Protein 2P19 (pdb70)

Sequence (438 aa):
KNANLDPKTRVLEHRLLAASSAIAEKLGVSAGDEVLLIRRLRSTGDIPVAILENYLPPAFNDVSLDELEKGGLYDALRSRGVVLKIANQKIGARRAVGEESTLLDIEDGGPLLTVERVALDNSGQVIELGSHCYRPDMYNFETTLVARDPKTRVLEHRLLAASSAIAEKLGVSAGDEVLLIRRLRSTGDIPVAILENYLPPAFNDVSLDELEKGGLYDALRSRGVVLKIANQKIGARRAVGEESTLLDIEDGGPLLTVERVALDNSGQVIELGSHCYRPDMYNFETTLVALKNANLDPKTRVLEHRLLAASSAIAEKLGVSAGDEVLLIRRLRSTGDIPVAILENYLPPAFNDVSLDELEKGGLYDALRSSRGVVLKIANQKIGARRAVGEESTLLDIEDGGPLLTVERVALDNSGQVIELGSHCYRPDMYNFETTLVA

Organism: Corynebacterium glutamicum (strain ATCC 13032 / DSM 20300 / JCM 1318 / BCRC 11384 / CCUG 27702 / LMG 3730 / NBRC 12168 / NCIMB 10025 / NRRL B-2784 / 534) (NCBI:txid196627)

B-factor: mean 29.64, std 8.47, range [14.81, 99.05]

Foldseek 3Di:
DVPFFDKDKDWDDWDWWFADPVRCVLQVHDGGATKIWTWMFIAGRPATWKIKIKIFGPVLSPCDPVVVVVDNPVVSCVVVVFDWDDKDKDKDKFFDDDCRCVSRVHDHRDMKIWIWMFTAGPVRGTGMTMIMITDVVRDDDDDDDDDD/DKFKQKPDWDWDFADPVRCVLQVHDGGFTKIWTWIFIADPPQTWKIKIKIFGPLLSPCDSVNVRVDPPVVSVVVSVFDFDDKDKDKDKFFDDDCRCVSNVHDHRDMKIWMWIWTATPVRGTGMTMIMITDVVVDDDDDDDDD/DCQLPQAKFKAKPDWDWFFADCVRCVLQVHDGGFTKIWTWMFIARVPATWKIKIKIFGPLQSPQDNVNVRVDPPVVSVVVSVDDWDDKDKDKDKFFDDDCRCVSNVHDHRDMWIWIWIWTAGPVGGTGMTMIMTTDVVRDDDDDDDDD

Radius of gyration: 28.37 Å; Cα contacts (8 Å, |Δi|>4): 1019; chains: 3; bounding box: 48×77×70 Å

Structure (mmCIF, N/CA/C/O backbone):
data_2P19
#
_entry.id   2P19
#
_cell.length_a   106.418
_cell.length_b   106.418
_cell.length_c   225.950
_cell.angle_alpha   90.00
_cell.angle_beta   90.00
_cell.angle_gamma   120.00
#
_symmetry.space_group_name_H-M   'P 61 2 2'
#
loop_
_entity.id
_entity.type
_entity.pdbx_description
1 polymer 'Transcriptional regulator'
2 water water
#
loop_
_atom_site.group_PDB
_atom_site.id
_atom_site.type_symbol
_atom_site.label_atom_id
_atom_site.label_alt_id
_atom_site.label_comp_id
_atom_site.label_asym_id
_atom_site.label_entity_id
_atom_site.label_seq_id
_atom_site.pdbx_PDB_ins_code
_atom_site.Cartn_x
_atom_site.Cartn_y
_atom_site.Cartn_z
_atom_site.occupancy
_atom_site.B_iso_or_equiv
_atom_site.auth_seq_id
_atom_site.auth_comp_id
_atom_site.auth_asym_id
_atom_site.auth_atom_id
_atom_site.pdbx_PDB_model_num
ATOM 1 N N . LYS A 1 2 ? 34.915 27.105 22.736 1.00 46.41 2 LYS A N 1
ATOM 2 C CA . LYS A 1 2 ? 34.955 27.829 21.419 1.00 46.58 2 LYS A CA 1
ATOM 3 C C . LYS A 1 2 ? 35.772 29.134 21.467 1.00 44.90 2 LYS A C 1
ATOM 4 O O . LYS A 1 2 ? 36.366 29.544 20.458 1.00 45.16 2 LYS A O 1
ATOM 10 N N . ASN A 1 3 ? 35.806 29.776 22.635 1.00 43.42 3 ASN A N 1
ATOM 11 C CA . ASN A 1 3 ? 36.539 31.043 22.815 1.00 41.57 3 ASN A CA 1
ATOM 12 C C . ASN A 1 3 ? 38.047 30.888 22.553 1.00 41.23 3 ASN A C 1
ATOM 13 O O . ASN A 1 3 ? 38.690 31.784 22.004 1.00 39.93 3 ASN A O 1
ATOM 18 N N . ALA A 1 4 ? 38.586 29.732 22.945 1.00 41.22 4 ALA A N 1
ATOM 19 C CA . ALA A 1 4 ? 40.018 29.430 22.846 1.00 41.50 4 ALA A CA 1
ATOM 20 C C . ALA A 1 4 ? 40.393 28.703 21.544 1.00 41.59 4 ALA A C 1
ATOM 21 O O . ALA A 1 4 ? 41.563 28.401 21.311 1.00 40.70 4 ALA A O 1
ATOM 23 N N . ASN A 1 5 ? 39.395 28.427 20.703 1.00 42.27 5 ASN A N 1
ATOM 24 C CA . ASN A 1 5 ? 39.623 27.750 19.418 1.00 42.95 5 ASN A CA 1
ATOM 25 C C . ASN A 1 5 ? 40.293 28.668 18.419 1.00 42.41 5 ASN A C 1
ATOM 26 O O . ASN A 1 5 ? 39.917 29.842 18.310 1.00 43.22 5 ASN A O 1
ATOM 31 N N . LEU A 1 6 ? 41.286 28.137 17.700 1.00 41.12 6 LEU A N 1
ATOM 32 C CA . LEU A 1 6 ? 41.943 28.868 16.614 1.00 39.90 6 LEU A CA 1
ATOM 33 C C . LEU A 1 6 ? 41.536 28.249 15.265 1.00 38.70 6 LEU A C 1
ATOM 34 O O . LEU A 1 6 ? 41.724 27.051 15.033 1.00 38.17 6 LEU A O 1
ATOM 39 N N . ASP A 1 7 ? 40.964 29.071 14.397 1.00 36.81 7 ASP A N 1
ATOM 40 C CA . ASP A 1 7 ? 40.429 28.623 13.113 1.00 35.84 7 ASP A CA 1
ATOM 41 C C . ASP A 1 7 ? 41.551 28.277 12.111 1.00 33.33 7 ASP A C 1
ATOM 42 O O . ASP A 1 7 ? 42.583 28.948 12.089 1.00 32.67 7 ASP A O 1
ATOM 47 N N . PRO A 1 8 ? 41.356 27.224 11.305 1.00 31.59 8 PRO A N 1
ATOM 48 C CA . PRO A 1 8 ? 42.351 26.889 10.272 1.00 30.47 8 PRO A CA 1
ATOM 49 C C . PRO A 1 8 ? 42.391 27.934 9.165 1.00 28.71 8 PRO A C 1
ATOM 50 O O . PRO A 1 8 ? 41.358 28.468 8.774 1.00 28.85 8 PRO A O 1
ATOM 54 N N . LYS A 1 9 ? 43.587 28.241 8.691 1.00 26.97 9 LYS A N 1
ATOM 55 C CA . LYS A 1 9 ? 43.771 29.217 7.614 1.00 25.47 9 LYS A CA 1
ATOM 56 C C . LYS A 1 9 ? 44.573 28.555 6.499 1.00 24.64 9 LYS A C 1
ATOM 57 O O . LYS A 1 9 ? 45.371 27.654 6.764 1.00 23.12 9 LYS A O 1
ATOM 63 N N . THR A 1 10 ? 44.336 28.983 5.261 1.00 23.10 10 THR A N 1
ATOM 64 C CA . THR A 1 10 ? 45.042 28.411 4.124 1.00 22.61 10 THR A CA 1
ATOM 65 C C . THR A 1 10 ? 45.372 29.509 3.123 1.00 22.12 10 THR A C 1
ATOM 66 O O . THR A 1 10 ? 44.541 30.373 2.858 1.00 23.06 10 THR A O 1
ATOM 70 N N . ARG A 1 11 ? 46.577 29.480 2.565 1.00 20.91 11 ARG A N 1
ATOM 71 C CA . ARG A 1 11 ? 46.843 30.255 1.355 1.00 19.89 11 ARG A CA 1
ATOM 72 C C . ARG A 1 11 ? 47.604 29.412 0.333 1.00 19.74 11 ARG A C 1
ATOM 73 O O . ARG A 1 11 ? 48.340 28.497 0.701 1.00 19.63 11 ARG A O 1
ATOM 81 N N . VAL A 1 12 ? 47.426 29.731 -0.941 1.00 19.82 12 VAL A N 1
ATOM 82 C CA . VAL A 1 12 ? 47.998 28.938 -2.020 1.00 19.99 12 VAL A CA 1
ATOM 83 C C . VAL A 1 12 ? 49.391 29.474 -2.342 1.00 20.83 12 VAL A C 1
ATOM 84 O O . VAL A 1 12 ? 49.568 30.676 -2.629 1.00 20.36 12 VAL A O 1
ATOM 88 N N . LEU A 1 13 ? 50.377 28.588 -2.278 1.00 19.81 13 LEU A N 1
ATOM 89 C CA . LEU A 1 13 ? 51.740 28.959 -2.640 1.00 20.68 13 LEU A CA 1
ATOM 90 C C . LEU A 1 13 ? 52.026 28.730 -4.115 1.00 20.74 13 LEU A C 1
ATOM 91 O O . LEU A 1 13 ? 52.821 29.440 -4.686 1.00 21.32 13 LEU A O 1
ATOM 96 N N . GLU A 1 14 ? 51.425 27.702 -4.707 1.00 21.03 14 GLU A N 1
ATOM 97 C CA . GLU A 1 14 ? 51.760 27.291 -6.070 1.00 22.46 14 GLU A CA 1
ATOM 98 C C . GLU A 1 14 ? 50.628 26.418 -6.630 1.00 21.97 14 GLU A C 1
ATOM 99 O O . GLU A 1 14 ? 50.011 25.646 -5.894 1.00 20.94 14 GLU A O 1
ATOM 105 N N . HIS A 1 15 ? 50.370 26.562 -7.932 1.00 21.65 15 HIS A N 1
ATOM 106 C CA . HIS A 1 15 ? 49.280 25.886 -8.599 1.00 22.47 15 HIS A CA 1
ATOM 107 C C . HIS A 1 15 ? 49.744 25.854 -10.053 1.00 23.18 15 HIS A C 1
ATOM 108 O O . HIS A 1 15 ? 49.682 26.868 -10.755 1.00 22.60 15 HIS A O 1
ATOM 115 N N . ARG A 1 16 ? 50.248 24.704 -10.484 1.00 23.35 16 ARG A N 1
ATOM 116 C CA . ARG A 1 16 ? 50.796 24.598 -11.830 1.00 25.27 16 ARG A CA 1
ATOM 117 C C . ARG A 1 16 ? 50.669 23.196 -12.398 1.00 25.12 16 ARG A C 1
ATOM 118 O O . ARG A 1 16 ? 50.895 22.201 -11.702 1.00 24.31 16 ARG A O 1
ATOM 126 N N . LEU A 1 17 ? 50.314 23.152 -13.675 1.00 25.27 17 LEU A N 1
ATOM 127 C CA . LEU A 1 17 ? 50.326 21.927 -14.459 1.00 26.13 17 LEU A CA 1
ATOM 128 C C . LEU A 1 17 ? 51.766 21.659 -14.854 1.00 26.33 17 LEU A C 1
ATOM 129 O O . LEU A 1 17 ? 52.515 22.592 -15.161 1.00 25.88 17 LEU A O 1
ATOM 134 N N . LEU A 1 18 ? 52.156 20.388 -14.813 1.00 26.17 18 LEU A N 1
ATOM 135 C CA . LEU A 1 18 ? 53.510 19.977 -15.150 1.00 26.64 18 LEU A CA 1
ATOM 136 C C . LEU A 1 18 ? 53.439 18.567 -15.680 1.00 26.56 18 LEU A C 1
ATOM 137 O O . LEU A 1 18 ? 52.424 17.877 -15.490 1.00 26.35 18 LEU A O 1
ATOM 142 N N . ALA A 1 19 ? 54.511 18.149 -16.351 1.00 26.66 19 ALA A N 1
ATOM 143 C CA . ALA A 1 19 ? 54.628 16.789 -16.875 1.00 26.27 19 ALA A CA 1
ATOM 144 C C . ALA A 1 19 ? 54.914 15.841 -15.719 1.00 26.40 19 ALA A C 1
ATOM 145 O O . ALA A 1 19 ? 55.777 16.127 -14.877 1.00 26.63 19 ALA A O 1
ATOM 147 N N . ALA A 1 20 ? 54.181 14.729 -15.644 1.00 25.99 20 ALA A N 1
ATOM 148 C CA . ALA A 1 20 ? 54.435 13.757 -14.586 1.00 25.65 20 ALA A CA 1
ATOM 149 C C . ALA A 1 20 ? 55.797 13.083 -14.789 1.00 26.38 20 ALA A C 1
ATOM 150 O O . ALA A 1 20 ? 56.103 12.581 -15.884 1.00 25.96 20 ALA A O 1
ATOM 152 N N . SER A 1 21 ? 56.619 13.090 -13.742 1.00 26.04 21 SER A N 1
ATOM 153 C CA . SER A 1 21 ? 57.842 12.297 -13.736 1.00 27.03 21 SER A CA 1
ATOM 154 C C . SER A 1 21 ? 57.475 10.799 -13.758 1.00 27.37 21 SER A C 1
ATOM 155 O O . SER A 1 21 ? 56.320 10.430 -13.539 1.00 26.71 21 SER A O 1
ATOM 158 N N . SER A 1 22 ? 58.449 9.934 -14.031 1.00 28.32 22 SER A N 1
ATOM 159 C CA . SER A 1 22 ? 58.183 8.500 -14.006 1.00 28.79 22 SER A CA 1
ATOM 160 C C . SER A 1 22 ? 57.587 8.053 -12.673 1.00 28.52 22 SER A C 1
ATOM 161 O O . SER A 1 22 ? 56.616 7.314 -12.654 1.00 28.88 22 SER A O 1
ATOM 164 N N . ALA A 1 23 ? 58.178 8.518 -11.572 1.00 28.55 23 ALA A N 1
ATOM 165 C CA . ALA A 1 23 ? 57.736 8.204 -10.222 1.00 28.49 23 ALA A CA 1
ATOM 166 C C . ALA A 1 23 ? 56.315 8.680 -9.928 1.00 28.70 23 ALA A C 1
ATOM 167 O O . ALA A 1 23 ? 55.513 7.920 -9.380 1.00 28.69 23 ALA A O 1
ATOM 169 N N . ILE A 1 24 ? 56.003 9.925 -10.295 1.00 27.78 24 ILE A N 1
ATOM 170 C CA . ILE A 1 24 ? 54.671 10.455 -10.080 1.00 27.48 24 ILE A CA 1
ATOM 171 C C . ILE A 1 24 ? 53.640 9.707 -10.930 1.00 27.35 24 ILE A C 1
ATOM 172 O O . ILE A 1 24 ? 52.592 9.311 -10.417 1.00 26.63 24 ILE A O 1
ATOM 177 N N . ALA A 1 25 ? 53.950 9.518 -12.221 1.00 27.32 25 ALA A N 1
ATOM 178 C CA . ALA A 1 25 ? 53.088 8.762 -13.140 1.00 27.61 25 ALA A CA 1
ATOM 179 C C . ALA A 1 25 ? 52.799 7.356 -12.607 1.00 27.88 25 ALA A C 1
ATOM 180 O O . ALA A 1 25 ? 51.652 6.916 -12.600 1.00 27.10 25 ALA A O 1
ATOM 182 N N . GLU A 1 26 ? 53.849 6.664 -12.165 1.00 28.68 26 GLU A N 1
ATOM 183 C CA . GLU A 1 26 ? 53.700 5.337 -11.551 1.00 30.64 26 GLU A CA 1
ATOM 184 C C . GLU A 1 26 ? 52.729 5.385 -10.363 1.00 30.02 26 GLU A C 1
ATOM 185 O O . GLU A 1 26 ? 51.783 4.593 -10.295 1.00 29.94 26 GLU A O 1
ATOM 191 N N . LYS A 1 27 ? 52.949 6.336 -9.458 1.00 29.57 27 LYS A N 1
ATOM 192 C CA . LYS A 1 27 ? 52.096 6.479 -8.280 1.00 29.77 27 LYS A CA 1
ATOM 193 C C . LYS A 1 27 ? 50.636 6.808 -8.605 1.00 29.41 27 LYS A C 1
ATOM 194 O O . LYS A 1 27 ? 49.739 6.386 -7.884 1.00 29.17 27 LYS A O 1
ATOM 200 N N . LEU A 1 28 ? 50.398 7.563 -9.682 1.00 28.45 28 LEU A N 1
ATOM 201 C CA . LEU A 1 28 ? 49.035 7.940 -10.068 1.00 27.89 28 LEU A CA 1
ATOM 202 C C . LEU A 1 28 ? 48.348 6.899 -10.948 1.00 28.04 28 LEU A C 1
ATOM 203 O O . LEU A 1 28 ? 47.123 6.930 -11.123 1.00 28.36 28 LEU A O 1
ATOM 208 N N . GLY A 1 29 ? 49.130 5.975 -11.502 1.00 27.91 29 GLY A N 1
ATOM 209 C CA . GLY A 1 29 ? 48.620 5.020 -12.485 1.00 27.47 29 GLY A CA 1
ATOM 210 C C . GLY A 1 29 ? 48.431 5.612 -13.874 1.00 27.25 29 GLY A C 1
ATOM 211 O O . GLY A 1 29 ? 47.524 5.208 -14.609 1.00 26.77 29 GLY A O 1
ATOM 212 N N . VAL A 1 30 ? 49.277 6.577 -14.243 1.00 26.86 30 VAL A N 1
ATOM 213 C CA . VAL A 1 30 ? 49.200 7.207 -15.573 1.00 26.51 30 VAL A CA 1
ATOM 214 C C . VAL A 1 30 ? 50.519 7.031 -16.353 1.00 26.30 30 VAL A C 1
ATOM 215 O O . VAL A 1 30 ? 51.427 6.338 -15.894 1.00 25.37 30 VAL A O 1
ATOM 219 N N . SER A 1 31 ? 50.613 7.643 -17.536 1.00 26.08 31 SER A N 1
ATOM 220 C CA . SER A 1 31 ? 51.836 7.577 -18.348 1.00 25.91 31 SER A CA 1
ATOM 221 C C . SER A 1 31 ? 52.844 8.656 -17.952 1.00 25.78 31 SER A C 1
ATOM 222 O O . SER A 1 31 ? 52.461 9.784 -17.603 1.00 25.57 31 SER A O 1
ATOM 225 N N . ALA A 1 32 ? 54.128 8.311 -17.997 1.00 25.75 32 ALA A N 1
ATOM 226 C CA . ALA A 1 32 ? 55.190 9.295 -17.796 1.00 25.82 32 ALA A CA 1
ATOM 227 C C . ALA A 1 32 ? 54.957 10.469 -18.738 1.00 25.98 32 ALA A C 1
ATOM 228 O O . ALA A 1 32 ? 54.697 10.285 -19.939 1.00 25.91 32 ALA A O 1
ATOM 230 N N . GLY A 1 33 ? 55.007 11.673 -18.180 1.00 25.76 33 GLY A N 1
ATOM 231 C CA . GLY A 1 33 ? 54.793 12.884 -18.950 1.00 25.30 33 GLY A CA 1
ATOM 232 C C . GLY A 1 33 ? 53.363 13.378 -19.037 1.00 25.16 33 GLY A C 1
ATOM 233 O O . GLY A 1 33 ? 53.128 14.440 -19.604 1.00 24.71 33 GLY A O 1
ATOM 234 N N . ASP A 1 34 ? 52.398 12.628 -18.507 1.00 25.46 34 ASP A N 1
ATOM 235 C CA . ASP A 1 34 ? 51.003 13.094 -18.521 1.00 26.50 34 ASP A CA 1
ATOM 236 C C . ASP A 1 34 ? 50.873 14.405 -17.710 1.00 26.47 34 ASP A C 1
ATOM 237 O O . ASP A 1 34 ? 51.618 14.623 -16.740 1.00 26.08 34 ASP A O 1
ATOM 242 N N . GLU A 1 35 ? 49.940 15.259 -18.123 1.00 26.06 35 GLU A N 1
ATOM 243 C CA . GLU A 1 35 ? 49.731 16.553 -17.493 1.00 27.01 35 GLU A CA 1
ATOM 244 C C . GLU A 1 35 ? 49.026 16.469 -16.126 1.00 25.75 35 GLU A C 1
ATOM 245 O O . GLU A 1 35 ? 47.808 16.303 -16.053 1.00 26.18 35 GLU A O 1
ATOM 251 N N . VAL A 1 36 ? 49.806 16.595 -15.060 1.00 25.40 36 VAL A N 1
ATOM 252 C CA . VAL A 1 36 ? 49.287 16.542 -13.675 1.00 24.15 36 VAL A CA 1
ATOM 253 C C . VAL A 1 36 ? 49.263 17.939 -13.045 1.00 24.35 36 VAL A C 1
ATOM 254 O O . VAL A 1 36 ? 49.961 18.844 -13.513 1.00 24.34 36 VAL A O 1
ATOM 258 N N . LEU A 1 37 ? 48.456 18.124 -11.996 1.00 23.25 37 LEU A N 1
ATOM 259 C CA . LEU A 1 37 ? 48.408 19.416 -11.295 1.00 22.96 37 LEU A CA 1
ATOM 260 C C . LEU A 1 37 ? 49.128 19.330 -9.951 1.00 22.38 37 LEU A C 1
ATOM 261 O O . LEU A 1 37 ? 48.768 18.501 -9.108 1.00 22.30 37 LEU A O 1
ATOM 266 N N . LEU A 1 38 ? 50.149 20.166 -9.776 1.00 22.60 38 LEU A N 1
ATOM 267 C CA . LEU A 1 38 ? 50.802 20.372 -8.491 1.00 22.66 38 LEU A CA 1
ATOM 268 C C . LEU A 1 38 ? 50.132 21.523 -7.752 1.00 22.77 38 LEU A C 1
ATOM 269 O O . LEU A 1 38 ? 49.981 22.618 -8.295 1.00 22.71 38 LEU A O 1
ATOM 274 N N . ILE A 1 39 ? 49.709 21.257 -6.521 1.00 22.23 39 ILE A N 1
ATOM 275 C CA . ILE A 1 39 ? 49.189 22.304 -5.636 1.00 22.69 39 ILE A CA 1
ATOM 276 C C . ILE A 1 39 ? 50.052 22.357 -4.372 1.00 22.64 39 ILE A C 1
ATOM 277 O O . ILE A 1 39 ? 50.315 21.324 -3.759 1.00 22.33 39 ILE A O 1
ATOM 282 N N . ARG A 1 40 ? 50.523 23.548 -4.018 1.00 22.31 40 ARG A N 1
ATOM 283 C CA . ARG A 1 40 ? 51.200 23.760 -2.729 1.00 22.59 40 ARG A CA 1
ATOM 284 C C . ARG A 1 40 ? 50.459 24.846 -1.914 1.00 22.53 40 ARG A C 1
ATOM 285 O O . ARG A 1 40 ? 50.081 25.897 -2.450 1.00 21.40 40 ARG A O 1
ATOM 293 N N . ARG A 1 41 ? 50.220 24.549 -0.637 1.00 21.21 41 ARG A N 1
ATOM 294 C CA . ARG A 1 41 ? 49.468 25.454 0.246 1.00 22.12 41 ARG A CA 1
ATOM 295 C C . ARG A 1 41 ? 50.171 25.566 1.594 1.00 21.47 41 ARG A C 1
ATOM 296 O O . ARG A 1 41 ? 50.823 24.614 2.060 1.00 20.85 41 ARG A O 1
ATOM 304 N N . LEU A 1 42 ? 50.041 26.741 2.207 1.00 21.61 42 LEU A N 1
ATOM 305 C CA . LEU A 1 42 ? 50.418 26.927 3.594 1.00 21.34 42 LEU A CA 1
ATOM 306 C C . LEU A 1 42 ? 49.161 26.924 4.480 1.00 20.92 42 LEU A C 1
ATOM 307 O O . LEU A 1 42 ? 48.246 27.750 4.314 1.00 19.76 42 LEU A O 1
ATOM 312 N N . ARG A 1 43 ? 49.126 25.980 5.411 1.00 20.30 43 ARG A N 1
ATOM 313 C CA . ARG A 1 43 ? 48.052 25.849 6.369 1.00 20.45 43 ARG A CA 1
ATOM 314 C C . ARG A 1 43 ? 48.538 26.419 7.700 1.00 20.73 43 ARG A C 1
ATOM 315 O O . ARG A 1 43 ? 49.655 26.114 8.139 1.00 20.31 43 ARG A O 1
ATOM 323 N N . SER A 1 44 ? 47.705 27.240 8.326 1.00 20.65 44 SER A N 1
ATOM 324 C CA . SER A 1 44 ? 48.009 27.826 9.623 1.00 21.40 44 SER A CA 1
ATOM 325 C C . SER A 1 44 ? 46.853 27.539 10.591 1.00 22.13 44 SER A C 1
ATOM 326 O O . SER A 1 44 ? 45.753 27.169 10.173 1.00 21.03 44 SER A O 1
ATOM 329 N N . THR A 1 45 ? 47.133 27.702 11.887 1.00 23.04 45 THR A N 1
ATOM 330 C CA . THR A 1 45 ? 46.126 27.598 12.936 1.00 24.36 45 THR A CA 1
ATOM 331 C C . THR A 1 45 ? 46.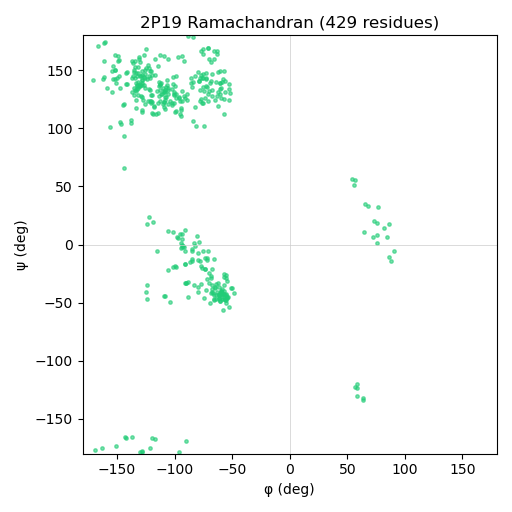051 29.004 13.566 1.00 24.54 45 THR A C 1
ATOM 332 O O . THR A 1 45 ? 47.017 29.452 14.170 1.00 22.74 45 THR A O 1
ATOM 336 N N . GLY A 1 46 ? 44.939 29.716 13.402 1.00 25.41 46 GLY A N 1
ATOM 337 C CA . GLY A 1 46 ? 44.948 31.145 13.789 1.00 26.90 46 GLY A CA 1
ATOM 338 C C . GLY A 1 46 ? 46.044 31.873 12.995 1.00 27.84 46 GLY A C 1
ATOM 339 O O . GLY A 1 46 ? 46.065 31.786 11.764 1.00 28.77 46 GLY A O 1
ATOM 340 N N . ASP A 1 47 ? 46.973 32.530 13.690 1.00 27.65 47 ASP A N 1
ATOM 341 C CA . ASP A 1 47 ? 48.098 33.245 13.056 1.00 28.26 47 ASP A CA 1
ATOM 342 C C . ASP A 1 47 ? 49.389 32.408 12.890 1.00 26.74 47 ASP A C 1
ATOM 343 O O . ASP A 1 47 ? 50.385 32.906 12.370 1.00 26.06 47 ASP A O 1
ATOM 348 N N . ILE A 1 48 ? 49.376 31.163 13.359 1.00 25.02 48 ILE A N 1
ATOM 349 C CA . ILE A 1 48 ? 50.596 30.359 13.441 1.00 23.89 48 ILE A CA 1
ATOM 350 C C . ILE A 1 48 ? 50.641 29.356 12.287 1.00 23.12 48 ILE A C 1
ATOM 351 O O . ILE A 1 48 ? 49.736 28.510 12.167 1.00 22.87 48 ILE A O 1
ATOM 356 N N . PRO A 1 49 ? 51.699 29.432 11.464 1.00 22.47 49 PRO A N 1
ATOM 357 C CA . PRO A 1 49 ? 51.897 28.474 10.355 1.00 23.06 49 PRO A CA 1
ATOM 358 C C . PRO A 1 49 ? 52.025 27.058 10.909 1.00 23.68 49 PRO A C 1
ATOM 359 O O . PRO A 1 49 ? 52.658 26.873 11.948 1.00 25.07 49 PRO A O 1
ATOM 363 N N . VAL A 1 50 ? 51.405 26.075 10.256 1.00 23.46 50 VAL A N 1
ATOM 364 C CA . VAL A 1 50 ? 51.350 24.705 10.784 1.00 23.31 50 VAL A CA 1
ATOM 365 C C . VAL A 1 50 ? 51.889 23.651 9.811 1.00 22.58 50 VAL A C 1
ATOM 366 O O . VAL A 1 50 ? 52.573 22.723 10.221 1.00 22.48 50 VAL A O 1
ATOM 370 N N . ALA A 1 51 ? 51.564 23.795 8.531 1.00 20.59 51 ALA A N 1
ATOM 371 C CA . ALA A 1 51 ? 51.868 22.755 7.566 1.00 21.06 51 ALA A CA 1
ATOM 372 C C . ALA A 1 51 ? 52.064 23.326 6.184 1.00 20.47 51 ALA A C 1
ATOM 373 O O . ALA A 1 51 ? 51.378 24.288 5.791 1.00 19.75 51 ALA A O 1
ATOM 375 N N . ILE A 1 52 ? 53.020 22.733 5.478 1.00 19.88 52 ILE A N 1
ATOM 376 C CA . ILE A 1 52 ? 53.141 22.912 4.043 1.00 20.07 52 ILE A CA 1
ATOM 377 C C . ILE A 1 52 ? 52.510 21.692 3.377 1.00 19.98 52 ILE A C 1
ATOM 378 O O . ILE A 1 52 ? 52.978 20.560 3.526 1.00 20.37 52 ILE A O 1
ATOM 383 N N . LEU A 1 53 ? 51.413 21.922 2.675 1.00 19.86 53 LEU A N 1
ATOM 384 C CA . LEU A 1 53 ? 50.686 20.836 2.031 1.00 19.82 53 LEU A CA 1
ATOM 385 C C . LEU A 1 53 ? 51.041 20.797 0.556 1.00 20.91 53 LEU A C 1
ATOM 386 O O . LEU A 1 53 ? 51.019 21.828 -0.110 1.00 21.73 53 LEU A O 1
ATOM 391 N N . GLU A 1 54 ? 51.385 19.621 0.052 1.00 20.71 54 GLU A N 1
ATOM 392 C CA . GLU A 1 54 ? 51.694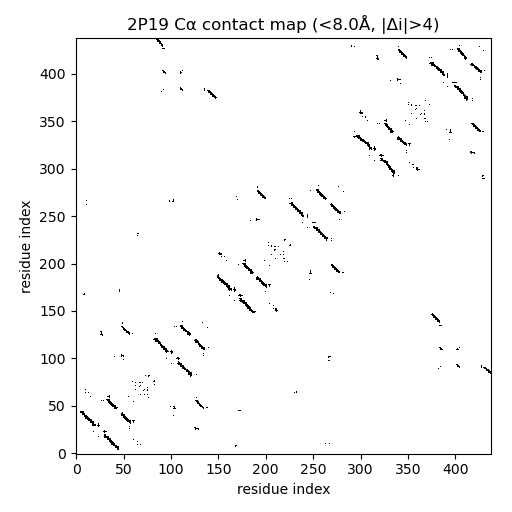 19.455 -1.362 1.00 22.90 54 GLU A CA 1
ATOM 393 C C . GLU A 1 54 ? 50.880 18.302 -1.911 1.00 21.99 54 GLU A C 1
ATOM 394 O O . GLU A 1 54 ? 50.894 17.202 -1.342 1.00 21.71 54 GLU A O 1
ATOM 400 N N . ASN A 1 55 ? 50.155 18.562 -2.998 1.00 21.46 55 ASN A N 1
ATOM 401 C CA . ASN A 1 55 ? 49.338 17.535 -3.648 1.00 21.70 55 ASN A CA 1
ATOM 402 C C . ASN A 1 55 ? 49.585 17.477 -5.151 1.00 22.15 55 ASN A C 1
ATOM 403 O O . ASN A 1 55 ? 49.837 18.502 -5.801 1.00 21.77 55 ASN A O 1
ATOM 408 N N . TYR A 1 56 ? 49.515 16.264 -5.685 1.00 22.08 56 TYR A N 1
ATOM 409 C CA . TYR A 1 56 ? 49.494 16.048 -7.113 1.00 22.83 56 TYR A CA 1
ATOM 410 C C . TYR A 1 56 ? 48.154 15.432 -7.491 1.00 22.84 56 TYR A C 1
ATOM 411 O O . TYR A 1 56 ? 47.703 14.454 -6.871 1.00 22.14 56 TYR A O 1
ATOM 420 N N . LEU A 1 57 ? 47.533 16.001 -8.515 1.00 22.80 57 LEU A N 1
ATOM 421 C CA . LEU A 1 57 ? 46.259 15.525 -9.016 1.00 23.63 57 LEU A CA 1
ATOM 422 C C . LEU A 1 57 ? 46.472 14.965 -10.410 1.00 24.38 57 LEU A C 1
ATOM 423 O O . LEU A 1 57 ? 47.240 15.546 -11.200 1.00 23.90 57 LEU A O 1
ATOM 428 N N . PRO A 1 58 ? 45.806 13.831 -10.720 1.00 24.33 58 PRO A N 1
ATOM 429 C CA . PRO A 1 58 ? 45.990 13.199 -12.018 1.00 25.00 58 PRO A CA 1
ATOM 430 C C . PRO A 1 58 ? 45.248 13.987 -13.115 1.00 25.16 58 PRO A C 1
ATOM 431 O O . PRO A 1 58 ? 44.430 14.862 -12.780 1.00 24.56 58 PRO A O 1
ATOM 435 N N . PRO A 1 59 ? 45.523 13.679 -14.412 1.00 25.52 59 PRO A N 1
ATOM 436 C CA . PRO A 1 59 ? 44.918 14.462 -15.508 1.00 25.30 59 PRO A CA 1
ATOM 437 C C . PRO A 1 59 ? 43.403 14.648 -15.338 1.00 25.75 59 PRO A C 1
ATOM 438 O O . PRO A 1 59 ? 42.896 15.752 -15.559 1.00 25.41 59 PRO A O 1
ATOM 442 N N . ALA A 1 60 ? 42.688 13.604 -14.919 1.00 25.68 60 ALA A N 1
ATOM 443 C CA . 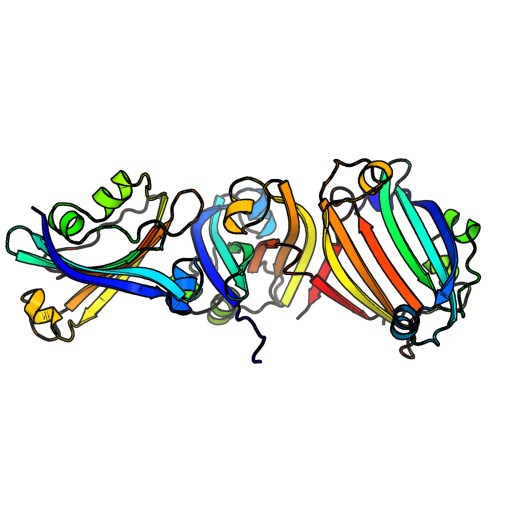ALA A 1 60 ? 41.219 13.705 -14.787 1.00 26.36 60 ALA A CA 1
ATOM 444 C C . ALA A 1 60 ? 40.748 14.858 -13.892 1.00 26.61 60 ALA A C 1
ATOM 445 O O . ALA A 1 60 ? 39.637 15.381 -14.075 1.00 26.25 60 ALA A O 1
ATOM 447 N N . PHE A 1 61 ? 41.582 15.226 -12.914 1.00 26.23 61 PHE A N 1
ATOM 448 C CA . PHE A 1 61 ? 41.234 16.262 -11.945 1.00 27.14 61 PHE A CA 1
ATOM 449 C C . PHE A 1 61 ? 42.190 17.460 -11.999 1.00 26.76 61 PHE A C 1
ATOM 450 O O . PHE A 1 61 ? 42.271 18.230 -11.047 1.00 27.46 61 PHE A O 1
ATOM 458 N N . ASN A 1 62 ? 42.912 17.623 -13.101 1.00 26.10 62 ASN A N 1
ATOM 459 C CA . ASN A 1 62 ? 43.963 18.645 -13.140 1.00 25.86 62 ASN A CA 1
ATOM 460 C C . ASN A 1 62 ? 43.437 20.063 -13.408 1.00 26.06 62 ASN A C 1
ATOM 461 O O . ASN A 1 62 ? 44.218 20.985 -13.610 1.00 25.69 62 ASN A O 1
ATOM 466 N N . ASP A 1 63 ? 42.108 20.208 -13.424 1.00 26.22 63 ASP A N 1
ATOM 467 C CA . ASP A 1 63 ? 41.453 21.503 -13.612 1.00 27.21 63 ASP A CA 1
ATOM 468 C C . ASP A 1 63 ? 40.951 22.105 -12.298 1.00 26.51 63 ASP A C 1
ATOM 469 O O . ASP A 1 63 ? 40.210 23.070 -12.330 1.00 26.50 63 ASP A O 1
ATOM 474 N N . VAL A 1 64 ? 41.330 21.540 -11.146 1.00 25.87 64 VAL A N 1
ATOM 475 C CA . VAL A 1 64 ? 40.974 22.179 -9.866 1.00 25.68 64 VAL A CA 1
ATOM 476 C C . VAL A 1 64 ? 41.553 23.597 -9.908 1.00 25.68 64 VAL A C 1
ATOM 477 O O . VAL A 1 64 ? 42.729 23.768 -10.174 1.00 26.10 64 VAL A O 1
ATOM 481 N N . SER A 1 65 ? 40.712 24.600 -9.687 1.00 26.01 65 SER A N 1
ATOM 482 C CA . SER A 1 65 ? 41.077 26.002 -9.937 1.00 25.95 65 SER A CA 1
ATOM 483 C C . SER A 1 65 ? 41.548 26.733 -8.681 1.00 26.40 65 SER A C 1
ATOM 484 O O . SER A 1 65 ? 41.287 26.292 -7.539 1.00 25.61 65 SER A O 1
ATOM 487 N N . LEU A 1 66 ? 42.246 27.849 -8.897 1.00 26.36 66 LEU A N 1
ATOM 488 C CA . LEU A 1 66 ? 42.585 28.770 -7.813 1.00 27.53 66 LEU A CA 1
ATOM 489 C C . LEU A 1 66 ? 41.307 29.188 -7.103 1.00 28.28 66 LEU A C 1
ATOM 490 O O . LEU A 1 66 ? 41.257 29.265 -5.883 1.00 29.37 66 LEU A O 1
ATOM 495 N N . ASP A 1 67 ? 40.265 29.465 -7.870 1.00 29.41 67 ASP A N 1
ATOM 496 C CA . ASP A 1 67 ? 39.016 29.904 -7.265 1.00 30.91 67 ASP A CA 1
ATOM 497 C C . ASP A 1 67 ? 38.431 28.839 -6.310 1.00 30.97 67 ASP A C 1
ATOM 498 O O . ASP A 1 67 ? 38.042 29.162 -5.180 1.00 31.33 67 ASP A O 1
ATOM 503 N N . GLU A 1 68 ? 38.392 27.572 -6.720 1.00 30.83 68 GLU A N 1
ATOM 504 C CA . GLU A 1 68 ? 37.871 26.578 -5.782 1.00 31.84 68 GLU A CA 1
ATOM 505 C C . GLU A 1 68 ? 38.757 26.325 -4.558 1.00 31.90 68 GLU A C 1
ATOM 506 O O . GLU A 1 68 ? 38.244 26.022 -3.497 1.00 31.24 68 GLU A O 1
ATOM 512 N N . LEU A 1 69 ? 40.068 26.537 -4.681 1.00 32.31 69 LEU A N 1
ATOM 513 C CA . LEU A 1 69 ? 40.973 26.432 -3.525 1.00 32.93 69 LEU A CA 1
ATOM 514 C C . LEU A 1 69 ? 40.828 27.617 -2.553 1.00 34.35 69 LEU A C 1
ATOM 515 O O . LEU A 1 69 ? 41.210 27.516 -1.396 1.00 34.24 69 LEU A O 1
ATOM 520 N N . GLU A 1 70 ? 40.295 28.738 -3.039 1.00 36.18 70 GLU A N 1
ATOM 521 C CA . GLU A 1 70 ? 39.942 29.874 -2.184 1.00 38.60 70 GLU A CA 1
ATOM 522 C C . GLU A 1 70 ? 38.634 29.619 -1.432 1.00 37.93 70 GLU A C 1
ATOM 523 O O . GLU A 1 70 ? 38.484 30.048 -0.297 1.00 37.67 70 GLU A O 1
ATOM 529 N N . LYS A 1 71 ? 37.705 28.906 -2.061 1.00 37.90 71 LYS A N 1
ATOM 530 C CA . LYS A 1 71 ? 36.370 28.691 -1.498 1.00 38.43 71 LYS A CA 1
ATOM 531 C C . LYS A 1 71 ? 36.228 27.429 -0.640 1.00 37.99 71 LYS A C 1
ATOM 532 O O . LYS A 1 71 ? 35.274 27.291 0.112 1.00 38.59 71 LYS A O 1
ATOM 538 N N . GLY A 1 72 ? 37.170 26.509 -0.759 1.00 37.39 72 GLY A N 1
ATOM 539 C CA . GLY A 1 72 ? 37.082 25.234 -0.076 1.00 36.89 72 GLY A CA 1
ATOM 540 C C . GLY A 1 72 ? 38.409 24.530 -0.198 1.00 36.26 72 GLY A C 1
ATOM 541 O O . GLY A 1 72 ? 39.359 25.077 -0.739 1.00 36.81 72 GLY A O 1
ATOM 542 N N . GLY A 1 73 ? 38.492 23.319 0.322 1.00 35.58 73 GLY A N 1
ATOM 543 C CA . GLY A 1 73 ? 39.728 22.571 0.200 1.00 34.32 73 GLY A CA 1
ATOM 544 C C . GLY A 1 73 ? 39.735 21.736 -1.063 1.00 33.52 73 GLY A C 1
ATOM 545 O O . GLY A 1 73 ? 38.862 21.866 -1.937 1.00 32.73 73 GLY A O 1
ATOM 546 N N . LEU A 1 74 ? 40.727 20.859 -1.142 1.00 32.43 74 LEU A N 1
ATOM 547 C CA . LEU A 1 74 ? 40.876 19.996 -2.284 1.00 31.89 74 LEU A CA 1
ATOM 548 C C . LEU A 1 74 ? 39.729 18.982 -2.379 1.00 31.47 74 LEU A C 1
ATOM 549 O O . LEU A 1 74 ? 39.211 18.719 -3.468 1.00 30.54 74 LEU A O 1
ATOM 554 N N . TYR A 1 75 ? 39.339 18.413 -1.242 1.00 31.17 75 TYR A N 1
ATOM 555 C CA . TYR A 1 75 ? 38.283 17.418 -1.244 1.00 31.88 75 TYR A CA 1
ATOM 556 C C . TYR A 1 75 ? 36.873 17.955 -1.507 1.00 31.07 75 TYR A C 1
ATOM 557 O O . TYR A 1 75 ? 36.050 17.239 -2.062 1.00 30.35 75 TYR A O 1
ATOM 566 N N . ASP A 1 76 ? 36.611 19.204 -1.119 1.00 30.68 76 ASP A N 1
ATOM 567 C CA . ASP A 1 76 ? 35.419 19.928 -1.578 1.00 31.31 76 ASP A CA 1
ATOM 568 C C . ASP A 1 76 ? 35.376 19.976 -3.109 1.00 30.77 76 ASP A C 1
ATOM 569 O O . ASP A 1 76 ? 34.348 19.673 -3.721 1.00 30.48 76 ASP A O 1
ATOM 574 N N . ALA A 1 77 ? 36.505 20.345 -3.725 1.00 30.11 77 ALA A N 1
ATOM 575 C CA . ALA A 1 77 ? 36.607 20.378 -5.188 1.00 30.04 77 ALA A CA 1
ATOM 576 C C . ALA A 1 77 ? 36.382 18.998 -5.822 1.00 30.08 77 ALA A C 1
ATOM 577 O O . ALA A 1 77 ? 35.703 18.875 -6.844 1.00 29.75 77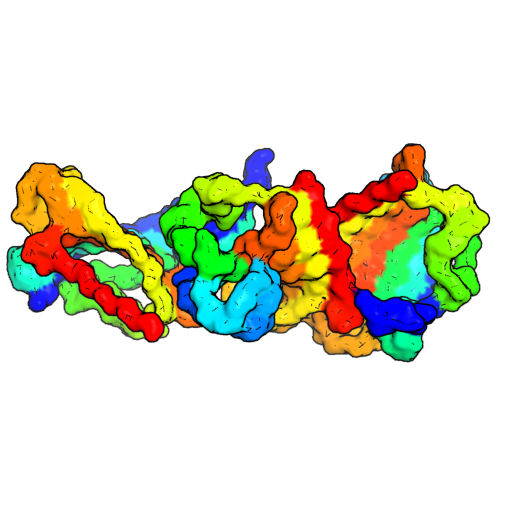 ALA A O 1
ATOM 579 N N . LEU A 1 78 ? 36.974 17.966 -5.230 1.00 30.12 78 LEU A N 1
ATOM 580 C CA . LEU A 1 78 ? 36.817 16.611 -5.754 1.00 30.96 78 LEU A CA 1
ATOM 581 C C . LEU A 1 78 ? 35.375 16.114 -5.583 1.00 32.00 78 LEU A C 1
ATOM 582 O O . LEU A 1 78 ? 34.845 15.450 -6.468 1.00 31.25 78 LEU A O 1
ATOM 587 N N . ARG A 1 79 ? 34.744 16.453 -4.458 1.00 33.87 79 ARG A N 1
ATOM 588 C CA . ARG A 1 79 ? 33.307 16.181 -4.255 1.00 36.36 79 ARG A CA 1
ATOM 589 C C . ARG A 1 79 ? 32.435 16.822 -5.347 1.00 36.32 79 ARG A C 1
ATOM 590 O O . ARG A 1 79 ? 31.476 16.204 -5.823 1.00 37.12 79 ARG A O 1
ATOM 598 N N . SER A 1 80 ? 32.773 18.046 -5.762 1.00 36.46 80 SER A N 1
ATOM 599 C CA . SER A 1 80 ? 32.068 18.701 -6.880 1.00 36.12 80 SER A CA 1
ATOM 600 C C . SER A 1 80 ? 32.131 17.872 -8.132 1.00 35.72 80 SER A C 1
ATOM 601 O O . SER A 1 80 ? 31.253 17.963 -8.985 1.00 35.82 80 SER A O 1
ATOM 604 N N . ARG A 1 81 ? 33.191 17.079 -8.252 1.00 35.32 81 ARG A N 1
ATOM 605 C CA . ARG A 1 81 ? 33.416 16.273 -9.440 1.00 34.67 81 ARG A CA 1
ATOM 606 C C . ARG A 1 81 ? 32.840 14.866 -9.251 1.00 35.38 81 ARG A C 1
ATOM 607 O O . ARG A 1 81 ? 33.067 13.990 -10.078 1.00 35.31 81 ARG A O 1
ATOM 615 N N . GLY A 1 82 ? 32.086 14.667 -8.170 1.00 35.82 82 GLY A N 1
ATOM 616 C CA . GLY A 1 82 ? 31.470 13.360 -7.875 1.00 36.83 82 GLY A CA 1
ATOM 617 C C . GLY A 1 82 ? 32.474 12.317 -7.393 1.00 37.52 82 GLY A C 1
ATOM 618 O O . GLY A 1 82 ? 32.216 11.115 -7.456 1.00 36.82 82 GLY A O 1
ATOM 619 N N . VAL A 1 83 ? 33.626 12.789 -6.913 1.00 37.82 83 VAL A N 1
ATOM 620 C CA . VAL A 1 83 ? 34.672 11.917 -6.410 1.00 38.58 83 VAL A CA 1
ATOM 621 C C . VAL A 1 83 ? 34.577 11.862 -4.896 1.00 39.08 83 VAL A C 1
ATOM 622 O O . VAL A 1 83 ? 34.533 12.901 -4.215 1.00 39.14 83 VAL A O 1
ATOM 626 N N . VAL A 1 84 ? 34.563 10.650 -4.361 1.00 39.53 84 VAL A N 1
ATOM 627 C CA . VAL A 1 84 ? 34.647 10.503 -2.916 1.00 40.29 84 VAL A CA 1
ATOM 628 C C . VAL A 1 84 ? 35.729 9.494 -2.498 1.00 39.68 84 VAL A C 1
ATOM 629 O O . VAL A 1 84 ? 35.891 8.422 -3.094 1.00 39.73 84 VAL A O 1
ATOM 633 N N . LEU A 1 85 ? 36.486 9.883 -1.484 1.00 39.69 85 LEU A N 1
ATOM 634 C CA . LEU A 1 85 ? 37.545 9.067 -0.930 1.00 39.23 85 LEU A CA 1
ATOM 635 C C . LEU A 1 85 ? 37.026 7.726 -0.377 1.00 38.67 85 LEU A C 1
ATOM 636 O O . LEU A 1 85 ? 36.060 7.693 0.394 1.00 38.99 85 LEU A O 1
ATOM 641 N N . LYS A 1 86 ? 37.664 6.635 -0.794 1.00 37.68 86 LYS A N 1
ATOM 642 C CA . LYS A 1 86 ? 37.415 5.319 -0.214 1.00 37.17 86 LYS A CA 1
ATOM 643 C C . LYS A 1 86 ? 38.570 4.791 0.651 1.00 36.26 86 LYS A C 1
ATOM 644 O O . LYS A 1 86 ? 38.323 4.234 1.725 1.00 36.43 86 LYS A O 1
ATOM 650 N N . ILE A 1 87 ? 39.805 4.928 0.167 1.00 34.62 87 ILE A N 1
ATOM 651 C CA . ILE A 1 87 ? 40.990 4.392 0.847 1.00 33.87 87 ILE A CA 1
ATOM 652 C C . ILE A 1 87 ? 42.073 5.463 0.917 1.00 33.54 87 ILE A C 1
ATOM 653 O O . ILE A 1 87 ? 42.326 6.147 -0.077 1.00 33.19 87 ILE A O 1
ATOM 658 N N . ALA A 1 88 ? 42.695 5.618 2.082 1.00 32.52 88 ALA A N 1
ATOM 659 C CA . ALA A 1 88 ? 43.898 6.455 2.212 1.00 32.77 88 ALA A CA 1
ATOM 660 C C . ALA A 1 88 ? 45.016 5.672 2.889 1.00 32.78 88 ALA A C 1
ATOM 661 O O . ALA A 1 88 ? 44.866 5.230 4.043 1.00 32.79 88 ALA A O 1
ATOM 663 N N . ASN A 1 89 ? 46.096 5.448 2.144 1.00 32.51 89 ASN A N 1
ATOM 664 C CA . ASN A 1 89 ? 47.348 4.929 2.693 1.00 33.28 89 ASN A CA 1
ATOM 665 C C . ASN A 1 89 ? 48.232 6.099 3.068 1.00 32.41 89 ASN A C 1
ATOM 666 O O . ASN A 1 89 ? 48.472 6.990 2.241 1.00 31.71 89 ASN A O 1
ATOM 671 N N . GLN A 1 90 ? 48.713 6.084 4.306 1.00 31.26 90 GLN A N 1
ATOM 672 C CA . GLN A 1 90 ? 49.561 7.140 4.838 1.00 31.25 90 GLN A CA 1
ATOM 673 C C . GLN A 1 90 ? 50.842 6.567 5.446 1.00 29.59 90 GLN A C 1
ATOM 674 O O . GLN A 1 90 ? 50.819 5.536 6.129 1.00 28.78 90 GLN A O 1
ATOM 680 N N . LYS A 1 91 ? 51.956 7.231 5.163 1.00 27.36 91 LYS A N 1
ATOM 681 C CA . LYS A 1 91 ? 53.226 6.889 5.768 1.00 26.40 91 LYS A CA 1
ATOM 682 C C . LYS A 1 91 ? 53.718 8.118 6.533 1.00 25.03 91 LYS A C 1
ATOM 683 O O . LYS A 1 91 ? 53.867 9.210 5.960 1.00 24.15 91 LYS A O 1
ATOM 689 N N . ILE A 1 92 ? 53.935 7.943 7.828 1.00 23.75 92 ILE A N 1
ATOM 690 C CA . ILE A 1 92 ? 54.261 9.046 8.724 1.00 23.77 92 ILE A CA 1
ATOM 691 C C . ILE A 1 92 ? 55.724 8.942 9.125 1.00 23.51 92 ILE A C 1
ATOM 692 O O . ILE A 1 92 ? 56.170 7.889 9.605 1.00 23.03 92 ILE A O 1
ATOM 697 N N . GLY A 1 93 ? 56.470 10.017 8.884 1.00 22.53 93 GLY A N 1
ATOM 698 C CA . GLY A 1 93 ? 57.896 10.053 9.196 1.00 21.69 93 GLY A CA 1
ATOM 699 C C . GLY A 1 93 ? 58.278 11.381 9.827 1.00 21.40 93 GLY A C 1
ATOM 700 O O . GLY A 1 93 ? 57.405 12.156 10.277 1.00 20.60 93 GLY A O 1
ATOM 701 N N . ALA A 1 94 ? 59.585 11.641 9.871 1.00 20.67 94 ALA A N 1
ATOM 702 C CA . ALA A 1 94 ? 60.115 12.903 10.407 1.00 20.00 94 ALA A CA 1
ATOM 703 C C . ALA A 1 94 ? 61.441 13.189 9.715 1.00 20.45 94 ALA A C 1
ATOM 704 O O . ALA A 1 94 ? 62.148 12.246 9.305 1.00 18.78 94 ALA A O 1
ATOM 706 N N . ARG A 1 95 ? 61.767 14.476 9.579 1.00 19.97 95 ARG A N 1
ATOM 707 C CA . ARG A 1 95 ? 63.013 14.899 8.941 1.00 21.32 95 ARG A CA 1
ATOM 708 C C . ARG A 1 95 ? 63.287 16.340 9.362 1.00 21.66 95 ARG A C 1
ATOM 709 O O . ARG A 1 95 ? 62.441 16.969 9.999 1.00 20.96 95 ARG A O 1
ATOM 717 N N . ARG A 1 96 ? 64.462 16.838 8.979 1.00 21.98 96 ARG A N 1
ATOM 718 C CA . ARG A 1 96 ? 64.853 18.240 9.158 1.00 22.73 96 ARG A CA 1
ATOM 719 C C . ARG A 1 96 ? 64.231 19.182 8.117 1.00 22.63 96 ARG A C 1
ATOM 720 O O . ARG A 1 96 ? 64.086 18.835 6.939 1.00 23.21 96 ARG A O 1
ATOM 728 N N . ALA A 1 97 ? 63.881 20.382 8.549 1.00 23.13 97 ALA A N 1
ATOM 729 C CA . ALA A 1 97 ? 63.404 21.413 7.635 1.00 23.95 97 ALA A CA 1
ATOM 730 C C . ALA A 1 97 ? 64.580 21.863 6.775 1.00 24.82 97 ALA A C 1
ATOM 731 O O . ALA A 1 97 ? 65.704 22.011 7.285 1.00 24.37 97 ALA A O 1
ATOM 733 N N . VAL A 1 98 ? 64.322 22.066 5.485 1.00 25.15 98 VAL A N 1
ATOM 734 C CA . VAL A 1 98 ? 65.349 22.530 4.555 1.00 26.79 98 VAL A CA 1
ATOM 735 C C . VAL A 1 98 ? 64.791 23.659 3.684 1.00 27.72 98 VAL A C 1
ATOM 736 O O . VAL A 1 98 ? 63.570 23.784 3.540 1.00 27.15 98 VAL A O 1
ATOM 740 N N . GLY A 1 99 ? 65.683 24.479 3.118 1.00 28.48 99 GLY A N 1
ATOM 741 C CA . GLY A 1 99 ? 65.285 25.535 2.176 1.00 28.57 99 GLY A CA 1
ATOM 742 C C . GLY A 1 99 ? 64.395 26.564 2.840 1.00 28.25 99 GLY A C 1
ATOM 743 O O . GLY A 1 99 ? 64.676 26.998 3.943 1.00 28.23 99 GLY A O 1
ATOM 744 N N . GLU A 1 100 ? 63.306 26.930 2.162 1.00 28.37 100 GLU A N 1
ATOM 745 C CA . GLU A 1 100 ? 62.344 27.913 2.663 1.00 28.26 100 GLU A CA 1
ATOM 746 C C . GLU A 1 100 ? 61.314 27.312 3.623 1.00 27.03 100 GLU A C 1
ATOM 747 O O . GLU A 1 100 ? 60.426 28.021 4.093 1.00 26.09 100 GLU A O 1
ATOM 753 N N . GLU A 1 101 ? 61.421 26.017 3.909 1.00 25.64 101 GLU A N 1
ATOM 754 C CA . GLU A 1 101 ? 60.498 25.385 4.843 1.00 24.91 101 GLU A CA 1
ATOM 755 C C . GLU A 1 101 ? 60.508 26.068 6.210 1.00 24.79 101 GLU A C 1
ATOM 756 O O . GLU A 1 101 ? 59.443 26.290 6.794 1.00 24.44 101 GLU A O 1
ATOM 762 N N . SER A 1 102 ? 61.690 26.421 6.712 1.00 24.11 102 SER A N 1
ATOM 763 C CA . SER A 1 102 ? 61.773 27.004 8.051 1.00 24.16 102 SER A CA 1
ATOM 764 C C . SER A 1 102 ? 61.187 28.414 8.096 1.00 24.28 102 SER A C 1
ATOM 765 O O . SER A 1 102 ? 60.611 28.815 9.106 1.00 24.45 102 SER A O 1
ATOM 768 N N . THR A 1 103 ? 61.317 29.171 7.010 1.00 24.49 103 THR A N 1
ATOM 769 C CA . THR A 1 103 ? 60.726 30.505 6.988 1.00 24.44 103 THR A CA 1
ATOM 770 C C . THR A 1 103 ? 59.221 30.429 6.703 1.00 24.08 103 THR A C 1
ATOM 771 O O . THR A 1 103 ? 58.443 31.188 7.259 1.00 23.99 103 THR A O 1
ATOM 775 N N . LEU A 1 104 ? 58.798 29.505 5.850 1.00 23.65 104 LEU A N 1
ATOM 776 C CA . LEU A 1 104 ? 57.354 29.313 5.647 1.00 23.36 104 LEU A CA 1
ATOM 777 C C . LEU A 1 104 ? 56.653 28.933 6.949 1.00 23.19 104 LEU A C 1
ATOM 778 O O . LEU A 1 104 ? 55.566 29.431 7.243 1.00 23.02 104 LEU A O 1
ATOM 783 N N . LEU A 1 105 ? 57.286 28.067 7.740 1.00 22.51 105 LEU A N 1
ATOM 784 C CA . LEU A 1 105 ? 56.668 27.573 8.981 1.00 23.16 105 LEU A CA 1
ATOM 785 C C . LEU A 1 105 ? 57.068 28.358 10.230 1.00 23.58 105 LEU A C 1
ATOM 786 O O . LEU A 1 105 ? 56.580 28.085 11.294 1.00 23.63 105 LEU A O 1
ATOM 791 N N . ASP A 1 106 ? 57.953 29.343 10.084 1.00 24.85 106 ASP A N 1
ATOM 792 C CA . ASP A 1 106 ? 58.475 30.101 11.230 1.00 26.09 106 ASP A CA 1
ATOM 793 C C . ASP A 1 106 ? 59.109 29.185 12.303 1.00 25.93 106 ASP A C 1
ATOM 794 O O . ASP A 1 106 ? 58.783 29.253 13.481 1.00 25.27 106 ASP A O 1
ATOM 799 N N . ILE A 1 107 ? 60.012 28.314 11.865 1.00 25.96 107 ILE A N 1
ATOM 800 C CA . ILE A 1 107 ? 60.731 27.430 12.776 1.00 25.49 107 ILE A CA 1
ATOM 801 C C . ILE A 1 107 ? 62.220 27.580 12.478 1.00 26.59 107 ILE A C 1
ATOM 802 O O . ILE A 1 107 ? 62.592 28.379 11.622 1.00 26.41 107 ILE A O 1
ATOM 807 N N . GLU A 1 108 ? 63.056 26.807 13.178 1.00 26.94 108 GLU A N 1
ATOM 808 C CA . GLU A 1 108 ? 64.499 26.826 12.977 1.00 28.06 108 GLU A CA 1
ATOM 809 C C . GLU A 1 108 ? 64.879 26.017 11.752 1.00 27.13 108 GLU A C 1
ATOM 810 O O . GLU A 1 108 ? 64.309 24.939 11.496 1.00 26.53 108 GLU A O 1
ATOM 816 N N . ASP A 1 109 ? 65.851 26.531 11.003 1.00 26.67 109 ASP A N 1
ATOM 817 C CA . ASP A 1 109 ? 66.452 25.771 9.919 1.00 27.04 109 ASP A CA 1
ATOM 818 C C . ASP A 1 109 ? 67.056 24.515 10.537 1.00 26.08 109 ASP A C 1
ATOM 819 O O . ASP A 1 109 ? 67.662 24.571 11.611 1.00 25.95 109 ASP A O 1
ATOM 824 N N . GLY A 1 110 ? 66.817 23.376 9.900 1.00 25.10 110 GLY A N 1
ATOM 825 C CA . GLY A 1 110 ? 67.257 22.095 10.424 1.00 24.37 110 GLY A CA 1
ATOM 826 C C . GLY A 1 110 ? 66.413 21.581 11.593 1.00 23.76 110 GLY A C 1
ATOM 827 O O . GLY A 1 110 ? 66.702 20.520 12.148 1.00 23.85 110 GLY A O 1
ATOM 828 N N . GLY A 1 111 ? 65.380 22.325 11.964 1.00 22.60 111 GLY A N 1
ATOM 829 C CA . GLY A 1 111 ? 64.443 21.877 12.992 1.00 22.60 111 GLY A CA 1
ATOM 830 C C . GLY A 1 111 ? 63.574 20.709 12.522 1.00 22.34 111 GLY A C 1
ATOM 831 O O . GLY A 1 111 ? 63.427 20.490 11.309 1.00 22.35 111 GLY A O 1
ATOM 832 N N . PRO A 1 112 ? 62.983 19.952 13.478 1.00 21.61 112 PRO A N 1
ATOM 833 C CA . PRO A 1 112 ? 62.277 18.732 13.096 1.00 21.06 112 PRO A CA 1
ATOM 834 C C . PRO A 1 112 ? 60.924 19.046 12.459 1.00 21.22 112 PRO A C 1
ATOM 835 O O . PRO A 1 112 ? 60.272 20.040 12.824 1.00 21.79 112 PRO A O 1
ATOM 839 N N . LEU A 1 113 ? 60.537 18.208 11.515 1.00 20.08 113 LEU A N 1
ATOM 840 C CA . LEU A 1 113 ? 59.233 18.239 10.913 1.00 20.07 113 LEU A CA 1
ATOM 841 C C . LEU A 1 113 ? 58.625 16.851 10.967 1.00 20.06 113 LEU A C 1
ATOM 842 O O . LEU A 1 113 ? 59.307 15.853 10.731 1.00 19.32 113 LEU A O 1
ATOM 847 N N . LEU A 1 114 ? 57.334 16.799 11.226 1.00 19.96 114 LEU A N 1
ATOM 848 C CA . LEU A 1 114 ? 56.559 15.586 11.044 1.00 20.84 114 LEU A CA 1
ATOM 849 C C . LEU A 1 114 ? 56.133 15.517 9.578 1.00 21.99 114 LEU A C 1
ATOM 850 O O . LEU A 1 114 ? 55.713 16.534 9.004 1.00 21.98 114 LEU A O 1
ATOM 855 N N . THR A 1 115 ? 56.264 14.347 8.952 1.00 21.81 115 THR A N 1
ATOM 856 C CA . THR A 1 115 ? 55.891 14.210 7.525 1.00 22.59 115 THR A CA 1
ATOM 857 C C . THR A 1 115 ? 54.802 13.176 7.285 1.00 22.62 115 THR A C 1
ATOM 858 O O . THR A 1 115 ? 54.703 12.192 8.019 1.00 20.83 115 THR A O 1
ATOM 862 N N . VAL A 1 116 ? 53.987 13.398 6.252 1.00 23.37 116 VAL A N 1
ATOM 863 C CA . VAL A 1 116 ? 53.090 12.336 5.771 1.00 24.23 116 VAL A CA 1
ATOM 864 C C . VAL A 1 116 ? 53.129 12.217 4.246 1.00 24.74 116 VAL A C 1
ATOM 865 O O . VAL A 1 116 ? 53.075 13.229 3.520 1.00 23.72 116 VAL A O 1
ATOM 869 N N . GLU A 1 117 ? 53.256 10.972 3.785 1.00 24.67 117 GLU A N 1
ATOM 870 C CA . GLU A 1 117 ? 53.106 10.611 2.389 1.00 26.10 117 GLU A CA 1
ATOM 871 C C . GLU A 1 117 ? 51.791 9.862 2.293 1.00 25.79 117 GLU A C 1
ATOM 872 O O . GLU A 1 117 ? 51.566 8.886 3.008 1.00 25.36 117 GLU A O 1
ATOM 878 N N . ARG A 1 118 ? 50.938 10.306 1.390 1.00 25.52 118 ARG A N 1
ATOM 879 C CA . ARG A 1 118 ? 49.577 9.829 1.326 1.00 25.98 118 ARG A CA 1
ATOM 880 C C . ARG A 1 118 ? 49.228 9.491 -0.112 1.00 25.87 118 ARG A C 1
ATOM 881 O O . ARG A 1 118 ? 49.579 10.237 -1.033 1.00 25.03 118 ARG A O 1
ATOM 889 N N . VAL A 1 119 ? 48.555 8.356 -0.299 1.00 25.79 119 VAL A N 1
ATOM 890 C CA . VAL A 1 119 ? 47.919 8.009 -1.573 1.00 25.98 119 VAL A CA 1
ATOM 891 C C . VAL A 1 119 ? 46.443 7.765 -1.266 1.00 26.18 119 VAL A C 1
ATOM 892 O O . VAL A 1 119 ? 46.104 6.943 -0.401 1.00 25.96 119 VAL A O 1
ATOM 896 N N . ALA A 1 120 ? 45.572 8.500 -1.950 1.00 25.49 120 ALA A N 1
ATOM 897 C CA . ALA A 1 120 ? 44.131 8.377 -1.770 1.00 26.28 120 ALA A CA 1
ATOM 898 C C . ALA A 1 120 ? 43.490 7.714 -2.986 1.00 27.20 120 ALA A C 1
ATOM 899 O O . ALA A 1 120 ? 43.777 8.090 -4.130 1.00 27.06 120 ALA A O 1
ATOM 901 N N . LEU A 1 121 ? 42.632 6.728 -2.743 1.00 27.85 121 LEU A N 1
ATOM 902 C CA . LEU A 1 121 ? 41.963 5.981 -3.824 1.00 28.70 121 LEU A CA 1
ATOM 903 C C . LEU A 1 121 ? 40.459 6.060 -3.671 1.00 29.62 121 LEU A C 1
ATOM 904 O O . LEU A 1 121 ? 39.951 6.308 -2.566 1.00 28.52 121 LEU A O 1
ATOM 909 N N . ASP A 1 122 ? 39.749 5.913 -4.789 1.00 30.87 122 ASP A N 1
ATOM 910 C CA . ASP A 1 122 ? 38.287 5.879 -4.762 1.00 32.91 122 ASP A CA 1
ATOM 911 C C . ASP A 1 122 ? 37.790 4.433 -4.748 1.00 33.36 122 ASP A C 1
ATOM 912 O O . ASP A 1 122 ? 38.595 3.494 -4.750 1.00 32.96 122 ASP A O 1
ATOM 917 N N . ASN A 1 123 ? 36.469 4.262 -4.758 1.00 34.73 123 ASN A N 1
ATOM 918 C CA . ASN A 1 123 ? 35.860 2.933 -4.636 1.00 36.32 123 ASN A CA 1
ATOM 919 C C . ASN A 1 123 ? 36.155 2.006 -5.813 1.00 36.62 123 ASN A C 1
ATOM 920 O O . ASN A 1 123 ? 35.931 0.803 -5.728 1.00 37.42 123 ASN A O 1
ATOM 925 N N . SER A 1 124 ? 36.687 2.551 -6.901 1.00 37.12 124 SER A N 1
ATOM 926 C CA . SER A 1 124 ? 37.095 1.711 -8.028 1.00 37.57 124 SER A CA 1
ATOM 927 C C . SER A 1 124 ? 38.586 1.404 -8.008 1.00 37.21 124 SER A C 1
ATOM 928 O O . SER A 1 124 ? 39.117 0.810 -8.949 1.00 37.55 124 SER A O 1
ATOM 931 N N . GLY A 1 125 ? 39.266 1.815 -6.939 1.00 36.74 125 GLY A N 1
ATOM 932 C CA . GLY A 1 125 ? 40.708 1.631 -6.830 1.00 36.09 125 GLY A CA 1
ATOM 933 C C . GLY A 1 125 ? 41.522 2.593 -7.683 1.00 36.06 125 GLY A C 1
ATOM 934 O O . GLY A 1 125 ? 42.695 2.344 -7.955 1.00 36.28 125 GLY A O 1
ATOM 935 N N . GLN A 1 126 ? 40.912 3.694 -8.105 1.00 35.12 126 GLN A N 1
ATOM 936 C CA . GLN A 1 126 ? 41.647 4.697 -8.870 1.00 35.31 126 GLN A CA 1
ATOM 937 C C . GLN A 1 126 ? 42.286 5.722 -7.913 1.00 33.31 126 GLN A C 1
ATOM 938 O O . GLN A 1 126 ? 41.611 6.241 -7.030 1.00 32.81 126 GLN A O 1
ATOM 944 N N . VAL A 1 127 ? 43.587 5.973 -8.077 1.00 31.92 127 VAL A N 1
ATOM 945 C CA . VAL A 1 127 ? 44.289 6.996 -7.308 1.00 30.71 127 VAL A CA 1
ATOM 946 C C . VAL A 1 127 ? 43.687 8.368 -7.615 1.00 30.57 127 VAL A C 1
ATOM 947 O O . VAL A 1 127 ? 43.714 8.815 -8.757 1.00 30.31 127 VAL A O 1
ATOM 951 N N . ILE A 1 128 ? 43.148 9.025 -6.593 1.00 30.23 128 ILE A N 1
ATOM 952 C CA . ILE A 1 128 ? 42.516 10.333 -6.744 1.00 31.03 128 ILE A CA 1
ATOM 953 C C . ILE A 1 128 ? 43.512 11.475 -6.522 1.00 30.43 128 ILE A C 1
ATOM 954 O O . ILE A 1 128 ? 43.402 12.534 -7.153 1.00 29.99 128 ILE A O 1
ATOM 959 N N . GLU A 1 129 ? 44.477 11.258 -5.622 1.00 29.20 129 GLU A N 1
ATOM 960 C CA . GLU A 1 129 ? 45.308 12.341 -5.114 1.00 28.69 129 GLU A CA 1
ATOM 961 C C . GLU A 1 129 ? 46.565 11.756 -4.468 1.00 27.24 129 GLU A C 1
ATOM 962 O O . GLU A 1 129 ? 46.501 10.688 -3.841 1.00 25.67 129 GLU A O 1
ATOM 968 N N . LEU A 1 130 ? 47.704 12.427 -4.644 1.00 24.77 130 LEU A N 1
ATOM 969 C CA . LEU A 1 130 ? 48.880 12.131 -3.846 1.00 24.12 130 LEU A CA 1
ATOM 970 C C . LEU A 1 130 ? 49.160 13.336 -2.952 1.00 23.84 130 LEU A C 1
ATOM 971 O O . LEU A 1 130 ? 49.045 14.478 -3.391 1.00 23.55 130 LEU A O 1
ATOM 976 N N . GLY A 1 131 ? 49.491 13.082 -1.689 1.00 22.72 131 GLY A N 1
ATOM 977 C CA . GLY A 1 131 ? 49.829 14.154 -0.760 1.00 22.19 131 GLY A CA 1
ATOM 978 C C . GLY A 1 131 ? 51.218 13.907 -0.216 1.00 22.30 131 GLY A C 1
ATOM 979 O O . GLY A 1 131 ? 51.641 12.754 -0.019 1.00 21.82 131 GLY A O 1
ATOM 980 N N . SER A 1 132 ? 51.941 14.991 0.003 1.00 22.14 132 SER A N 1
ATOM 981 C CA . SER A 1 132 ? 53.268 14.917 0.589 1.00 22.59 132 SER A CA 1
ATOM 982 C C . SER A 1 132 ? 53.399 16.142 1.488 1.00 22.04 132 SER A C 1
ATOM 983 O O . SER A 1 132 ? 53.745 17.247 1.024 1.00 21.50 132 SER A O 1
ATOM 986 N N . HIS A 1 133 ? 53.084 15.964 2.764 1.00 21.03 133 HIS A N 1
ATOM 987 C CA . HIS A 1 133 ? 52.945 17.119 3.673 1.00 21.11 133 HIS A CA 1
ATOM 988 C C . HIS A 1 133 ? 53.982 17.162 4.782 1.00 21.24 133 HIS A C 1
ATOM 989 O O . HIS A 1 133 ? 54.524 16.125 5.171 1.00 20.42 133 HIS A O 1
ATOM 996 N N . CYS A 1 134 ? 54.271 18.361 5.283 1.00 21.05 134 CYS A N 1
ATOM 997 C CA . CYS A 1 134 ? 55.117 18.457 6.467 1.00 22.15 134 CYS A CA 1
ATOM 998 C C . CYS A 1 134 ? 54.508 19.432 7.441 1.00 22.21 134 CYS A C 1
ATOM 999 O O . CYS A 1 134 ? 53.921 20.440 7.030 1.00 21.96 134 CYS A O 1
ATOM 1002 N N . TYR A 1 135 ? 54.646 19.097 8.721 1.00 22.59 135 TYR A N 1
ATOM 1003 C CA . TYR A 1 135 ? 54.021 19.805 9.838 1.00 23.12 135 TYR A CA 1
ATOM 1004 C C . TYR A 1 135 ? 55.046 20.164 10.887 1.00 23.59 135 TYR A C 1
ATOM 1005 O O . TYR A 1 135 ? 55.915 19.353 11.205 1.00 23.69 135 TYR A O 1
ATOM 1014 N N . ARG A 1 136 ? 54.914 21.374 11.428 1.00 24.00 136 ARG A N 1
ATOM 1015 C CA . ARG A 1 136 ? 55.506 21.785 12.698 1.00 24.38 136 ARG A CA 1
ATOM 1016 C C . ARG A 1 136 ? 55.015 20.841 13.790 1.00 23.65 136 ARG A C 1
ATOM 1017 O O . ARG A 1 136 ? 53.830 20.876 14.119 1.00 22.72 136 ARG A O 1
ATOM 1025 N N . PRO A 1 137 ? 55.910 20.012 14.363 1.00 23.45 137 PRO A N 1
ATOM 1026 C CA . PRO A 1 137 ? 55.395 18.999 15.293 1.00 23.90 137 PRO A CA 1
ATOM 1027 C C . PRO A 1 137 ? 54.901 19.504 16.666 1.00 24.74 137 PRO A C 1
ATOM 1028 O O . PRO A 1 137 ? 54.248 18.753 17.380 1.00 24.87 137 PRO A O 1
ATOM 1032 N N . ASP A 1 138 ? 55.178 20.755 17.030 1.00 25.30 138 ASP A N 1
ATOM 1033 C CA . ASP A 1 138 ? 54.577 21.305 18.251 1.00 25.88 138 ASP A CA 1
ATOM 1034 C C . ASP A 1 138 ? 53.127 21.767 18.035 1.00 26.04 138 ASP A C 1
ATOM 1035 O O . ASP A 1 138 ? 52.435 22.131 18.991 1.00 26.27 138 ASP A O 1
ATOM 1040 N N . MET A 1 139 ? 52.674 21.751 16.780 1.00 25.32 139 MET A N 1
ATOM 1041 C CA . MET A 1 139 ? 51.339 22.238 16.411 1.00 25.36 139 MET A CA 1
ATOM 1042 C C . MET A 1 139 ? 50.416 21.133 15.857 1.00 26.06 139 MET A C 1
ATOM 1043 O O . MET A 1 139 ? 49.241 21.382 15.591 1.00 26.65 139 MET A O 1
ATOM 1048 N N . TYR A 1 140 ? 50.945 19.928 15.661 1.00 26.23 140 TYR A N 1
ATOM 1049 C CA . TYR A 1 140 ? 50.218 18.880 14.963 1.00 26.85 140 TYR A CA 1
ATOM 1050 C C . TYR A 1 140 ? 50.792 17.514 15.321 1.00 27.11 140 TYR A C 1
ATOM 1051 O O . TYR A 1 140 ? 52.014 17.354 15.337 1.00 25.95 140 TYR A O 1
ATOM 1060 N N . ASN A 1 141 ? 49.914 16.550 15.619 1.00 27.07 141 ASN A N 1
ATOM 1061 C CA . ASN A 1 141 ? 50.281 15.129 15.750 1.00 28.56 141 ASN A CA 1
ATOM 1062 C C . ASN A 1 141 ? 49.237 14.248 15.033 1.00 28.80 141 ASN A C 1
ATOM 1063 O O . ASN A 1 141 ? 48.077 14.647 14.861 1.00 27.83 141 ASN A O 1
ATOM 1068 N N . PHE A 1 142 ? 49.637 13.047 14.638 1.00 29.40 142 PHE A N 1
ATOM 1069 C CA . PHE A 1 142 ? 48.704 12.091 14.040 1.00 31.24 142 PHE A CA 1
ATOM 1070 C C . PHE A 1 142 ? 48.161 11.125 15.074 1.00 31.51 142 PHE A C 1
ATOM 1071 O O . PHE A 1 142 ? 48.894 10.297 15.593 1.00 31.47 142 PHE A O 1
ATOM 1079 N N . GLU A 1 143 ? 46.875 11.232 15.360 1.00 32.50 143 GLU A N 1
ATOM 1080 C CA . GLU A 1 143 ? 46.234 10.354 16.326 1.00 34.56 143 GLU A CA 1
ATOM 1081 C C . GLU A 1 143 ? 45.618 9.176 15.600 1.00 34.73 143 GLU A C 1
ATOM 1082 O O . GLU A 1 143 ? 44.957 9.346 14.559 1.00 34.37 143 GLU A O 1
ATOM 1088 N N . THR A 1 144 ? 45.881 7.981 16.120 1.00 34.50 144 THR A N 1
ATOM 1089 C CA . THR A 1 144 ? 45.331 6.739 15.577 1.00 34.90 144 THR A CA 1
ATOM 1090 C C . THR A 1 144 ? 44.729 5.870 16.680 1.00 35.41 144 THR A C 1
ATOM 1091 O O . THR A 1 144 ? 45.184 5.873 17.837 1.00 34.19 144 THR A O 1
ATOM 1095 N N . THR A 1 145 ? 43.681 5.143 16.312 1.00 36.37 145 THR A N 1
ATOM 1096 C CA . THR A 1 145 ? 43.082 4.147 17.181 1.00 37.55 145 THR A CA 1
ATOM 1097 C C . THR A 1 145 ? 43.006 2.843 16.409 1.00 37.85 145 THR A C 1
ATOM 1098 O O . THR A 1 145 ? 42.474 2.803 15.300 1.00 38.04 145 THR A O 1
ATOM 1102 N N . LEU A 1 146 ? 43.590 1.797 16.976 1.00 38.10 146 LEU A N 1
ATOM 1103 C CA . LEU A 1 146 ? 43.558 0.474 16.377 1.00 38.63 146 LEU A CA 1
ATOM 1104 C C . LEU A 1 146 ? 42.754 -0.429 17.292 1.00 38.55 146 LEU A C 1
ATOM 1105 O O . LEU A 1 146 ? 43.091 -0.580 18.469 1.00 37.50 146 LEU A O 1
ATOM 1110 N N . VAL A 1 147 ? 41.692 -1.017 16.747 1.00 38.42 147 VAL A N 1
ATOM 1111 C CA . VAL A 1 147 ? 40.840 -1.933 17.496 1.00 38.72 147 VAL A CA 1
ATOM 1112 C C . VAL A 1 147 ? 41.058 -3.369 17.008 1.00 39.39 147 VAL A C 1
ATOM 1113 O O . VAL A 1 147 ? 40.806 -3.680 15.829 1.00 39.60 147 VAL A O 1
ATOM 1117 N N . ALA A 1 148 ? 41.557 -4.228 17.896 1.00 39.66 148 ALA A N 1
ATOM 1118 C CA . ALA A 1 148 ? 41.698 -5.659 17.592 1.00 40.76 148 ALA A CA 1
ATOM 1119 C C . ALA A 1 148 ? 40.308 -6.272 17.460 1.00 41.26 148 ALA A C 1
ATOM 1120 O O . ALA A 1 148 ? 39.374 -5.841 18.140 1.00 41.52 148 ALA A O 1
ATOM 1122 N N . ARG A 1 149 ? 40.153 -7.260 16.588 1.00 41.83 149 ARG A N 1
ATOM 1123 C CA . ARG A 1 149 ? 38.842 -7.898 16.441 1.00 42.72 149 ARG A CA 1
ATOM 1124 C C . ARG A 1 149 ? 38.702 -9.160 17.281 1.00 42.50 149 ARG A C 1
ATOM 1125 O O . ARG A 1 149 ? 39.691 -9.670 17.802 1.00 42.60 149 ARG A O 1
ATOM 1133 N N . ASP B 1 7 ? 51.646 55.657 -21.587 1.00 42.51 7 ASP B N 1
ATOM 1134 C CA . ASP B 1 7 ? 51.874 57.048 -21.027 1.00 42.42 7 ASP B CA 1
ATOM 1135 C C . ASP B 1 7 ? 51.189 57.195 -19.642 1.00 41.25 7 ASP B C 1
ATOM 1136 O O . ASP B 1 7 ? 50.304 58.038 -19.451 1.00 40.90 7 ASP B O 1
ATOM 1141 N N . PRO B 1 8 ? 51.615 56.375 -18.671 1.00 40.43 8 PRO B N 1
ATOM 1142 C CA . PRO B 1 8 ? 50.813 56.196 -17.450 1.00 39.51 8 PRO B CA 1
ATOM 1143 C C . PRO B 1 8 ? 50.821 57.403 -16.507 1.00 38.08 8 PRO B C 1
ATOM 1144 O O . PRO B 1 8 ? 51.871 58.011 -16.286 1.00 38.74 8 PRO B O 1
ATOM 1148 N N . LYS B 1 9 ? 49.639 57.755 -15.998 1.00 35.85 9 LYS B N 1
ATOM 1149 C CA . LYS B 1 9 ? 49.464 58.766 -14.950 1.00 33.46 9 LYS B CA 1
ATOM 1150 C C . LYS B 1 9 ? 48.590 58.158 -13.845 1.00 31.61 9 LYS B C 1
ATOM 1151 O O . LYS B 1 9 ? 47.691 57.369 -14.132 1.00 30.26 9 LYS B O 1
ATOM 1157 N N . THR B 1 10 ? 48.860 58.526 -12.593 1.00 28.98 10 THR B N 1
ATOM 1158 C CA . THR B 1 10 ? 48.182 57.928 -11.436 1.00 27.48 10 THR B CA 1
ATOM 1159 C C . THR B 1 10 ? 47.749 58.974 -10.429 1.00 26.76 10 THR B C 1
ATOM 1160 O O . THR B 1 10 ? 48.538 59.824 -10.018 1.00 26.43 10 THR B O 1
ATOM 1164 N N . ARG B 1 11 ? 46.481 58.910 -10.051 1.00 26.09 11 ARG B N 1
ATOM 1165 C CA . ARG B 1 11 ? 45.976 59.671 -8.924 1.00 26.27 11 ARG B CA 1
ATOM 1166 C C . ARG B 1 11 ? 45.583 58.676 -7.832 1.00 25.52 11 ARG B C 1
ATOM 1167 O O . ARG B 1 11 ? 44.829 57.733 -8.076 1.00 24.79 11 ARG B O 1
ATOM 1175 N N . VAL B 1 12 ? 46.102 58.897 -6.628 1.00 24.88 12 VAL B N 1
ATOM 1176 C CA . VAL B 1 12 ? 45.825 58.019 -5.511 1.00 24.31 12 VAL B CA 1
ATOM 1177 C C . VAL B 1 12 ? 44.475 58.405 -4.897 1.00 23.91 12 VAL B C 1
ATOM 1178 O O . VAL B 1 12 ? 44.284 59.538 -4.444 1.00 23.67 12 VAL B O 1
ATOM 1182 N N . LEU B 1 13 ? 43.544 57.458 -4.932 1.00 23.31 13 LEU B N 1
ATOM 1183 C CA . LEU B 1 13 ? 42.198 57.627 -4.370 1.00 23.27 13 LEU B CA 1
ATOM 1184 C C . LEU B 1 13 ? 42.176 57.365 -2.863 1.00 23.50 13 LEU B C 1
ATOM 1185 O O . LEU B 1 13 ? 41.408 57.999 -2.123 1.00 22.82 13 LEU B O 1
ATOM 1190 N N . GLU B 1 14 ? 43.006 56.419 -2.417 1.00 22.90 14 GLU B N 1
ATOM 1191 C CA . GLU B 1 14 ? 43.108 56.093 -0.990 1.00 23.34 14 GLU B CA 1
ATOM 1192 C C . GLU B 1 14 ? 44.476 55.525 -0.655 1.00 22.58 14 GLU B C 1
ATOM 1193 O O . GLU B 1 14 ? 45.060 54.760 -1.408 1.00 21.42 14 GLU B O 1
ATOM 1199 N N . HIS B 1 15 ? 44.965 55.905 0.512 1.00 22.30 15 HIS B N 1
ATOM 1200 C CA . HIS B 1 15 ? 46.214 55.421 1.015 1.00 22.49 15 HIS B CA 1
ATOM 1201 C C . HIS B 1 15 ? 46.014 55.370 2.535 1.00 22.57 15 HIS B C 1
ATOM 1202 O O . HIS B 1 15 ? 46.016 56.416 3.196 1.00 20.96 15 HIS B O 1
ATOM 1209 N N . ARG B 1 16 ? 45.821 54.162 3.064 1.00 21.84 16 ARG B N 1
ATOM 1210 C CA . ARG B 1 16 ? 45.348 53.985 4.436 1.00 22.76 16 ARG B CA 1
ATOM 1211 C C . ARG B 1 16 ? 45.974 52.760 5.114 1.00 22.77 16 ARG B C 1
ATOM 1212 O O . ARG B 1 16 ? 45.831 51.627 4.642 1.00 22.79 16 ARG B O 1
ATOM 1220 N N . LEU B 1 17 ? 46.681 53.006 6.211 1.00 22.90 17 LEU B N 1
ATOM 1221 C CA . LEU B 1 17 ? 47.126 51.952 7.104 1.00 23.57 17 LEU B CA 1
ATOM 1222 C C . LEU B 1 17 ? 45.972 51.488 7.984 1.00 23.93 17 LEU B C 1
ATOM 1223 O O . LEU B 1 17 ? 45.223 52.300 8.572 1.00 23.22 17 LEU B O 1
ATOM 1228 N N . LEU B 1 18 ? 45.826 50.178 8.067 1.00 23.53 18 LEU B N 1
ATOM 1229 C CA . LEU B 1 18 ? 44.706 49.594 8.780 1.00 25.23 18 LEU B CA 1
ATOM 1230 C C . LEU B 1 18 ? 45.136 48.256 9.388 1.00 25.24 18 LEU B C 1
ATOM 1231 O O . LEU B 1 18 ? 46.129 47.655 8.952 1.00 25.46 18 LEU B O 1
ATOM 1236 N N . ALA B 1 19 ? 44.401 47.822 10.404 1.00 24.29 19 ALA B N 1
ATOM 1237 C CA . ALA B 1 19 ? 44.609 46.530 11.041 1.00 25.01 19 ALA B CA 1
ATOM 1238 C C . ALA B 1 19 ? 44.106 45.421 10.132 1.00 25.20 19 ALA B C 1
ATOM 1239 O O . ALA B 1 19 ? 42.944 45.444 9.732 1.00 26.39 19 ALA B O 1
ATOM 1241 N N . ALA B 1 20 ? 44.941 44.438 9.832 1.00 24.78 20 ALA B N 1
ATOM 1242 C CA . ALA B 1 20 ? 44.497 43.364 8.934 1.00 25.32 20 ALA B CA 1
ATOM 1243 C C . ALA B 1 20 ? 43.341 42.600 9.559 1.00 25.12 20 ALA B C 1
ATOM 1244 O O . ALA B 1 20 ? 43.456 42.109 10.691 1.00 25.09 20 ALA B O 1
ATOM 1246 N N . SER B 1 21 ? 42.245 42.462 8.815 1.00 25.51 21 SER B N 1
ATOM 1247 C CA . SER B 1 21 ? 41.207 41.500 9.192 1.00 25.30 21 SER B CA 1
ATOM 1248 C C . SER B 1 21 ? 41.736 40.056 9.165 1.00 25.71 21 SER B C 1
ATOM 1249 O O . SER B 1 21 ? 42.822 39.772 8.637 1.00 24.21 21 SER B O 1
ATOM 1252 N N . SER B 1 22 ? 40.958 39.150 9.760 1.00 25.47 22 SER B N 1
ATOM 1253 C CA . SER B 1 22 ? 41.251 37.740 9.699 1.00 26.23 22 SER B CA 1
ATOM 1254 C C . SER B 1 22 ? 41.385 37.289 8.225 1.00 25.52 22 SER B C 1
ATOM 1255 O O . SER B 1 22 ? 42.328 36.574 7.868 1.00 24.67 22 SER B O 1
ATOM 1258 N N . ALA B 1 23 ? 40.476 37.753 7.369 1.00 24.59 23 ALA B N 1
ATOM 1259 C CA . ALA B 1 23 ? 40.502 37.391 5.947 1.00 24.95 23 ALA B CA 1
ATOM 1260 C C . ALA B 1 23 ? 41.733 37.928 5.187 1.00 24.43 23 ALA B C 1
ATOM 1261 O O . ALA B 1 23 ? 42.399 37.194 4.438 1.00 24.02 23 ALA B O 1
ATOM 1263 N N . ILE B 1 24 ? 42.032 39.206 5.383 1.00 24.18 24 ILE B N 1
ATOM 1264 C CA . ILE B 1 24 ? 43.170 39.819 4.728 1.00 24.60 24 ILE B CA 1
ATOM 1265 C C . ILE B 1 24 ? 44.483 39.229 5.256 1.00 23.60 24 ILE B C 1
ATOM 1266 O O . ILE B 1 24 ? 45.398 38.960 4.473 1.00 23.51 24 ILE B O 1
ATOM 1271 N N . ALA B 1 25 ? 44.559 39.009 6.571 1.00 22.73 25 ALA B N 1
ATOM 1272 C CA . ALA B 1 25 ? 45.755 38.398 7.189 1.00 22.53 25 ALA B CA 1
ATOM 1273 C C . ALA B 1 25 ? 46.017 37.017 6.601 1.00 21.74 25 ALA B C 1
ATOM 1274 O O . ALA B 1 25 ? 47.160 36.671 6.310 1.00 21.43 25 ALA B O 1
ATOM 1276 N N . GLU B 1 26 ? 44.946 36.247 6.419 1.00 21.53 26 GLU B N 1
ATOM 1277 C CA . GLU B 1 26 ? 45.048 34.902 5.834 1.00 22.31 26 GLU B CA 1
ATOM 1278 C C . GLU B 1 26 ? 45.631 34.968 4.425 1.00 22.09 26 GLU B C 1
ATOM 1279 O O . GLU B 1 26 ? 46.575 34.241 4.104 1.00 21.90 26 GLU B O 1
ATOM 1285 N N . LYS B 1 27 ? 45.088 35.859 3.598 1.00 21.84 27 LYS B N 1
ATOM 1286 C CA . LYS B 1 27 ? 45.544 36.012 2.210 1.00 22.44 27 LYS B CA 1
ATOM 1287 C C . LYS B 1 27 ? 46.958 36.575 2.104 1.00 21.26 27 LYS B C 1
ATOM 1288 O O . LYS B 1 27 ? 47.690 36.174 1.206 1.00 21.16 27 LYS B O 1
ATOM 1294 N N . LEU B 1 28 ? 47.334 37.476 3.018 1.00 21.09 28 LEU B N 1
ATOM 1295 C CA . LEU B 1 28 ? 48.707 38.029 3.070 1.00 21.19 28 LEU B CA 1
ATOM 1296 C C . LEU B 1 28 ? 49.710 37.101 3.731 1.00 21.14 28 LEU B C 1
ATOM 1297 O O . LEU B 1 28 ? 50.936 37.308 3.634 1.00 22.15 28 LEU B O 1
ATOM 1302 N N . GLY B 1 29 ? 49.196 36.079 4.401 1.00 21.57 29 GLY B N 1
ATOM 1303 C CA . GLY B 1 29 ? 50.020 35.192 5.204 1.00 21.55 29 GLY B CA 1
ATOM 1304 C C . GLY B 1 29 ? 50.650 35.890 6.390 1.00 22.16 29 GLY B C 1
ATOM 1305 O O . GLY B 1 29 ? 51.780 35.571 6.753 1.00 22.10 29 GLY B O 1
ATOM 1306 N N . VAL B 1 30 ? 49.930 36.850 6.985 1.00 22.33 30 VAL B N 1
ATOM 1307 C CA . VAL B 1 30 ? 50.425 37.588 8.171 1.00 22.35 30 VAL B CA 1
ATOM 1308 C C . VAL B 1 30 ? 49.444 37.350 9.334 1.00 23.20 30 VAL B C 1
ATOM 1309 O O . VAL B 1 30 ? 48.614 36.430 9.252 1.00 23.50 30 VAL B O 1
ATOM 1313 N N . SER B 1 31 ? 49.534 38.136 10.414 1.00 23.19 31 SER B N 1
ATOM 1314 C CA . SER B 1 31 ? 48.636 37.944 11.576 1.00 23.22 31 SER B CA 1
ATOM 1315 C C . SER B 1 31 ? 47.501 38.972 11.581 1.00 23.44 31 SER B C 1
ATOM 1316 O O . SER B 1 31 ? 47.704 40.130 11.202 1.00 22.17 31 SER B O 1
ATOM 1319 N N . ALA B 1 32 ? 46.317 38.553 12.024 1.00 23.59 32 ALA B N 1
ATOM 1320 C CA . ALA B 1 32 ? 45.188 39.463 12.192 1.00 23.93 32 ALA B CA 1
ATOM 1321 C C . ALA B 1 32 ? 45.618 40.651 13.047 1.00 24.56 32 ALA B C 1
ATOM 1322 O O . ALA B 1 32 ? 46.370 40.484 14.017 1.00 24.53 32 ALA B O 1
ATOM 1324 N N . GLY B 1 33 ? 45.186 41.858 12.664 1.00 24.55 33 GLY B N 1
ATOM 1325 C CA . GLY B 1 33 ? 45.585 43.061 13.399 1.00 24.82 33 GLY B CA 1
ATOM 1326 C C . GLY B 1 33 ? 46.889 43.714 12.962 1.00 25.62 33 GLY B C 1
ATOM 1327 O O . GLY B 1 33 ? 47.164 44.855 13.349 1.00 26.21 33 GLY B O 1
ATOM 1328 N N . ASP B 1 34 ? 47.708 43.009 12.174 1.00 25.38 34 ASP B N 1
ATOM 1329 C CA . ASP B 1 34 ? 48.964 43.581 11.638 1.00 25.20 34 ASP B CA 1
ATOM 1330 C C . ASP B 1 34 ? 48.656 44.847 10.844 1.00 24.46 34 ASP B C 1
ATOM 1331 O O . ASP B 1 34 ? 47.593 44.943 10.238 1.00 23.64 34 ASP B O 1
ATOM 1336 N N . GLU B 1 35 ? 49.602 45.784 10.831 1.00 24.05 35 GLU B N 1
ATOM 1337 C CA . GLU B 1 35 ? 49.427 47.048 10.136 1.00 24.49 35 GLU B CA 1
ATOM 1338 C C . GLU B 1 35 ? 49.712 46.901 8.642 1.00 23.34 35 GLU B C 1
ATOM 1339 O O . GLU B 1 35 ? 50.872 46.831 8.211 1.00 24.03 35 GLU B O 1
ATOM 1345 N N . VAL B 1 36 ? 48.649 46.833 7.857 1.00 22.56 36 VAL B N 1
ATOM 1346 C CA . VAL B 1 36 ? 48.779 46.663 6.419 1.00 22.12 36 VAL B CA 1
ATOM 1347 C C . VAL B 1 36 ? 48.383 47.965 5.734 1.00 22.26 36 VAL B C 1
ATOM 1348 O O . VAL B 1 36 ? 47.750 48.820 6.351 1.00 22.38 36 VAL B O 1
ATOM 1352 N N . LEU B 1 37 ? 48.789 48.115 4.480 1.00 21.14 37 LEU B N 1
ATOM 1353 C CA . LEU B 1 37 ? 48.487 49.298 3.685 1.00 21.60 37 LEU B CA 1
ATOM 1354 C C . LEU B 1 37 ? 47.472 48.958 2.605 1.00 20.91 37 LEU B C 1
ATOM 1355 O O . LEU B 1 37 ? 47.696 48.050 1.795 1.00 21.31 37 LEU B O 1
ATOM 1360 N N . LEU B 1 38 ? 46.358 49.672 2.617 1.00 20.87 38 LEU B N 1
ATOM 1361 C CA . LEU B 1 38 ? 45.402 49.648 1.520 1.00 20.99 38 LEU B CA 1
ATOM 1362 C C . LEU B 1 38 ? 45.677 50.825 0.616 1.00 21.33 38 LEU B C 1
ATOM 1363 O O . LEU B 1 38 ? 45.725 51.968 1.083 1.00 21.27 38 LEU B O 1
ATOM 1368 N N . ILE B 1 39 ? 45.859 50.550 -0.673 1.00 21.30 39 ILE B N 1
ATOM 1369 C CA . ILE B 1 39 ? 45.957 51.620 -1.668 1.00 21.54 39 ILE B CA 1
ATOM 1370 C C . ILE B 1 39 ? 44.930 51.454 -2.778 1.00 21.71 39 ILE B C 1
ATOM 1371 O O . ILE B 1 39 ? 44.611 50.330 -3.182 1.00 20.75 39 ILE B O 1
ATOM 1376 N N . ARG B 1 40 ? 44.391 52.582 -3.241 1.00 22.24 40 ARG B N 1
ATOM 1377 C CA . ARG B 1 40 ? 43.492 52.598 -4.398 1.00 22.28 40 ARG B CA 1
ATOM 1378 C C . ARG B 1 40 ? 43.933 53.731 -5.319 1.00 21.92 40 ARG B C 1
ATOM 1379 O O . ARG B 1 40 ? 44.180 54.860 -4.872 1.00 21.09 40 ARG B O 1
ATOM 1387 N N . ARG B 1 41 ? 44.047 53.406 -6.603 1.00 21.42 41 ARG B N 1
ATOM 1388 C CA . ARG B 1 41 ? 44.657 54.305 -7.595 1.00 22.12 41 ARG B CA 1
ATOM 1389 C C . ARG B 1 41 ? 43.768 54.377 -8.812 1.00 21.93 41 ARG B C 1
ATOM 1390 O O . ARG B 1 41 ? 43.229 53.362 -9.256 1.00 21.91 41 ARG B O 1
ATOM 1398 N N . LEU B 1 42 ? 43.603 55.584 -9.329 1.00 22.55 42 LEU B N 1
ATOM 1399 C CA . LEU B 1 42 ? 43.047 55.812 -10.655 1.00 23.19 42 LEU B CA 1
ATOM 1400 C C . LEU B 1 42 ? 44.195 55.946 -11.668 1.00 23.53 42 LEU B C 1
ATOM 1401 O O . LEU B 1 42 ? 44.962 56.902 -11.639 1.00 23.72 42 LEU B O 1
ATOM 1406 N N . ARG B 1 43 ? 44.318 54.955 -12.535 1.00 24.55 43 ARG B N 1
ATOM 1407 C CA . ARG B 1 43 ? 45.346 54.930 -13.573 1.00 25.81 43 ARG B CA 1
ATOM 1408 C C . ARG B 1 43 ? 4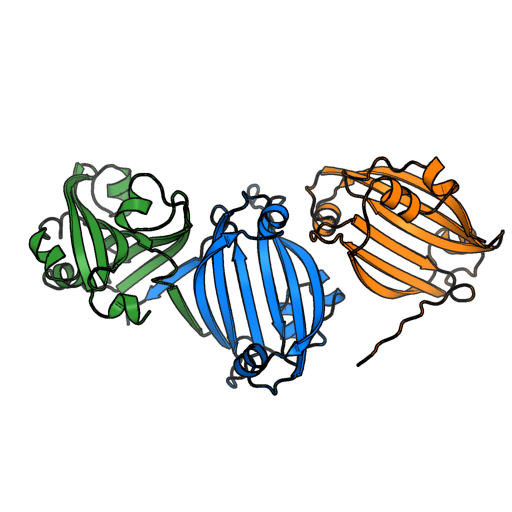4.761 55.457 -14.885 1.00 27.05 43 ARG B C 1
ATOM 1409 O O . ARG B 1 43 ? 43.693 54.992 -15.337 1.00 26.73 43 ARG B O 1
ATOM 1417 N N . SER B 1 44 ? 45.449 56.443 -15.459 1.00 27.94 44 SER B N 1
ATOM 1418 C CA . SER B 1 44 ? 45.121 57.002 -16.759 1.00 29.82 44 SER B CA 1
ATOM 1419 C C . SER B 1 44 ? 46.239 56.781 -17.783 1.00 30.87 44 SER B C 1
ATOM 1420 O O . SER B 1 44 ? 47.388 56.512 -17.423 1.00 31.08 44 SER B O 1
ATOM 1423 N N . THR B 1 45 ? 45.883 56.862 -19.063 1.00 32.63 45 THR B N 1
ATOM 1424 C CA . THR B 1 45 ? 46.868 56.922 -20.147 1.00 34.54 45 THR B CA 1
ATOM 1425 C C . THR B 1 45 ? 46.698 58.297 -20.762 1.00 35.46 45 THR B C 1
ATOM 1426 O O . THR B 1 45 ? 45.633 58.628 -21.313 1.00 35.60 45 THR B O 1
ATOM 1430 N N . GLY B 1 46 ? 47.727 59.119 -20.601 1.00 36.34 46 GLY B N 1
ATOM 1431 C CA . GLY B 1 46 ? 47.580 60.544 -20.825 1.00 37.49 46 GLY B CA 1
ATOM 1432 C C . GLY B 1 46 ? 46.504 61.032 -19.879 1.00 38.13 46 GLY B C 1
ATOM 1433 O O . GLY B 1 46 ? 46.626 60.874 -18.652 1.00 38.74 46 GLY B O 1
ATOM 1434 N N . ASP B 1 47 ? 45.441 61.589 -20.455 1.00 38.21 47 ASP B N 1
ATOM 1435 C CA . ASP B 1 47 ? 44.285 62.061 -19.701 1.00 38.38 47 ASP B CA 1
ATOM 1436 C C . ASP B 1 47 ? 43.072 61.149 -19.841 1.00 36.88 47 ASP B C 1
ATOM 1437 O O . ASP B 1 47 ? 41.968 61.529 -19.460 1.00 37.14 47 ASP B O 1
ATOM 1442 N N . ILE B 1 48 ? 43.268 59.957 -20.399 1.00 35.06 48 ILE B N 1
ATOM 1443 C CA . ILE B 1 48 ? 42.171 58.999 -20.517 1.00 32.86 48 ILE B CA 1
ATOM 1444 C C . ILE B 1 48 ? 42.271 57.990 -19.362 1.00 31.55 48 ILE B C 1
ATOM 1445 O O . ILE B 1 48 ? 43.248 57.235 -19.288 1.00 30.02 48 ILE B O 1
ATOM 1450 N N . PRO B 1 49 ? 41.271 57.991 -18.458 1.00 30.54 49 PRO B N 1
ATOM 1451 C CA . PRO B 1 49 ? 41.222 56.973 -17.385 1.00 29.96 49 PRO B CA 1
ATOM 1452 C C . PRO B 1 49 ? 41.123 55.577 -17.981 1.00 28.76 49 PRO B C 1
ATOM 1453 O O . PRO B 1 49 ? 40.434 55.380 -18.988 1.00 29.83 49 PRO B O 1
ATOM 1457 N N . VAL B 1 50 ? 41.844 54.625 -17.407 1.00 27.14 50 VAL B N 1
ATOM 1458 C CA . VAL B 1 50 ? 41.838 53.261 -17.917 1.00 26.05 50 VAL B CA 1
ATOM 1459 C C . VAL B 1 50 ? 41.447 52.245 -16.860 1.00 24.92 50 VAL B C 1
ATOM 1460 O O . VAL B 1 50 ? 40.787 51.240 -17.167 1.00 23.78 50 VAL B O 1
ATOM 1464 N N . ALA B 1 51 ? 41.848 52.509 -15.615 1.00 23.33 51 ALA B N 1
ATOM 1465 C CA . ALA B 1 51 ? 41.779 51.484 -14.587 1.00 22.31 51 ALA B CA 1
ATOM 1466 C C . ALA B 1 51 ? 41.673 52.047 -13.189 1.00 21.54 51 ALA B C 1
ATOM 1467 O O . ALA B 1 51 ? 42.180 53.134 -12.896 1.00 20.66 51 ALA B O 1
ATOM 1469 N N . ILE B 1 52 ? 40.988 51.285 -12.339 1.00 21.21 52 ILE B N 1
ATOM 1470 C CA . ILE B 1 52 ? 41.059 51.473 -10.897 1.00 20.99 52 ILE B CA 1
ATOM 1471 C C . ILE B 1 52 ? 41.826 50.294 -10.293 1.00 20.43 52 ILE B C 1
ATOM 1472 O O . ILE B 1 52 ? 41.418 49.123 -10.408 1.00 20.74 52 ILE B O 1
ATOM 1477 N N . LEU B 1 53 ? 42.952 50.607 -9.667 1.00 20.37 53 LEU B N 1
ATOM 1478 C CA . LEU B 1 53 ? 43.842 49.579 -9.123 1.00 20.33 53 LEU B CA 1
ATOM 1479 C C . LEU B 1 53 ? 43.748 49.619 -7.610 1.00 20.87 53 LEU B C 1
ATOM 1480 O O . LEU B 1 53 ? 43.809 50.694 -7.003 1.00 20.04 53 LEU B O 1
ATOM 1485 N N . GLU B 1 54 ? 43.561 48.453 -7.001 1.00 21.14 54 GLU B N 1
ATOM 1486 C CA . GLU B 1 54 ? 43.499 48.366 -5.550 1.00 22.45 54 GLU B CA 1
ATOM 1487 C C . GLU B 1 54 ? 44.431 47.272 -5.074 1.00 21.97 54 GLU B C 1
ATOM 1488 O O . GLU B 1 54 ? 44.472 46.195 -5.671 1.00 21.74 54 GLU B O 1
ATOM 1494 N N . ASN B 1 55 ? 45.172 47.548 -3.996 1.00 21.18 55 ASN B N 1
ATOM 1495 C CA . ASN B 1 55 ? 46.154 46.595 -3.470 1.00 20.85 55 ASN B CA 1
ATOM 1496 C C . ASN B 1 55 ? 46.174 46.631 -1.939 1.00 20.72 55 ASN B C 1
ATOM 1497 O O . ASN B 1 55 ? 45.949 47.689 -1.346 1.00 20.13 55 ASN B O 1
ATOM 1502 N N . TYR B 1 56 ? 46.450 45.478 -1.326 1.00 21.04 56 TYR B N 1
ATOM 1503 C CA . TYR B 1 56 ? 46.925 45.412 0.052 1.00 22.32 56 TYR B CA 1
ATOM 1504 C C . TYR B 1 56 ? 48.406 45.083 0.060 1.00 22.34 56 TYR B C 1
ATOM 1505 O O . TYR B 1 56 ? 48.831 44.143 -0.605 1.00 22.00 56 TYR B O 1
ATOM 1514 N N . LEU B 1 57 ? 49.167 45.828 0.851 1.00 21.46 57 LEU B N 1
ATOM 1515 C CA . LEU B 1 57 ? 50.567 45.538 1.074 1.00 21.61 57 LEU B CA 1
ATOM 1516 C C . LEU B 1 57 ? 50.765 45.082 2.523 1.00 21.81 57 LEU B C 1
ATOM 1517 O O . LEU B 1 57 ? 50.179 45.663 3.439 1.00 21.41 57 LEU B O 1
ATOM 1522 N N . PRO B 1 58 ? 51.610 44.052 2.730 1.00 21.93 58 PRO B N 1
ATOM 1523 C CA . PRO B 1 58 ? 51.910 43.574 4.087 1.00 22.00 58 PRO B CA 1
ATOM 1524 C C . PRO B 1 58 ? 52.776 44.582 4.856 1.00 21.75 58 PRO B C 1
ATOM 1525 O O . PRO B 1 58 ? 53.286 45.544 4.255 1.00 21.67 58 PRO B O 1
ATOM 1529 N N . PRO B 1 59 ? 52.930 44.371 6.176 1.00 22.04 59 PRO B N 1
ATOM 1530 C CA . PRO B 1 59 ? 53.724 45.276 7.009 1.00 22.49 59 PRO B CA 1
ATOM 1531 C C . PRO B 1 59 ? 55.110 45.540 6.440 1.00 23.25 59 PRO B C 1
ATOM 1532 O O . PRO B 1 59 ? 55.564 46.681 6.502 1.00 23.59 59 PRO B O 1
ATOM 1536 N N . ALA B 1 60 ? 55.754 44.526 5.845 1.00 23.60 60 ALA B N 1
ATOM 1537 C CA . ALA B 1 60 ? 57.115 44.710 5.291 1.00 24.16 60 ALA B CA 1
ATOM 1538 C C . ALA B 1 60 ? 57.200 45.877 4.293 1.00 24.70 60 ALA B C 1
ATOM 1539 O O . ALA B 1 60 ? 58.241 46.568 4.204 1.00 24.00 60 ALA B O 1
ATOM 1541 N N . PHE B 1 61 ? 56.100 46.119 3.571 1.00 24.37 61 PHE B N 1
ATOM 1542 C CA . PHE B 1 61 ? 56.094 47.148 2.529 1.00 24.11 61 PHE B CA 1
ATOM 1543 C C . PHE B 1 61 ? 55.027 48.208 2.742 1.00 23.76 61 PHE B C 1
ATOM 1544 O O . PHE B 1 61 ? 54.634 48.882 1.787 1.00 23.52 61 PHE B O 1
ATOM 1552 N N . ASN B 1 62 ? 54.588 48.380 3.987 1.00 23.26 62 ASN B N 1
ATOM 1553 C CA . ASN B 1 62 ? 53.464 49.283 4.291 1.00 23.23 62 ASN B CA 1
ATOM 1554 C C . ASN B 1 62 ? 53.865 50.760 4.322 1.00 23.47 62 ASN B C 1
ATOM 1555 O O . ASN B 1 62 ? 53.018 51.622 4.601 1.00 23.12 62 ASN B O 1
ATOM 1560 N N . ASP B 1 63 ? 55.143 51.039 4.023 1.00 23.85 63 ASP B N 1
ATOM 1561 C CA . ASP B 1 63 ? 55.655 52.426 3.962 1.00 25.40 63 ASP B CA 1
ATOM 1562 C C . ASP B 1 63 ? 55.696 53.020 2.545 1.00 25.10 63 ASP B C 1
ATOM 1563 O O . ASP B 1 63 ? 56.194 54.123 2.344 1.00 25.79 63 ASP B O 1
ATOM 1568 N N . VAL B 1 64 ? 55.172 52.297 1.556 1.00 25.08 64 VAL B N 1
ATOM 1569 C CA . VAL B 1 64 ? 55.064 52.860 0.210 1.00 24.88 64 VAL B CA 1
ATOM 1570 C C . VAL B 1 64 ? 54.188 54.114 0.308 1.00 25.90 64 VAL B C 1
ATOM 1571 O O . VAL B 1 64 ? 53.066 54.072 0.857 1.00 26.23 64 VAL B O 1
ATOM 1575 N N . SER B 1 65 ? 54.719 55.233 -0.186 1.00 26.26 65 SER B N 1
ATOM 1576 C CA . SER B 1 65 ? 54.079 56.532 -0.004 1.00 25.95 65 SER B CA 1
ATOM 1577 C C . SER B 1 65 ? 53.135 56.898 -1.140 1.00 26.30 65 SER B C 1
ATOM 1578 O O . SER B 1 65 ? 53.230 56.374 -2.257 1.00 25.45 65 SER B O 1
ATOM 1581 N N . LEU B 1 66 ? 52.218 57.804 -0.830 1.00 26.99 66 LEU B N 1
ATOM 1582 C CA . LEU B 1 66 ? 51.286 58.343 -1.804 1.00 28.23 66 LEU B CA 1
ATOM 1583 C C . LEU B 1 66 ? 52.058 59.020 -2.949 1.00 28.77 66 LEU B C 1
ATOM 1584 O O . LEU B 1 66 ? 51.719 58.833 -4.124 1.00 28.96 66 LEU B O 1
ATOM 1589 N N . ASP B 1 67 ? 53.105 59.770 -2.597 1.00 28.98 67 ASP B N 1
ATOM 1590 C CA . ASP B 1 67 ? 54.022 60.387 -3.568 1.00 30.28 67 ASP B CA 1
ATOM 1591 C C . ASP B 1 67 ? 54.676 59.399 -4.522 1.00 29.74 67 ASP B C 1
ATOM 1592 O O . ASP B 1 67 ? 54.722 59.643 -5.737 1.00 29.52 67 ASP B O 1
ATOM 1597 N N . GLU B 1 68 ? 55.190 58.294 -3.974 1.00 28.46 68 GLU B N 1
ATOM 1598 C CA . GLU B 1 68 ? 55.821 57.256 -4.789 1.00 28.12 68 GLU B CA 1
ATOM 1599 C C . GLU B 1 68 ? 54.848 56.695 -5.823 1.00 27.66 68 GLU B C 1
ATOM 1600 O O . GLU B 1 68 ? 55.223 56.412 -6.967 1.00 26.59 68 GLU B O 1
ATOM 1606 N N . LEU B 1 69 ? 53.594 56.549 -5.408 1.00 27.14 69 LEU B N 1
ATOM 1607 C CA . LEU B 1 69 ? 52.547 55.985 -6.264 1.00 27.62 69 LEU B CA 1
ATOM 1608 C C . LEU B 1 69 ? 52.031 56.964 -7.339 1.00 28.62 69 LEU B C 1
ATOM 1609 O O . LEU B 1 69 ? 51.440 56.531 -8.343 1.00 29.22 69 LEU B O 1
ATOM 1614 N N . GLU B 1 70 ? 52.242 58.265 -7.138 1.00 29.35 70 GLU B N 1
ATOM 1615 C CA . GLU B 1 70 ? 51.859 59.240 -8.164 1.00 30.60 70 GLU B CA 1
ATOM 1616 C C . GLU B 1 70 ? 52.997 59.515 -9.145 1.00 31.32 70 GLU B C 1
ATOM 1617 O O . GLU B 1 70 ? 52.765 60.009 -10.261 1.00 31.90 70 GLU B O 1
ATOM 1623 N N . LYS B 1 71 ? 54.213 59.141 -8.743 1.00 31.75 71 LYS B N 1
ATOM 1624 C CA . LYS B 1 71 ? 55.416 59.367 -9.539 1.00 32.38 71 LYS B CA 1
ATOM 1625 C C . LYS B 1 71 ? 55.887 58.149 -10.313 1.00 31.77 71 LYS B C 1
ATOM 1626 O O . LYS B 1 71 ? 56.662 58.271 -11.25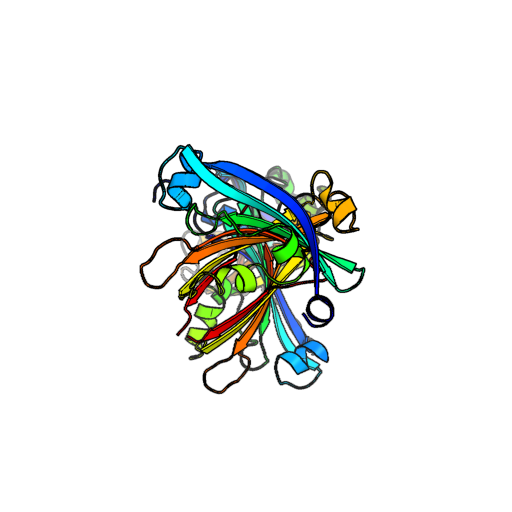0 1.00 31.90 71 LYS B O 1
ATOM 1632 N N . GLY B 1 72 ? 55.437 56.973 -9.916 1.00 30.80 72 GLY B N 1
ATOM 1633 C CA . GLY B 1 72 ? 55.938 55.740 -10.513 1.00 30.22 72 GLY B CA 1
ATOM 1634 C C . GLY B 1 72 ? 54.999 54.601 -10.199 1.00 29.50 72 GLY B C 1
ATOM 1635 O O . GLY B 1 72 ? 53.925 54.813 -9.627 1.00 30.05 72 GLY B O 1
ATOM 1636 N N . GLY B 1 73 ? 55.385 53.396 -10.587 1.00 28.91 73 GLY B N 1
ATOM 1637 C CA . GLY B 1 73 ? 54.559 52.217 -10.309 1.00 27.84 73 GLY B CA 1
ATOM 1638 C C . GLY B 1 73 ? 54.609 51.735 -8.868 1.00 26.85 73 GLY B C 1
ATOM 1639 O O . GLY B 1 73 ? 55.489 52.100 -8.091 1.00 27.24 73 GLY B O 1
ATOM 1640 N N . LEU B 1 74 ? 53.644 50.902 -8.498 1.00 26.75 74 LEU B N 1
ATOM 1641 C CA . LEU B 1 74 ? 53.749 50.150 -7.274 1.00 25.24 74 LEU B CA 1
ATOM 1642 C C . LEU B 1 74 ? 55.042 49.319 -7.320 1.00 24.95 74 LEU B C 1
ATOM 1643 O O . LEU B 1 74 ? 55.815 49.291 -6.360 1.00 24.31 74 LEU B O 1
ATOM 1648 N N . TYR B 1 75 ? 55.264 48.642 -8.437 1.00 23.72 75 TYR B N 1
ATOM 1649 C CA . TYR B 1 75 ? 56.407 47.738 -8.539 1.00 24.52 75 TYR B CA 1
ATOM 1650 C C . TYR B 1 75 ? 57.760 48.441 -8.587 1.00 23.75 75 TYR B C 1
ATOM 1651 O O . TYR B 1 75 ? 58.754 47.846 -8.218 1.00 23.50 75 TYR B O 1
ATOM 1660 N N . ASP B 1 76 ? 57.789 49.699 -9.026 1.00 23.73 76 ASP B N 1
ATOM 1661 C CA . ASP B 1 76 ? 58.984 50.531 -8.892 1.00 24.48 76 ASP B CA 1
ATOM 1662 C C . ASP B 1 76 ? 59.337 50.723 -7.402 1.00 23.95 76 ASP B C 1
ATOM 1663 O O . ASP B 1 76 ? 60.500 50.572 -6.995 1.00 23.81 76 ASP B O 1
ATOM 1668 N N . ALA B 1 77 ? 58.322 51.054 -6.609 1.00 22.63 77 ALA B N 1
ATOM 1669 C CA . ALA B 1 77 ? 58.488 51.268 -5.175 1.00 22.57 77 ALA B CA 1
ATOM 1670 C C . ALA B 1 77 ? 58.897 49.953 -4.488 1.00 22.35 77 ALA B C 1
ATOM 1671 O O . ALA B 1 77 ? 59.706 49.964 -3.567 1.00 22.19 77 ALA B O 1
ATOM 1673 N N . LEU B 1 78 ? 58.349 48.822 -4.937 1.00 22.12 78 LEU B N 1
ATOM 1674 C CA . LEU B 1 78 ? 58.720 47.524 -4.342 1.00 21.50 78 LEU B CA 1
ATOM 1675 C C . LEU B 1 78 ? 60.129 47.076 -4.736 1.00 22.22 78 LEU B C 1
ATOM 1676 O O . LEU B 1 78 ? 60.853 46.512 -3.911 1.00 22.55 78 LEU B O 1
ATOM 1681 N N . ARG B 1 79 ? 60.516 47.309 -5.990 1.00 21.66 79 ARG B N 1
ATOM 1682 C CA . ARG B 1 79 ? 61.905 47.052 -6.402 1.00 22.95 79 ARG B CA 1
ATOM 1683 C C . ARG B 1 79 ? 62.928 47.882 -5.591 1.00 23.44 79 ARG B C 1
ATOM 1684 O O . ARG B 1 79 ? 63.965 47.356 -5.208 1.00 23.77 79 ARG B O 1
ATOM 1692 N N . SER B 1 80 ? 62.626 49.156 -5.345 1.00 24.44 80 SER B N 1
ATOM 1693 C CA . SER B 1 80 ? 63.463 50.005 -4.473 1.00 26.23 80 SER B CA 1
ATOM 1694 C C . SER B 1 80 ? 63.624 49.421 -3.069 1.00 26.52 80 SER B C 1
ATOM 1695 O O . SER B 1 80 ? 64.604 49.712 -2.385 1.00 27.26 80 SER B O 1
ATOM 1698 N N . ARG B 1 81 ? 62.661 48.605 -2.647 1.00 25.89 81 ARG B N 1
ATOM 1699 C CA . ARG B 1 81 ? 62.715 47.982 -1.337 1.00 25.90 81 ARG B CA 1
ATOM 1700 C C . ARG B 1 81 ? 63.312 46.571 -1.414 1.00 25.88 81 ARG B C 1
ATOM 1701 O O . ARG B 1 81 ? 63.298 45.818 -0.437 1.00 25.52 81 ARG B O 1
ATOM 1709 N N . GLY B 1 82 ? 63.849 46.225 -2.580 1.00 25.35 82 GLY B N 1
ATOM 1710 C CA . GLY B 1 82 ? 64.566 44.962 -2.745 1.00 25.89 82 GLY B CA 1
ATOM 1711 C C . GLY 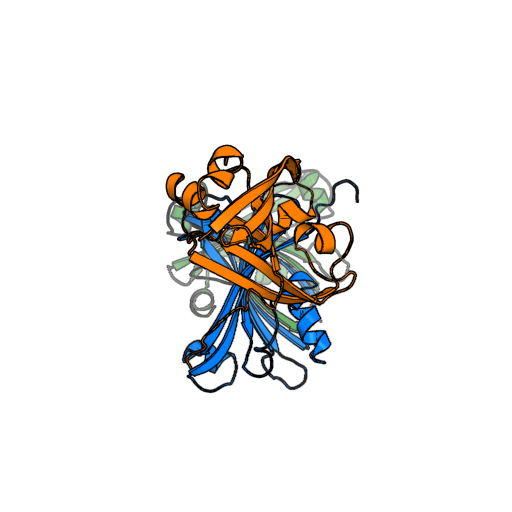B 1 82 ? 63.714 43.731 -2.994 1.00 25.85 82 GLY B C 1
ATOM 1712 O O . GLY B 1 82 ? 64.203 42.598 -2.907 1.00 25.46 82 GLY B O 1
ATOM 1713 N N . VAL B 1 83 ? 62.444 43.926 -3.323 1.00 26.47 83 VAL B N 1
ATOM 1714 C CA . VAL B 1 83 ? 61.577 42.770 -3.543 1.00 27.28 83 VAL B CA 1
ATOM 1715 C C . VAL B 1 83 ? 61.196 42.621 -5.018 1.00 27.46 83 VAL B C 1
ATOM 1716 O O . VAL B 1 83 ? 60.899 43.617 -5.707 1.00 27.37 83 VAL B O 1
ATOM 1720 N N . VAL B 1 84 ? 61.283 41.392 -5.535 1.00 27.21 84 VAL B N 1
ATOM 1721 C CA . VAL B 1 84 ? 60.709 41.101 -6.853 1.00 27.01 84 VAL B CA 1
ATOM 1722 C C . VAL B 1 84 ? 59.782 39.885 -6.842 1.00 27.01 84 VAL B C 1
ATOM 1723 O O . VAL B 1 84 ? 59.961 38.918 -6.076 1.00 26.86 84 VAL B O 1
ATOM 1727 N N . LEU B 1 85 ? 58.800 39.961 -7.723 1.00 26.54 85 LEU B N 1
ATOM 1728 C CA . LEU B 1 85 ? 57.856 38.894 -7.972 1.00 27.12 85 LEU B CA 1
ATOM 1729 C C . LEU B 1 85 ? 58.562 37.633 -8.469 1.00 26.20 85 LEU B C 1
ATOM 1730 O O . LEU B 1 85 ? 59.414 37.709 -9.357 1.00 24.88 85 LEU B O 1
ATOM 1735 N N . LYS B 1 86 ? 58.193 36.492 -7.887 1.00 25.01 86 LYS B N 1
ATOM 1736 C CA . LYS B 1 86 ? 58.504 35.184 -8.447 1.00 24.80 86 LYS B CA 1
ATOM 1737 C C . LYS B 1 86 ? 57.265 34.524 -9.112 1.00 24.65 86 LYS B C 1
ATOM 1738 O O . LYS B 1 86 ? 57.341 34.079 -10.248 1.00 24.95 86 LYS B O 1
ATOM 1744 N N . ILE B 1 87 ? 56.129 34.486 -8.420 1.00 24.22 87 ILE B N 1
ATOM 1745 C CA . ILE B 1 87 ? 54.889 33.939 -8.986 1.00 23.21 87 ILE B CA 1
ATOM 1746 C C . ILE B 1 87 ? 53.745 34.972 -8.872 1.00 23.10 87 ILE B C 1
ATOM 1747 O O . ILE B 1 87 ? 53.571 35.578 -7.806 1.00 22.78 87 ILE B O 1
ATOM 1752 N N . ALA B 1 88 ? 52.964 35.163 -9.941 1.00 22.48 88 ALA B N 1
ATOM 1753 C CA . ALA B 1 88 ? 51.694 35.893 -9.851 1.00 22.63 88 ALA B CA 1
ATOM 1754 C C . ALA B 1 88 ? 50.554 34.946 -10.226 1.00 22.94 88 ALA B C 1
ATOM 1755 O O . ALA B 1 88 ? 50.547 34.409 -11.332 1.00 23.01 88 ALA B O 1
ATOM 1757 N N . ASN B 1 89 ? 49.620 34.705 -9.310 1.00 22.24 89 ASN B N 1
ATOM 1758 C CA . ASN B 1 89 ? 48.431 33.884 -9.618 1.00 23.33 89 ASN B CA 1
ATOM 1759 C C . ASN B 1 89 ? 47.238 34.805 -9.803 1.00 23.95 89 ASN B C 1
ATOM 1760 O O . ASN B 1 89 ? 46.938 35.610 -8.923 1.00 24.05 89 ASN B O 1
ATOM 1765 N N . GLN B 1 90 ? 46.587 34.727 -10.957 1.00 23.71 90 GLN B N 1
ATOM 1766 C CA . GLN B 1 90 ? 45.623 35.757 -11.355 1.00 24.93 90 GLN B CA 1
ATOM 1767 C C . GLN B 1 90 ? 44.340 35.138 -11.874 1.00 24.78 90 GLN B C 1
ATOM 1768 O O . GLN B 1 90 ? 44.347 34.046 -12.449 1.00 23.72 90 GLN B O 1
ATOM 1774 N N . LYS B 1 91 ? 43.238 35.834 -11.631 1.00 24.81 91 LYS B N 1
ATOM 1775 C CA . LYS B 1 91 ? 41.955 35.413 -12.108 1.00 26.04 91 LYS B CA 1
ATOM 1776 C C . LYS B 1 91 ? 41.339 36.596 -12.817 1.00 24.90 91 LYS B C 1
ATOM 1777 O O . LYS B 1 91 ? 41.245 37.701 -12.243 1.00 25.08 91 LYS B O 1
ATOM 1783 N N . ILE B 1 92 ? 40.903 36.363 -14.050 1.00 23.27 92 ILE B N 1
ATOM 1784 C CA . ILE B 1 92 ? 40.373 37.418 -14.912 1.00 22.71 92 ILE B CA 1
ATOM 1785 C C . ILE B 1 92 ? 38.881 37.222 -15.108 1.00 22.22 92 ILE B C 1
ATOM 1786 O O . ILE B 1 92 ? 38.420 36.124 -15.439 1.00 21.95 92 ILE B O 1
ATOM 1791 N N . GLY B 1 93 ? 38.130 38.295 -14.887 1.00 21.22 93 GLY B N 1
ATOM 1792 C CA . GLY B 1 93 ? 36.679 38.236 -14.948 1.00 20.90 93 GLY B CA 1
ATOM 1793 C C . GLY B 1 93 ? 36.089 39.483 -15.555 1.00 20.24 93 GLY B C 1
ATOM 1794 O O . GLY B 1 93 ? 36.796 40.272 -16.153 1.00 20.61 93 GLY B O 1
ATOM 1795 N N . ALA B 1 94 ? 34.786 39.650 -15.402 1.00 19.02 94 ALA B N 1
ATOM 1796 C CA . ALA B 1 94 ? 34.107 40.820 -15.929 1.00 19.20 94 ALA B CA 1
ATOM 1797 C C . ALA B 1 94 ? 32.895 41.083 -15.049 1.00 19.14 94 ALA B C 1
ATOM 1798 O O . ALA B 1 94 ? 32.330 40.151 -14.467 1.00 19.33 94 ALA B O 1
ATOM 1800 N N . ARG B 1 95 ? 32.511 42.341 -14.935 1.00 19.81 95 ARG B N 1
ATOM 1801 C CA . ARG B 1 95 ? 31.305 42.705 -14.161 1.00 20.83 95 ARG B CA 1
ATOM 1802 C C . ARG B 1 95 ? 30.859 44.084 -14.598 1.00 21.34 95 ARG B C 1
ATOM 1803 O O . ARG B 1 95 ? 31.568 44.748 -15.358 1.00 20.79 95 ARG B O 1
ATOM 1811 N N . ARG B 1 96 ? 29.715 44.530 -14.081 1.00 21.75 96 ARG B N 1
ATOM 1812 C CA . ARG B 1 96 ? 29.249 45.888 -14.325 1.00 22.20 96 ARG B CA 1
ATOM 1813 C C . ARG B 1 96 ? 29.971 46.898 -13.419 1.00 22.10 96 ARG B C 1
ATOM 1814 O O . ARG B 1 96 ? 30.318 46.585 -12.275 1.00 21.31 96 ARG B O 1
ATOM 1822 N N . ALA B 1 97 ? 30.161 48.119 -13.923 1.00 21.94 97 ALA B N 1
ATOM 1823 C CA . ALA B 1 97 ? 30.638 49.220 -13.093 1.00 22.89 97 ALA B CA 1
ATOM 1824 C C . ALA B 1 97 ? 29.582 49.503 -12.014 1.00 23.86 97 ALA B C 1
ATOM 1825 O O . ALA B 1 97 ? 28.383 49.442 -12.293 1.00 24.13 97 ALA B O 1
ATOM 1827 N N . VAL B 1 98 ? 30.032 49.778 -10.787 1.00 25.06 98 VAL B N 1
ATOM 1828 C CA . VAL B 1 98 ? 29.143 50.129 -9.677 1.00 26.00 98 VAL B CA 1
ATOM 1829 C C . VAL B 1 98 ? 29.652 51.412 -9.005 1.00 26.57 98 VAL B C 1
ATOM 1830 O O . VAL B 1 98 ? 30.838 51.756 -9.109 1.00 26.34 98 VAL B O 1
ATOM 1834 N N . GLY B 1 99 ? 28.762 52.126 -8.325 1.00 27.33 99 GLY B N 1
ATOM 1835 C CA . GLY B 1 99 ? 29.166 53.274 -7.501 1.00 27.92 99 GLY B CA 1
ATOM 1836 C C . GLY B 1 99 ? 29.760 54.382 -8.331 1.00 28.18 99 GLY B C 1
ATOM 1837 O O . GLY B 1 99 ? 29.196 54.727 -9.370 1.00 28.15 99 GLY B O 1
ATOM 1838 N N . GLU B 1 100 ? 30.913 54.915 -7.903 1.00 28.47 100 GLU B N 1
ATOM 1839 C CA . GLU B 1 100 ? 31.578 56.007 -8.639 1.00 29.26 100 GLU B CA 1
ATOM 1840 C C . GLU B 1 100 ? 32.436 55.514 -9.817 1.00 28.86 100 GLU B C 1
ATOM 1841 O O . GLU B 1 100 ? 33.032 56.327 -10.543 1.00 28.32 100 GLU B O 1
ATOM 1847 N N . GLU B 1 101 ? 32.494 54.197 -10.018 1.00 28.06 101 GLU B N 1
ATOM 1848 C CA . GLU B 1 101 ? 33.340 53.631 -11.093 1.00 28.07 101 GLU B CA 1
ATOM 1849 C C . GLU B 1 101 ? 33.060 54.218 -12.486 1.00 28.16 101 GLU B C 1
ATOM 1850 O O . GLU B 1 101 ? 33.979 54.552 -13.216 1.00 27.35 101 GLU B O 1
ATOM 1856 N N . SER B 1 102 ? 31.793 54.346 -12.859 1.00 28.87 102 SER B N 1
ATOM 1857 C CA . SER B 1 102 ? 31.506 54.848 -14.198 1.00 29.80 102 SER B CA 1
ATOM 1858 C C . SER B 1 102 ? 31.902 56.315 -14.348 1.00 29.94 102 SER B C 1
ATOM 1859 O O . SER B 1 102 ? 32.264 56.746 -15.447 1.00 30.66 102 SER B O 1
ATOM 1862 N N . THR B 1 103 ? 31.859 57.075 -13.253 1.00 29.68 103 THR B N 1
ATOM 1863 C CA . THR B 1 103 ? 32.279 58.480 -13.284 1.00 29.82 103 THR B CA 1
ATOM 1864 C C . THR B 1 103 ? 33.800 58.596 -13.353 1.00 29.25 103 THR B C 1
ATOM 1865 O O . THR B 1 103 ? 34.348 59.356 -14.158 1.00 29.18 103 THR B O 1
ATOM 1869 N N . LEU B 1 104 ? 34.481 57.816 -12.522 1.00 28.65 104 LEU B N 1
ATOM 1870 C CA . LEU B 1 104 ? 35.947 57.817 -12.489 1.00 28.38 104 LEU B CA 1
ATOM 1871 C C . LEU B 1 104 ? 36.560 57.351 -13.810 1.00 27.64 104 LEU B C 1
ATOM 1872 O O . LEU B 1 104 ? 37.546 57.914 -14.270 1.00 27.18 104 LEU B O 1
ATOM 1877 N N . LEU B 1 105 ? 35.967 56.323 -14.414 1.00 27.51 105 LEU B N 1
ATOM 1878 C CA . LEU B 1 105 ? 36.504 55.745 -15.651 1.00 27.96 105 LEU B CA 1
ATOM 1879 C C . LEU B 1 105 ? 35.876 56.347 -16.914 1.00 28.70 105 LEU B C 1
ATOM 1880 O O . LEU B 1 105 ? 36.227 55.949 -18.013 1.00 28.18 105 LEU B O 1
ATOM 1885 N N . ASP B 1 106 ? 34.941 57.284 -16.731 1.00 29.91 106 ASP B N 1
ATOM 1886 C CA . ASP B 1 106 ? 34.218 57.943 -17.827 1.00 31.57 106 ASP B CA 1
ATOM 1887 C C . ASP B 1 106 ? 33.553 56.938 -18.776 1.00 31.69 106 ASP B C 1
ATOM 1888 O O . ASP B 1 106 ? 33.811 56.927 -19.983 1.00 31.38 106 ASP B O 1
ATOM 1893 N N . ILE B 1 107 ? 32.716 56.074 -18.215 1.00 31.85 107 ILE B N 1
ATOM 1894 C CA . ILE B 1 107 ? 32.003 55.073 -19.001 1.00 32.24 107 ILE B CA 1
ATOM 1895 C C . ILE B 1 107 ? 30.515 55.117 -18.658 1.00 33.37 107 ILE B C 1
ATOM 1896 O O . ILE B 1 107 ? 30.099 55.938 -17.859 1.00 33.41 107 ILE B O 1
ATOM 1901 N N . GLU B 1 108 ? 29.715 54.247 -19.263 1.00 34.87 108 GLU B N 1
ATOM 1902 C CA . GLU B 1 108 ? 28.278 54.235 -19.009 1.00 36.63 108 GLU B CA 1
ATOM 1903 C C . GLU B 1 108 ? 27.979 53.587 -17.676 1.00 36.42 108 GLU B C 1
ATOM 1904 O O . GLU B 1 108 ? 28.664 52.632 -17.265 1.00 36.73 108 GLU B O 1
ATOM 1910 N N . ASP B 1 109 ? 26.946 54.088 -16.999 1.00 36.46 109 ASP B N 1
ATOM 1911 C CA . ASP B 1 109 ? 26.440 53.436 -15.790 1.00 36.31 109 ASP B CA 1
ATOM 1912 C C . ASP B 1 109 ? 26.078 51.985 -16.109 1.00 34.96 109 ASP B C 1
ATOM 1913 O O . ASP B 1 109 ? 25.411 51.713 -17.110 1.00 35.20 109 ASP B O 1
ATOM 1918 N N . GLY B 1 110 ? 26.543 51.055 -15.281 1.00 33.27 110 GLY B N 1
ATOM 1919 C CA . GLY B 1 110 ? 26.309 49.627 -15.514 1.00 31.24 110 GLY B CA 1
ATOM 1920 C C . GLY B 1 110 ? 27.114 49.017 -16.665 1.00 29.20 110 GLY B C 1
ATOM 1921 O O . GLY B 1 110 ? 26.896 47.867 -17.030 1.00 28.95 110 GLY B O 1
ATOM 1922 N N . GLY B 1 111 ? 28.029 49.795 -17.238 1.00 27.91 111 GLY B N 1
ATOM 1923 C CA . GLY B 1 111 ? 28.860 49.336 -18.348 1.00 25.70 111 GLY B CA 1
ATOM 1924 C C . GLY B 1 111 ? 29.819 48.224 -17.944 1.00 24.94 111 GLY B C 1
ATOM 1925 O O . GLY B 1 111 ? 30.101 48.058 -16.764 1.00 24.84 111 GLY B O 1
ATOM 1926 N N . PRO B 1 112 ? 30.326 47.451 -18.927 1.00 23.88 112 PRO B N 1
ATOM 1927 C CA . PRO B 1 112 ? 31.214 46.331 -18.610 1.00 23.07 112 PRO B CA 1
ATOM 1928 C C . PRO B 1 112 ? 32.619 46.750 -18.172 1.00 22.18 112 PRO B C 1
ATOM 1929 O O . PRO B 1 112 ? 33.178 47.707 -18.703 1.00 21.67 112 PRO B O 1
ATOM 1933 N N . LEU B 1 113 ? 33.176 46.006 -17.226 1.00 20.57 113 LEU B N 1
ATOM 1934 C CA . LEU B 1 113 ? 34.551 46.200 -16.799 1.00 20.57 113 LEU B CA 1
ATOM 1935 C C . LEU B 1 113 ? 35.285 44.868 -16.846 1.00 20.49 113 LEU B C 1
ATOM 1936 O O . LEU B 1 113 ? 34.712 43.838 -16.508 1.00 20.48 113 LEU B O 1
ATOM 1941 N N . LEU B 1 114 ? 36.544 44.885 -17.269 1.00 20.49 114 LEU B N 1
ATOM 1942 C CA . LEU B 1 114 ? 37.407 43.713 -17.123 1.00 20.74 114 LEU B CA 1
ATOM 1943 C C . LEU B 1 114 ? 37.975 43.764 -15.704 1.00 20.79 114 LEU B C 1
ATOM 1944 O O . LEU B 1 114 ? 38.301 44.849 -15.217 1.00 20.82 114 LEU B O 1
ATOM 1949 N N . THR B 1 115 ? 38.075 42.619 -15.039 1.00 20.64 115 THR B N 1
ATOM 1950 C CA . THR B 1 115 ? 38.575 42.584 -13.661 1.00 21.72 115 THR B CA 1
ATOM 1951 C C . THR B 1 115 ? 39.729 41.619 -13.535 1.00 22.50 115 THR B C 1
ATOM 1952 O O . THR B 1 115 ? 39.761 40.585 -14.224 1.00 22.33 115 THR B O 1
ATOM 1956 N N . VAL B 1 116 ? 40.667 41.945 -12.649 1.00 22.90 116 VAL B N 1
ATOM 1957 C CA . VAL B 1 116 ? 41.807 41.049 -12.355 1.00 23.64 116 VAL B CA 1
ATOM 1958 C C . VAL B 1 116 ? 41.998 40.946 -10.855 1.00 24.33 116 VAL B C 1
ATOM 1959 O O . VAL B 1 116 ? 42.107 41.973 -10.165 1.00 24.03 116 VAL B O 1
ATOM 1963 N N . GLU B 1 117 ? 41.982 39.714 -10.346 1.00 24.43 117 GLU B N 1
ATOM 1964 C CA . GLU B 1 117 ? 42.342 39.450 -8.965 1.00 25.90 117 GLU B CA 1
ATOM 1965 C C . GLU B 1 117 ? 43.691 38.783 -8.997 1.00 25.11 117 GLU B C 1
ATOM 1966 O O . GLU B 1 117 ? 43.911 37.859 -9.786 1.00 24.74 117 GLU B O 1
ATOM 1972 N N . ARG B 1 118 ? 44.581 39.219 -8.116 1.00 24.18 118 ARG B N 1
ATOM 1973 C CA . ARG B 1 118 ? 45.965 38.834 -8.211 1.00 23.21 118 ARG B CA 1
ATOM 1974 C C . ARG B 1 118 ? 46.619 38.589 -6.846 1.00 22.92 118 ARG B C 1
ATOM 1975 O O . ARG B 1 118 ? 46.400 39.341 -5.889 1.00 21.74 118 ARG B O 1
ATOM 1983 N N . VAL B 1 119 ? 47.427 37.533 -6.766 1.00 22.41 119 VAL B N 1
ATOM 1984 C CA . VAL B 1 119 ? 48.331 37.322 -5.631 1.00 22.51 119 VAL B CA 1
ATOM 1985 C C . VAL B 1 119 ? 49.740 37.259 -6.214 1.00 22.42 119 VAL B C 1
ATOM 1986 O O . VAL B 1 119 ? 50.001 36.434 -7.108 1.00 22.22 119 VAL B O 1
ATOM 1990 N N . ALA B 1 120 ? 50.629 38.124 -5.729 1.00 21.83 120 ALA B N 1
ATOM 1991 C CA . ALA B 1 120 ? 52.044 38.110 -6.100 1.00 22.00 120 ALA B CA 1
ATOM 1992 C C . ALA B 1 120 ? 52.861 37.545 -4.946 1.00 21.34 120 ALA B C 1
ATOM 1993 O O . ALA B 1 120 ? 52.715 38.010 -3.820 1.00 20.42 120 ALA B O 1
ATOM 1995 N N . LEU B 1 121 ? 53.721 36.572 -5.239 1.00 21.37 121 LEU B N 1
ATOM 1996 C CA . LEU B 1 121 ? 54.586 35.932 -4.242 1.00 21.80 121 LEU B CA 1
ATOM 1997 C C . LEU B 1 121 ? 56.046 36.125 -4.584 1.00 22.58 121 LEU B C 1
ATOM 1998 O O . LEU B 1 121 ? 56.408 36.146 -5.774 1.00 22.11 121 LEU B O 1
ATOM 2003 N N . ASP B 1 122 ? 56.879 36.258 -3.550 1.00 22.79 122 ASP B N 1
ATOM 2004 C CA . ASP B 1 122 ? 58.323 36.328 -3.749 1.00 24.20 122 ASP B CA 1
ATOM 2005 C C . ASP B 1 122 ? 58.884 34.901 -3.846 1.00 24.34 122 ASP B C 1
ATOM 2006 O O . ASP B 1 122 ? 58.128 33.912 -3.756 1.00 22.58 122 ASP B O 1
ATOM 2011 N N . ASN B 1 123 ? 60.188 34.783 -4.057 1.00 25.24 123 ASN B N 1
ATOM 2012 C CA . ASN B 1 123 ? 60.752 33.445 -4.268 1.00 27.26 123 ASN B CA 1
ATOM 2013 C C . ASN B 1 123 ? 60.875 32.622 -2.997 1.00 26.74 123 ASN B C 1
ATOM 2014 O O . ASN B 1 123 ? 61.176 31.438 -3.056 1.00 27.72 123 ASN B O 1
ATOM 2019 N N . SER B 1 124 ? 60.567 33.231 -1.847 1.00 25.64 124 SER B N 1
ATOM 2020 C CA . SER B 1 124 ? 60.477 32.502 -0.578 1.00 25.14 124 SER B CA 1
ATOM 2021 C C . SER B 1 124 ? 59.064 32.039 -0.237 1.00 23.54 124 SER B C 1
ATOM 2022 O O . SER B 1 124 ? 58.862 31.434 0.810 1.00 23.75 124 SER B O 1
ATOM 2025 N N . GLY B 1 125 ? 58.088 32.364 -1.078 1.00 22.17 125 GLY B N 1
ATOM 2026 C CA . GLY B 1 125 ? 56.697 31.932 -0.843 1.00 21.44 125 GLY B CA 1
ATOM 2027 C C . GLY B 1 125 ? 55.917 32.871 0.057 1.00 20.43 125 GLY B C 1
ATOM 2028 O O . GLY B 1 125 ? 54.883 32.508 0.600 1.00 20.56 125 GLY B O 1
ATOM 2029 N N . GLN B 1 126 ? 56.412 34.092 0.208 1.00 20.86 126 GLN B N 1
ATOM 2030 C CA . GLN B 1 126 ? 55.737 35.108 1.019 1.00 20.28 126 GLN B CA 1
ATOM 2031 C C . GLN B 1 126 ? 55.005 36.055 0.087 1.00 19.93 126 GLN B C 1
ATOM 2032 O O . GLN B 1 126 ? 55.537 36.449 -0.959 1.00 19.45 126 GLN B O 1
ATOM 2038 N N . VAL B 1 127 ? 53.792 36.431 0.462 1.00 19.04 127 VAL B N 1
ATOM 2039 C CA . VAL B 1 127 ? 53.003 37.301 -0.393 1.00 19.35 127 VAL B CA 1
ATOM 2040 C C . VAL B 1 127 ? 53.626 38.719 -0.409 1.00 20.25 127 VAL B C 1
ATOM 2041 O O . VAL B 1 127 ? 53.948 39.287 0.648 1.00 20.57 127 VAL B O 1
ATOM 2045 N N . ILE B 1 128 ? 53.779 39.273 -1.607 1.00 20.60 128 ILE B N 1
ATOM 2046 C CA . ILE B 1 128 ? 54.256 40.640 -1.781 1.00 20.85 128 ILE B CA 1
ATOM 2047 C C . ILE B 1 128 ? 53.097 41.631 -1.759 1.00 21.26 128 ILE B C 1
ATOM 2048 O O . ILE B 1 128 ? 53.183 42.697 -1.134 1.00 21.67 128 ILE B O 1
ATOM 2053 N N . GLU B 1 129 ? 52.027 41.310 -2.479 1.00 20.74 129 GLU B N 1
ATOM 2054 C CA . GLU B 1 129 ? 50.852 42.184 -2.537 1.00 20.92 129 GLU B CA 1
ATOM 2055 C C . GLU B 1 129 ? 49.662 41.406 -3.022 1.00 20.45 129 GLU B C 1
ATOM 2056 O O . GLU B 1 129 ? 49.811 40.368 -3.682 1.00 19.67 129 GLU B O 1
ATOM 2062 N N . LEU B 1 130 ? 48.480 41.913 -2.690 1.00 20.07 130 LEU B N 1
ATOM 2063 C CA . LEU B 1 130 ? 47.241 41.396 -3.254 1.00 20.64 130 LEU B CA 1
ATOM 2064 C C . LEU B 1 130 ? 46.680 42.498 -4.115 1.00 20.79 130 LEU B C 1
ATOM 2065 O O . LEU B 1 130 ? 46.666 43.656 -3.688 1.00 20.98 130 LEU B O 1
ATOM 2070 N N . GLY B 1 131 ? 46.200 42.149 -5.306 1.00 21.09 131 GLY B N 1
ATOM 2071 C CA . GLY B 1 131 ? 45.562 43.135 -6.198 1.00 21.08 131 GLY B CA 1
ATOM 2072 C C . GLY B 1 131 ? 44.134 42.776 -6.553 1.00 21.97 131 GLY B C 1
ATOM 2073 O O . GLY B 1 131 ? 43.804 41.585 -6.725 1.00 22.15 131 GLY B O 1
ATOM 2074 N N . SER B 1 132 ? 43.277 43.794 -6.649 1.00 22.03 132 SER B N 1
ATOM 2075 C CA . SER B 1 132 ? 41.929 43.656 -7.214 1.00 22.88 132 SER B CA 1
ATOM 2076 C C . SER B 1 132 ? 41.690 44.873 -8.087 1.00 22.62 132 SER B C 1
ATOM 2077 O O . SER B 1 132 ? 41.482 45.979 -7.562 1.00 21.89 132 SER B O 1
ATOM 2080 N N . HIS B 1 133 ? 41.707 44.664 -9.403 1.00 22.14 133 HIS B N 1
ATOM 2081 C CA . HIS B 1 133 ? 41.727 45.761 -10.359 1.00 22.60 133 HIS B CA 1
ATOM 2082 C C . HIS B 1 133 ? 40.587 45.677 -11.348 1.00 22.45 133 HIS B C 1
ATOM 2083 O O . HIS B 1 133 ? 40.104 44.588 -11.654 1.00 21.60 133 HIS B O 1
ATOM 2090 N N . CYS B 1 134 ? 40.163 46.829 -11.860 1.00 22.10 134 CYS B N 1
ATOM 2091 C CA . CYS B 1 134 ? 39.156 46.829 -12.900 1.00 22.54 134 CYS B CA 1
ATOM 2092 C C . CYS B 1 134 ? 39.578 47.816 -13.972 1.00 22.57 134 CYS B C 1
ATOM 2093 O O . CYS B 1 134 ? 40.183 48.853 -13.659 1.00 22.76 134 CYS B O 1
ATOM 2096 N N . TYR B 1 135 ? 39.271 47.476 -15.228 1.00 22.09 135 TYR B N 1
ATOM 2097 C CA . TYR B 1 135 ? 39.747 48.217 -16.410 1.00 22.33 135 TYR B CA 1
ATOM 2098 C C . TYR B 1 135 ? 38.578 48.451 -17.337 1.00 22.74 135 TYR B C 1
ATOM 2099 O O . TYR B 1 135 ? 37.712 47.585 -17.476 1.00 22.45 135 TYR B O 1
ATOM 2108 N N . ARG B 1 136 ? 38.559 49.594 -18.007 1.00 23.63 136 ARG B N 1
ATOM 2109 C CA . ARG B 1 136 ? 37.591 49.769 -19.074 1.00 24.52 136 ARG B CA 1
ATOM 2110 C C . ARG B 1 136 ? 38.082 48.983 -20.295 1.00 24.86 136 ARG B C 1
ATOM 2111 O O . ARG B 1 136 ? 39.218 49.158 -20.749 1.00 23.73 136 ARG B O 1
ATOM 2119 N N . PRO B 1 137 ? 37.246 48.038 -20.757 1.00 25.46 137 PRO B N 1
ATOM 2120 C CA . PRO B 1 137 ? 37.703 47.029 -21.706 1.00 26.16 137 PRO B CA 1
ATOM 2121 C C . PRO B 1 137 ? 37.960 47.542 -23.126 1.00 27.15 137 PRO B C 1
ATOM 2122 O O . PRO B 1 137 ? 38.594 46.836 -23.905 1.00 26.98 137 PRO B O 1
ATOM 2126 N N . ASP B 1 138 ? 37.498 48.752 -23.459 1.00 28.03 138 ASP B N 1
ATOM 2127 C CA . ASP B 1 138 ? 37.849 49.344 -24.750 1.00 29.78 138 ASP B CA 1
ATOM 2128 C C . ASP B 1 138 ? 39.270 49.904 -24.718 1.00 30.00 138 ASP B C 1
ATOM 2129 O O . ASP B 1 138 ? 39.833 50.204 -25.763 1.00 30.83 138 ASP B O 1
ATOM 2134 N N . MET B 1 139 ? 39.848 50.057 -23.529 1.00 29.76 139 MET B N 1
ATOM 2135 C CA . MET B 1 139 ? 41.193 50.632 -23.398 1.00 29.89 139 MET B CA 1
ATOM 2136 C C . MET B 1 139 ? 42.237 49.569 -23.074 1.00 30.27 139 MET B C 1
ATOM 2137 O O . MET B 1 139 ? 43.435 49.770 -23.302 1.00 31.06 139 MET B O 1
ATOM 2142 N N . TYR B 1 140 ? 41.789 48.441 -22.531 1.00 29.55 140 TYR B N 1
ATOM 2143 C CA . TYR B 1 140 ? 42.711 47.454 -21.986 1.00 28.78 140 TYR B CA 1
ATOM 2144 C C . TYR B 1 140 ? 42.174 46.030 -22.149 1.00 28.24 140 TYR B C 1
ATOM 2145 O O . TYR B 1 140 ? 41.003 45.761 -21.897 1.00 27.96 140 TYR B O 1
ATOM 2154 N N . ASN B 1 141 ? 43.040 45.130 -22.593 1.00 27.79 141 ASN B N 1
ATOM 2155 C CA . ASN B 1 141 ? 42.755 43.699 -22.567 1.00 27.74 141 ASN B CA 1
ATOM 2156 C C . ASN B 1 141 ? 43.954 42.986 -21.972 1.00 27.45 141 ASN B C 1
ATOM 2157 O O . ASN B 1 141 ? 45.077 43.470 -22.078 1.00 26.99 141 ASN B O 1
ATOM 2162 N N . PHE B 1 142 ? 43.707 41.832 -21.366 1.00 26.95 142 PHE B N 1
ATOM 2163 C CA . PHE B 1 142 ? 44.756 41.029 -20.764 1.00 27.56 142 PHE B CA 1
ATOM 2164 C C . PHE B 1 142 ? 45.220 40.013 -21.815 1.00 27.52 142 PHE B C 1
ATOM 2165 O O . PHE B 1 142 ? 44.414 39.245 -22.355 1.00 27.63 142 PHE B O 1
ATOM 2173 N N . GLU B 1 143 ? 46.510 40.016 -22.123 1.00 26.52 143 GLU B N 1
ATOM 2174 C CA . GLU B 1 143 ? 47.055 39.074 -23.106 1.00 26.33 143 GLU B CA 1
ATOM 2175 C C . GLU B 1 143 ? 47.850 38.001 -22.410 1.00 26.30 143 GLU B C 1
ATOM 2176 O O . GLU B 1 143 ? 48.563 38.271 -21.445 1.00 25.98 143 GLU B O 1
ATOM 2182 N N . THR B 1 144 ? 47.731 36.784 -22.905 1.00 25.82 144 THR B N 1
ATOM 2183 C CA . THR B 1 144 ? 48.385 35.668 -22.273 1.00 26.96 144 THR B CA 1
ATOM 2184 C C . THR B 1 144 ? 48.766 34.627 -23.328 1.00 27.08 144 THR B C 1
ATOM 2185 O O . THR B 1 144 ? 48.077 34.473 -24.353 1.00 26.53 144 THR B O 1
ATOM 2189 N N . THR B 1 145 ? 49.902 33.973 -23.108 1.00 27.26 145 THR B N 1
ATOM 2190 C CA . THR B 1 145 ? 50.358 32.891 -23.962 1.00 27.85 145 THR B CA 1
ATOM 2191 C C . THR B 1 145 ? 50.562 31.606 -23.164 1.00 29.05 145 THR B C 1
ATOM 2192 O O . THR B 1 145 ? 51.164 31.600 -22.091 1.00 29.09 145 THR B O 1
ATOM 2196 N N . LEU B 1 146 ? 50.050 30.512 -23.706 1.00 30.29 146 LEU B N 1
ATOM 2197 C CA . LEU B 1 146 ? 50.330 29.186 -23.179 1.00 31.37 146 LEU B CA 1
ATOM 2198 C C . LEU B 1 146 ? 51.163 28.416 -24.186 1.00 31.43 146 LEU B C 1
ATOM 2199 O O . LEU B 1 146 ? 50.857 28.409 -25.366 1.00 30.26 146 LEU B O 1
ATOM 2204 N N . VAL B 1 147 ? 52.228 27.782 -23.707 1.00 32.08 147 VAL B N 1
ATOM 2205 C CA . VAL B 1 147 ? 53.090 26.943 -24.532 1.00 32.67 147 VAL B CA 1
ATOM 2206 C C . VAL B 1 147 ? 53.056 25.528 -23.961 1.00 33.33 147 VAL B C 1
ATOM 2207 O O . VAL B 1 147 ? 53.367 25.328 -22.783 1.00 33.16 147 VAL B O 1
ATOM 2211 N N . ALA B 1 148 ? 52.659 24.562 -24.787 1.00 33.44 148 ALA B N 1
ATOM 2212 C CA . ALA B 1 148 ? 52.600 23.155 -24.375 1.00 33.45 148 ALA B CA 1
ATOM 2213 C C . ALA B 1 148 ? 54.001 22.574 -24.310 1.00 33.61 148 ALA B C 1
ATOM 2214 O O . ALA B 1 148 ? 54.793 22.734 -25.254 1.00 34.13 148 ALA B O 1
ATOM 2216 N N . LEU C 1 1 ? 59.742 -0.854 9.134 1.00 39.23 1 LEU C N 1
ATOM 2217 C CA . LEU C 1 1 ? 60.080 -1.321 7.750 1.00 40.06 1 LEU C CA 1
ATOM 2218 C C . LEU C 1 1 ? 60.993 -2.550 7.833 1.00 39.35 1 LEU C C 1
ATOM 2219 O O . LEU C 1 1 ? 61.320 -3.021 8.938 1.00 38.55 1 LEU C O 1
ATOM 2224 N N . LYS C 1 2 ? 61.390 -3.056 6.663 1.00 38.51 2 LYS C N 1
ATOM 2225 C CA . LYS C 1 2 ? 62.135 -4.304 6.518 1.00 38.13 2 LYS C CA 1
ATOM 2226 C C . LYS C 1 2 ? 63.398 -4.389 7.364 1.00 36.34 2 LYS C C 1
ATOM 2227 O O . LYS C 1 2 ? 63.566 -5.351 8.111 1.00 35.80 2 LYS C O 1
ATOM 2233 N N . ASN C 1 3 ? 64.287 -3.402 7.247 1.00 35.18 3 ASN C N 1
ATOM 2234 C CA . ASN C 1 3 ? 65.567 -3.437 7.977 1.00 34.84 3 ASN C CA 1
ATOM 2235 C C . ASN C 1 3 ? 65.381 -3.515 9.502 1.00 33.22 3 ASN C C 1
ATOM 2236 O O . ASN C 1 3 ? 66.012 -4.342 10.174 1.00 33.16 3 ASN C O 1
ATOM 2241 N N . ALA C 1 4 ? 64.496 -2.667 10.022 1.00 31.66 4 ALA C N 1
ATOM 2242 C CA . ALA C 1 4 ? 64.204 -2.588 11.457 1.00 31.13 4 ALA C CA 1
ATOM 2243 C C . ALA C 1 4 ? 63.711 -3.927 12.004 1.00 30.91 4 ALA C C 1
ATOM 2244 O O . ALA C 1 4 ? 64.112 -4.352 13.087 1.00 30.36 4 ALA C O 1
ATOM 2246 N N . ASN C 1 5 ? 62.868 -4.601 11.224 1.00 31.22 5 ASN C N 1
ATOM 2247 C CA . ASN C 1 5 ? 62.246 -5.865 11.635 1.00 31.43 5 ASN C CA 1
ATOM 2248 C C . ASN C 1 5 ? 63.110 -7.101 11.372 1.00 31.45 5 ASN C C 1
ATOM 2249 O O . ASN C 1 5 ? 62.752 -8.214 11.774 1.00 31.76 5 ASN C O 1
ATOM 2254 N N . LEU C 1 6 ? 64.244 -6.897 10.707 1.00 31.64 6 LEU C N 1
ATOM 2255 C CA . LEU C 1 6 ? 65.156 -7.976 10.310 1.00 32.00 6 LEU C CA 1
ATOM 2256 C C . LEU C 1 6 ? 65.652 -8.787 11.507 1.00 31.49 6 LEU C C 1
ATOM 2257 O O . LEU C 1 6 ? 65.471 -10.003 11.559 1.00 31.07 6 LEU C O 1
ATOM 2262 N N . ASP C 1 7 ? 66.264 -8.109 12.470 1.00 31.21 7 ASP C N 1
ATOM 2263 C CA . ASP C 1 7 ? 66.954 -8.801 13.554 1.00 31.19 7 ASP C CA 1
ATOM 2264 C C . ASP C 1 7 ? 66.806 -8.059 14.889 1.00 30.78 7 ASP C C 1
ATOM 2265 O O . ASP C 1 7 ? 67.798 -7.558 15.436 1.00 30.79 7 ASP C O 1
ATOM 2270 N N . PRO C 1 8 ? 65.562 -7.984 15.416 1.00 30.48 8 PRO C N 1
ATOM 2271 C CA . PRO C 1 8 ? 65.307 -7.148 16.597 1.00 29.69 8 PRO C CA 1
ATOM 2272 C C . PRO C 1 8 ? 66.091 -7.618 17.816 1.00 29.26 8 PRO C C 1
ATOM 2273 O O . PRO C 1 8 ? 66.123 -8.816 18.130 1.00 29.05 8 PRO C O 1
ATOM 2277 N N . LYS C 1 9 ? 66.754 -6.671 18.462 1.00 28.43 9 LYS C N 1
ATOM 2278 C CA . LYS C 1 9 ? 67.501 -6.927 19.688 1.00 28.28 9 LYS C CA 1
ATOM 2279 C C . LYS C 1 9 ? 67.174 -5.800 20.652 1.00 27.25 9 LYS C C 1
ATOM 2280 O O . LYS C 1 9 ? 66.889 -4.687 20.224 1.00 26.91 9 LYS C O 1
ATOM 2286 N N . THR C 1 10 ? 67.208 -6.101 21.942 1.00 26.28 10 THR C N 1
ATOM 2287 C CA . THR C 1 10 ? 66.825 -5.155 22.966 1.00 25.98 10 THR C CA 1
ATOM 2288 C C . THR C 1 10 ? 67.843 -5.172 24.097 1.00 25.72 10 THR C C 1
ATOM 2289 O O . THR C 1 10 ? 68.278 -6.232 24.546 1.00 26.06 10 THR C O 1
ATOM 2293 N N . ARG C 1 11 ? 68.241 -3.989 24.533 1.00 25.03 11 ARG C N 1
ATOM 2294 C CA . ARG C 1 11 ? 69.021 -3.855 25.744 1.00 24.70 11 ARG C CA 1
ATOM 2295 C C . ARG C 1 11 ? 68.206 -2.993 26.700 1.00 24.17 11 ARG C C 1
ATOM 2296 O O . ARG C 1 11 ? 67.734 -1.912 26.326 1.00 23.32 11 ARG C O 1
ATOM 2304 N N . VAL C 1 12 ? 68.029 -3.478 27.925 1.00 23.63 12 VAL C N 1
ATOM 2305 C CA . VAL C 1 12 ? 67.300 -2.730 28.928 1.00 23.07 12 VAL C CA 1
ATOM 2306 C C . VAL C 1 12 ? 68.206 -1.640 29.502 1.00 23.39 12 VAL C C 1
ATOM 2307 O O . VAL C 1 12 ? 69.312 -1.928 30.017 1.00 23.06 12 VAL C O 1
ATOM 2311 N N . LEU C 1 13 ? 67.727 -0.398 29.398 1.00 22.64 13 LEU C N 1
ATOM 2312 C CA . LEU C 1 13 ? 68.408 0.777 29.935 1.00 22.88 13 LEU C CA 1
ATOM 2313 C C . LEU C 1 13 ? 67.973 1.066 31.372 1.00 23.78 13 LEU C C 1
ATOM 2314 O O . LEU C 1 13 ? 68.751 1.576 32.169 1.00 22.92 13 LEU C O 1
ATOM 2319 N N . GLU C 1 14 ? 66.711 0.777 31.679 1.00 23.55 14 GLU C N 1
ATOM 2320 C CA . GLU C 1 14 ? 66.192 0.947 33.020 1.00 24.57 14 GLU C CA 1
ATOM 2321 C C . GLU C 1 14 ? 65.083 -0.063 33.281 1.00 23.83 14 GLU C C 1
ATOM 2322 O O . GLU C 1 14 ? 64.283 -0.385 32.390 1.00 23.89 14 GLU C O 1
ATOM 2328 N N . HIS C 1 15 ? 65.054 -0.555 34.511 1.00 23.04 15 HIS C N 1
ATOM 2329 C CA . HIS C 1 15 ? 64.016 -1.447 34.996 1.00 22.90 15 HIS C CA 1
ATOM 2330 C C . HIS C 1 15 ? 63.886 -1.084 36.470 1.00 23.12 15 HIS C C 1
ATOM 2331 O O . HIS C 1 15 ? 64.774 -1.387 37.275 1.00 22.08 15 HIS C O 1
ATOM 2338 N N . ARG C 1 16 ? 62.810 -0.380 36.823 1.00 22.73 16 ARG C N 1
ATOM 2339 C CA . ARG C 1 16 ? 62.701 0.178 38.170 1.00 23.29 16 ARG C CA 1
ATOM 2340 C C . ARG C 1 16 ? 61.278 0.136 38.688 1.00 23.44 16 ARG C C 1
ATOM 2341 O O . ARG C 1 16 ? 60.356 0.722 38.079 1.00 22.65 16 ARG C O 1
ATOM 2349 N N . LEU C 1 17 ? 61.092 -0.545 39.811 1.00 24.04 17 LEU C N 1
ATOM 2350 C CA . LEU C 1 17 ? 59.805 -0.469 40.513 1.00 25.89 17 LEU C CA 1
ATOM 2351 C C . LEU C 1 17 ? 59.710 0.860 41.228 1.00 25.95 17 LEU C C 1
ATOM 2352 O O . LEU C 1 17 ? 60.687 1.303 41.834 1.00 25.92 17 LEU C O 1
ATOM 2357 N N . LEU C 1 18 ? 58.551 1.513 41.134 1.00 25.78 18 LEU C N 1
ATOM 2358 C CA . LEU C 1 18 ? 58.374 2.794 41.796 1.00 26.20 18 LEU C CA 1
ATOM 2359 C C . LEU C 1 18 ? 56.915 3.017 42.218 1.00 26.51 18 LEU C C 1
ATOM 2360 O O . LEU C 1 18 ? 56.007 2.324 41.741 1.00 25.58 18 LEU C O 1
ATOM 2365 N N . ALA C 1 19 ? 56.711 3.962 43.137 1.00 26.83 19 ALA C N 1
ATOM 2366 C CA . ALA C 1 19 ? 55.378 4.339 43.588 1.00 28.01 19 ALA C CA 1
ATOM 2367 C C . ALA C 1 19 ? 54.727 5.229 42.535 1.00 28.81 19 ALA C C 1
ATOM 2368 O O . ALA C 1 19 ? 55.293 6.248 42.149 1.00 29.05 19 ALA C O 1
ATOM 2370 N N . ALA C 1 20 ? 53.544 4.846 42.077 1.00 29.89 20 ALA C N 1
ATOM 2371 C CA . ALA C 1 20 ? 52.873 5.612 41.032 1.00 31.40 20 ALA C CA 1
ATOM 2372 C C . ALA C 1 20 ? 52.525 6.998 41.570 1.00 32.29 20 ALA C C 1
ATOM 2373 O O . ALA C 1 20 ? 51.866 7.112 42.608 1.00 32.76 20 ALA C O 1
ATOM 2375 N N . SER C 1 21 ? 52.976 8.037 40.876 1.00 33.05 21 SER C N 1
ATOM 2376 C CA . SER C 1 21 ? 52.525 9.396 41.157 1.00 34.09 21 SER C CA 1
ATOM 2377 C C . SER C 1 21 ? 51.026 9.472 40.875 1.00 34.41 21 SER C C 1
ATOM 2378 O O . SER C 1 21 ? 50.470 8.581 40.245 1.00 34.17 21 SER C O 1
ATOM 2381 N N . SER C 1 22 ? 50.364 10.521 41.367 1.00 35.00 22 SER C N 1
ATOM 2382 C CA . SER C 1 22 ? 48.934 10.687 41.142 1.00 35.26 22 SER C CA 1
ATOM 2383 C C . SER C 1 22 ? 48.682 10.758 39.632 1.00 34.18 22 SER C C 1
ATOM 2384 O O . SER C 1 22 ? 47.732 10.145 39.130 1.00 34.39 22 SER C O 1
ATOM 2387 N N . ALA C 1 23 ? 49.566 11.455 38.917 1.00 33.00 23 ALA C N 1
ATOM 2388 C CA . ALA C 1 23 ? 49.490 11.551 37.460 1.00 32.57 23 ALA C CA 1
ATOM 2389 C C . ALA C 1 23 ? 49.590 10.187 36.747 1.00 32.06 23 ALA C C 1
ATOM 2390 O O . ALA C 1 23 ? 48.778 9.886 35.878 1.00 31.44 23 ALA C O 1
ATOM 2392 N N . ILE C 1 24 ? 50.583 9.377 37.123 1.00 31.49 24 ILE C N 1
ATOM 2393 C CA . ILE C 1 24 ? 50.780 8.059 36.514 1.00 30.98 24 ILE C CA 1
ATOM 2394 C C . ILE C 1 24 ? 49.630 7.140 36.910 1.00 30.43 24 ILE C C 1
ATOM 2395 O O . ILE C 1 24 ? 49.095 6.407 36.078 1.00 30.43 24 ILE C O 1
ATOM 2400 N N . ALA C 1 25 ? 49.232 7.215 38.177 1.00 29.89 25 ALA C N 1
ATOM 2401 C CA . ALA C 1 25 ? 48.117 6.435 38.681 1.00 30.06 25 ALA C CA 1
ATOM 2402 C C . ALA C 1 25 ? 46.853 6.716 37.894 1.00 30.49 25 ALA C C 1
ATOM 2403 O O . ALA C 1 25 ? 46.111 5.787 37.531 1.00 29.64 25 ALA C O 1
ATOM 2405 N N . GLU C 1 26 ? 46.583 8.000 37.648 1.00 31.45 26 GLU C N 1
ATOM 2406 C CA . GLU C 1 26 ? 45.395 8.349 36.875 1.00 32.94 26 GLU C CA 1
ATOM 2407 C C . GLU C 1 26 ? 45.461 7.761 35.456 1.00 32.22 26 GLU C C 1
ATOM 2408 O O . GLU C 1 26 ? 44.470 7.223 34.969 1.00 32.10 26 GLU C O 1
ATOM 2414 N N . LYS C 1 27 ? 46.626 7.840 34.817 1.00 31.14 27 LYS C N 1
ATOM 2415 C CA . LYS C 1 27 ? 46.771 7.325 33.458 1.00 31.38 27 LYS C CA 1
ATOM 2416 C C . LYS C 1 27 ? 46.593 5.812 33.386 1.00 30.37 27 LYS C C 1
ATOM 2417 O O . LYS C 1 27 ? 46.035 5.301 32.418 1.00 29.82 27 LYS C O 1
ATOM 2423 N N . LEU C 1 28 ? 47.063 5.102 34.416 1.00 29.28 28 LEU C N 1
ATOM 2424 C CA . LEU C 1 28 ? 46.950 3.654 34.460 1.00 28.40 28 LEU C CA 1
ATOM 2425 C C . LEU C 1 28 ? 45.610 3.208 35.001 1.00 28.76 28 LEU C C 1
ATOM 2426 O O . LEU C 1 28 ? 45.257 2.034 34.888 1.00 28.67 28 LEU C O 1
ATOM 2431 N N . GLY C 1 29 ? 44.864 4.141 35.583 1.00 29.20 29 GLY C N 1
ATOM 2432 C CA . GLY C 1 29 ? 43.637 3.803 36.330 1.00 30.08 29 GLY C CA 1
ATOM 2433 C C . GLY C 1 29 ? 43.891 3.023 37.619 1.00 30.35 29 GLY C C 1
ATOM 2434 O O . GLY C 1 29 ? 43.094 2.173 38.006 1.00 31.13 29 GLY C O 1
ATOM 2435 N N . VAL C 1 30 ? 45.004 3.292 38.288 1.00 30.43 30 VAL C N 1
ATOM 2436 C CA . VAL C 1 30 ? 45.287 2.641 39.570 1.00 30.90 30 VAL C CA 1
ATOM 2437 C C . VAL C 1 30 ? 45.351 3.702 40.677 1.00 31.56 30 VAL C C 1
ATOM 2438 O O . VAL C 1 30 ? 44.956 4.845 40.457 1.00 32.08 30 VAL C O 1
ATOM 2442 N N . SER C 1 31 ? 45.846 3.333 41.859 1.00 32.89 31 SER C N 1
ATOM 2443 C CA . SER C 1 31 ? 45.907 4.264 42.992 1.00 33.52 31 SER C CA 1
ATOM 2444 C C . SER C 1 31 ? 47.291 4.865 43.135 1.00 33.72 31 SER C C 1
ATOM 2445 O O . SER C 1 31 ? 48.302 4.199 42.878 1.00 34.27 31 SER C O 1
ATOM 2448 N N . ALA C 1 32 ? 47.347 6.123 43.554 1.00 33.49 32 ALA C N 1
ATOM 2449 C CA . ALA C 1 32 ? 48.623 6.760 43.828 1.00 33.12 32 ALA C CA 1
ATOM 2450 C C . ALA C 1 32 ? 49.378 5.912 44.875 1.00 32.72 32 ALA C C 1
ATOM 2451 O O . ALA C 1 32 ? 48.762 5.326 45.791 1.00 31.84 32 ALA C O 1
ATOM 2453 N N . GLY C 1 33 ? 50.691 5.796 44.691 1.00 32.07 33 GLY C N 1
ATOM 2454 C CA . GLY C 1 33 ? 51.530 4.983 45.573 1.00 31.85 33 GLY C CA 1
ATOM 2455 C C . GLY C 1 33 ? 51.600 3.509 45.193 1.00 31.72 33 GLY C C 1
ATOM 2456 O O . GLY C 1 33 ? 52.424 2.765 45.753 1.00 31.76 33 GLY C O 1
ATOM 2457 N N . ASP C 1 34 ? 50.744 3.075 44.255 1.00 30.79 34 ASP C N 1
ATOM 2458 C CA . ASP C 1 34 ? 50.757 1.675 43.798 1.00 30.23 34 ASP C CA 1
ATOM 2459 C C . ASP C 1 34 ? 52.123 1.346 43.195 1.00 29.09 34 ASP C C 1
ATOM 2460 O O . ASP C 1 34 ? 52.799 2.218 42.645 1.00 28.21 34 ASP C O 1
ATOM 2465 N N . GLU C 1 35 ? 52.540 0.097 43.312 1.00 28.11 35 GLU C N 1
ATOM 2466 C CA . GLU C 1 35 ? 53.861 -0.260 42.811 1.00 28.04 35 GLU C CA 1
ATOM 2467 C C . GLU C 1 35 ? 53.832 -0.576 41.309 1.00 26.24 35 GLU C C 1
ATOM 2468 O O . GLU C 1 35 ? 53.343 -1.621 40.881 1.00 25.91 35 GLU C O 1
ATOM 2474 N N . VAL C 1 36 ? 54.354 0.351 40.523 1.00 25.13 36 VAL C N 1
ATOM 2475 C CA . VAL C 1 36 ? 54.330 0.208 39.063 1.00 24.61 36 VAL C CA 1
ATOM 2476 C C . VAL C 1 36 ? 55.749 0.024 38.546 1.00 24.20 36 VAL C C 1
ATOM 2477 O O . VAL C 1 36 ? 56.714 0.279 39.264 1.00 23.55 36 VAL C O 1
ATOM 2481 N N . LEU C 1 37 ? 55.870 -0.452 37.310 1.00 22.91 37 LEU C N 1
ATOM 2482 C CA . LEU C 1 37 ? 57.174 -0.738 36.752 1.00 22.41 37 LEU C CA 1
ATOM 2483 C C . LEU C 1 37 ? 57.519 0.212 35.594 1.00 21.81 37 LEU C C 1
ATOM 2484 O O . LEU C 1 37 ? 56.771 0.309 34.628 1.00 21.18 37 LEU C O 1
ATOM 2489 N N . LEU C 1 38 ? 58.652 0.901 35.722 1.00 21.06 38 LEU C N 1
ATOM 2490 C CA . LEU C 1 38 ? 59.195 1.718 34.655 1.00 20.71 38 LEU C CA 1
ATOM 2491 C C . LEU C 1 38 ? 60.266 0.903 33.966 1.00 21.03 38 LEU C C 1
ATOM 2492 O O . LEU C 1 38 ? 61.185 0.405 34.609 1.00 20.54 38 LEU C O 1
ATOM 2497 N N . ILE C 1 39 ? 60.140 0.776 32.650 1.00 21.04 39 ILE C N 1
ATOM 2498 C CA . ILE C 1 39 ? 61.168 0.138 31.832 1.00 21.42 39 ILE C CA 1
ATOM 2499 C C . ILE C 1 39 ? 61.559 1.067 30.698 1.00 21.03 39 ILE C C 1
ATOM 2500 O O . ILE C 1 39 ? 60.727 1.817 30.174 1.00 20.52 39 ILE C O 1
ATOM 2505 N N . ARG C 1 40 ? 62.837 1.042 30.350 1.00 20.96 40 ARG C N 1
ATOM 2506 C CA . ARG C 1 40 ? 63.341 1.832 29.233 1.00 21.71 40 ARG C CA 1
ATOM 2507 C C . ARG C 1 40 ? 64.274 0.883 28.485 1.00 20.61 40 ARG C C 1
ATOM 2508 O O . ARG C 1 40 ? 65.075 0.201 29.102 1.00 20.58 40 ARG C O 1
ATOM 2516 N N . ARG C 1 41 ? 64.120 0.800 27.171 1.00 20.30 41 ARG C N 1
ATOM 2517 C CA . ARG C 1 41 ? 64.830 -0.192 26.351 1.00 20.55 41 ARG C CA 1
ATOM 2518 C C . ARG C 1 41 ? 65.417 0.459 25.112 1.00 20.61 41 ARG C C 1
ATOM 2519 O O . ARG C 1 41 ? 64.771 1.305 24.476 1.00 19.94 41 ARG C O 1
ATOM 2527 N N . LEU C 1 42 ? 66.634 0.060 24.762 1.00 21.04 42 LEU C N 1
ATOM 2528 C CA . LEU C 1 42 ? 67.195 0.412 23.472 1.00 21.86 42 LEU C CA 1
ATOM 2529 C C . LEU C 1 42 ? 66.901 -0.743 22.510 1.00 22.52 42 LEU C C 1
ATOM 2530 O O . LEU C 1 42 ? 67.366 -1.866 22.733 1.00 22.44 42 LEU C O 1
ATOM 2535 N N . ARG C 1 43 ? 66.126 -0.466 21.458 1.00 22.18 43 ARG C N 1
ATOM 2536 C CA . ARG C 1 43 ? 65.780 -1.468 20.462 1.00 22.54 43 ARG C CA 1
ATOM 2537 C C . ARG C 1 43 ? 66.668 -1.285 19.239 1.00 23.06 43 ARG C C 1
ATOM 2538 O O . ARG C 1 43 ? 66.789 -0.172 18.697 1.00 23.17 43 ARG C O 1
ATOM 2546 N N . SER C 1 44 ? 67.279 -2.380 18.802 1.00 22.50 44 SER C N 1
ATOM 2547 C CA . SER C 1 44 ? 68.165 -2.347 17.657 1.00 23.49 44 SER C CA 1
ATOM 2548 C C . SER C 1 44 ? 67.725 -3.362 16.614 1.00 24.47 44 SER C C 1
ATOM 2549 O O . SER C 1 44 ? 66.859 -4.203 16.876 1.00 24.50 44 SER C O 1
ATOM 2552 N N . THR C 1 45 ? 68.299 -3.263 15.419 1.00 25.48 45 THR C N 1
ATOM 2553 C CA . THR C 1 45 ? 68.252 -4.366 14.478 1.00 26.85 45 THR C CA 1
ATOM 2554 C C . THR C 1 45 ? 69.691 -4.790 14.202 1.00 27.31 45 THR C C 1
ATOM 2555 O O . THR C 1 45 ? 70.469 -4.027 13.650 1.00 26.72 45 THR C O 1
ATOM 2559 N N . GLY C 1 46 ? 70.043 -5.991 14.656 1.00 28.49 46 GLY C N 1
ATOM 2560 C CA . GLY C 1 46 ? 71.449 -6.376 14.753 1.00 29.36 46 GLY C CA 1
ATOM 2561 C C . GLY C 1 46 ? 72.148 -5.345 15.619 1.00 30.12 46 GLY C C 1
ATOM 2562 O O . GLY C 1 46 ? 71.725 -5.093 16.751 1.00 29.24 46 GLY C O 1
ATOM 2563 N N . ASP C 1 47 ? 73.185 -4.720 15.060 1.00 30.91 47 ASP C N 1
ATOM 2564 C CA . ASP C 1 47 ? 73.975 -3.699 15.761 1.00 31.93 47 ASP C CA 1
ATOM 2565 C C . ASP C 1 47 ? 73.502 -2.281 15.480 1.00 30.83 47 ASP C C 1
ATOM 2566 O O . ASP C 1 47 ? 74.112 -1.337 15.960 1.00 31.87 47 ASP C O 1
ATOM 2571 N N . ILE C 1 48 ? 72.451 -2.124 14.681 1.00 29.38 48 ILE C N 1
ATOM 2572 C CA . ILE C 1 48 ? 71.952 -0.796 14.311 1.00 27.63 48 ILE C CA 1
ATOM 2573 C C . ILE C 1 48 ? 70.806 -0.313 15.233 1.00 26.40 48 ILE C C 1
ATOM 2574 O O . ILE C 1 48 ? 69.719 -0.890 15.238 1.00 25.86 48 ILE C O 1
ATOM 2579 N N . PRO C 1 49 ? 71.041 0.774 15.980 1.00 24.98 49 PRO C N 1
ATOM 2580 C CA . PRO C 1 49 ? 69.979 1.331 16.838 1.00 24.38 49 PRO C CA 1
ATOM 2581 C C . PRO C 1 49 ? 68.745 1.710 16.028 1.00 23.40 49 PRO C C 1
ATOM 2582 O O . PRO C 1 49 ? 68.876 2.169 14.891 1.00 23.84 49 PRO C O 1
ATOM 2586 N N . VAL C 1 50 ? 67.560 1.491 16.583 1.00 22.83 50 VAL C N 1
ATOM 2587 C CA . VAL C 1 50 ? 66.314 1.835 15.894 1.00 21.78 50 VAL C CA 1
ATOM 2588 C C . VAL C 1 50 ? 65.440 2.776 16.744 1.00 21.83 50 VAL C C 1
ATOM 2589 O O . VAL C 1 50 ? 64.944 3.791 16.251 1.00 21.32 50 VAL C O 1
ATOM 2593 N N . ALA C 1 51 ? 65.274 2.438 18.023 1.00 20.80 51 ALA C N 1
ATOM 2594 C CA . ALA C 1 51 ? 64.316 3.118 18.880 1.00 20.30 51 ALA C CA 1
ATOM 2595 C C . ALA C 1 51 ? 64.708 3.059 20.336 1.00 20.33 51 ALA C C 1
ATOM 2596 O O . ALA C 1 51 ? 65.378 2.119 20.778 1.00 19.90 51 ALA C O 1
ATOM 2598 N N . ILE C 1 52 ? 64.248 4.055 21.082 1.00 20.18 52 ILE C N 1
ATOM 2599 C CA . ILE C 1 52 ? 64.254 3.989 22.537 1.00 20.35 52 ILE C CA 1
ATOM 2600 C C . ILE C 1 52 ? 62.805 3.869 22.985 1.00 20.35 52 ILE C C 1
ATOM 2601 O O . ILE C 1 52 ? 61.953 4.718 22.666 1.00 20.64 52 ILE C O 1
ATOM 2606 N N . LEU C 1 53 ? 62.525 2.788 23.694 1.00 20.32 53 LEU C N 1
ATOM 2607 C CA . LEU C 1 53 ? 61.178 2.468 24.119 1.00 20.77 53 LEU C CA 1
ATOM 2608 C C . LEU C 1 53 ? 61.037 2.653 25.624 1.00 21.90 53 LEU C C 1
ATOM 2609 O O . LEU C 1 53 ? 61.872 2.171 26.399 1.00 22.09 53 LEU C O 1
ATOM 2614 N N . GLU C 1 54 ? 59.991 3.361 26.039 1.00 22.10 54 GLU C N 1
ATOM 2615 C CA . GLU C 1 54 ? 59.715 3.547 27.458 1.00 23.73 54 GLU C CA 1
ATOM 2616 C C . GLU C 1 54 ? 58.287 3.142 27.778 1.00 22.70 54 GLU C C 1
ATOM 2617 O O . GLU C 1 54 ? 57.355 3.474 27.041 1.00 22.01 54 GLU C O 1
ATOM 2623 N N . ASN C 1 55 ? 58.114 2.434 28.885 1.00 21.90 55 ASN C N 1
ATOM 2624 C CA . ASN C 1 55 ? 56.794 1.976 29.305 1.00 22.52 55 ASN C CA 1
ATOM 2625 C C . ASN C 1 55 ? 56.602 2.059 30.812 1.00 22.92 55 ASN C C 1
ATOM 2626 O O . ASN C 1 55 ? 57.553 1.887 31.582 1.00 22.63 55 ASN C O 1
ATOM 2631 N N . TYR C 1 56 ? 55.356 2.312 31.206 1.00 23.14 56 TYR C N 1
ATOM 2632 C CA . TYR C 1 56 ? 54.884 2.026 32.557 1.00 24.00 56 TYR C CA 1
ATOM 2633 C C . TYR C 1 56 ? 53.940 0.827 32.506 1.00 23.26 56 TYR C C 1
ATOM 2634 O O . TYR C 1 56 ? 53.021 0.778 31.661 1.00 21.98 56 TYR C O 1
ATOM 2643 N N . LEU C 1 57 ? 54.164 -0.118 33.418 1.00 22.02 57 LEU C N 1
ATOM 2644 C CA . LEU C 1 57 ? 53.274 -1.253 33.608 1.00 21.81 57 LEU C CA 1
ATOM 2645 C C . LEU C 1 57 ? 52.602 -1.159 34.967 1.00 22.25 57 LEU C C 1
ATOM 2646 O O . LEU C 1 57 ? 53.263 -0.844 35.953 1.00 21.68 57 LEU C O 1
ATOM 2651 N N . PRO C 1 58 ? 51.295 -1.460 35.029 1.00 22.68 58 PRO C N 1
ATOM 2652 C CA . PRO C 1 58 ? 50.559 -1.413 36.284 1.00 23.75 58 PRO C CA 1
ATOM 2653 C C . PRO C 1 58 ? 50.966 -2.558 37.228 1.00 24.81 58 PRO C C 1
ATOM 2654 O O . PRO C 1 58 ? 51.681 -3.475 36.798 1.00 24.33 58 PRO C O 1
ATOM 2658 N N . PRO C 1 59 ? 50.523 -2.511 38.511 1.00 25.99 59 PRO C N 1
ATOM 2659 C CA . PRO C 1 59 ? 50.903 -3.561 39.463 1.00 26.44 59 PRO C CA 1
ATOM 2660 C C . PRO C 1 59 ? 50.677 -4.995 38.979 1.00 27.00 59 PRO C C 1
ATOM 2661 O O . PRO C 1 59 ? 51.512 -5.860 39.248 1.00 27.75 59 PRO C O 1
ATOM 2665 N N . ALA C 1 60 ? 49.596 -5.249 38.245 1.00 27.34 60 ALA C N 1
ATOM 2666 C CA . ALA C 1 60 ? 49.328 -6.604 37.743 1.00 27.35 60 ALA C CA 1
ATOM 2667 C C . ALA C 1 60 ? 50.474 -7.208 36.918 1.00 27.36 60 ALA C C 1
ATOM 2668 O O . ALA C 1 60 ? 50.610 -8.431 36.840 1.00 27.29 60 ALA C O 1
ATOM 2670 N N . PHE C 1 61 ? 51.287 -6.354 36.294 1.00 26.78 61 PHE C N 1
ATOM 2671 C CA . PHE C 1 61 ? 52.360 -6.821 35.401 1.00 26.02 61 PHE C CA 1
ATOM 2672 C C . PHE C 1 61 ? 53.737 -6.277 35.834 1.00 25.98 61 PHE C C 1
ATOM 2673 O O . PHE C 1 61 ? 54.693 -6.282 35.047 1.00 25.30 61 PHE C O 1
ATOM 2681 N N . ASN C 1 62 ? 53.828 -5.807 37.080 1.00 25.45 62 ASN C N 1
ATOM 2682 C CA . ASN C 1 62 ? 55.074 -5.211 37.569 1.00 25.85 62 ASN C CA 1
ATOM 2683 C C . ASN C 1 62 ? 56.237 -6.198 37.811 1.00 26.29 62 ASN C C 1
ATOM 2684 O O . ASN C 1 62 ? 57.342 -5.772 38.127 1.00 25.10 62 ASN C O 1
ATOM 2689 N N . ASP C 1 63 ? 55.980 -7.503 37.672 1.00 26.89 63 ASP C N 1
ATOM 2690 C CA . ASP C 1 63 ? 57.022 -8.526 37.809 1.00 28.07 63 ASP C CA 1
ATOM 2691 C C . ASP C 1 63 ? 57.685 -8.947 36.475 1.00 27.98 63 ASP C C 1
ATOM 2692 O O . ASP C 1 63 ? 58.496 -9.881 36.447 1.00 27.77 63 ASP C O 1
ATOM 2697 N N . VAL C 1 64 ? 57.330 -8.289 35.367 1.00 27.30 64 VAL C N 1
ATOM 2698 C CA . VAL C 1 64 ? 58.088 -8.451 34.125 1.00 27.06 64 VAL C CA 1
ATOM 2699 C C . VAL C 1 64 ? 59.577 -8.186 34.416 1.00 27.62 64 VAL C C 1
ATOM 2700 O O . VAL C 1 64 ? 59.927 -7.128 34.947 1.00 27.21 64 VAL C O 1
ATOM 2704 N N . SER C 1 65 ? 60.442 -9.153 34.093 1.00 27.99 65 SER C N 1
ATOM 2705 C CA . SER C 1 65 ? 61.860 -9.081 34.465 1.00 28.11 65 SER C CA 1
ATOM 2706 C C . SER C 1 65 ? 62.711 -8.469 33.370 1.00 28.23 65 SER C C 1
ATOM 2707 O O . SER C 1 65 ? 62.299 -8.400 32.214 1.00 27.46 65 SER C O 1
ATOM 2710 N N . LEU C 1 66 ? 63.910 -8.036 33.742 1.00 28.96 66 LEU C N 1
ATOM 2711 C CA . LEU C 1 66 ? 64.869 -7.481 32.792 1.00 30.19 66 LEU C CA 1
ATOM 2712 C C . LEU C 1 66 ? 65.251 -8.527 31.728 1.00 30.67 66 LEU C C 1
ATOM 2713 O O . LEU C 1 66 ? 65.301 -8.228 30.523 1.00 30.55 66 LEU C O 1
ATOM 2718 N N . ASP C 1 67 ? 65.491 -9.752 32.181 1.00 31.18 67 ASP C N 1
ATOM 2719 C CA . ASP C 1 67 ? 65.839 -10.844 31.298 1.00 32.56 67 ASP C CA 1
ATOM 2720 C C . ASP C 1 67 ? 64.748 -11.129 30.250 1.00 32.15 67 ASP C C 1
ATOM 2721 O O . ASP C 1 67 ? 65.066 -11.333 29.078 1.00 32.03 67 ASP C O 1
ATOM 2726 N N . GLU C 1 68 ? 63.473 -11.119 30.662 1.00 31.26 68 GLU C N 1
ATOM 2727 C CA . GLU C 1 68 ? 62.356 -11.334 29.717 1.00 30.42 68 GLU C CA 1
ATOM 2728 C C . GLU C 1 68 ? 62.411 -10.310 28.603 1.00 29.67 68 GLU C C 1
ATOM 2729 O O . GLU C 1 68 ? 62.077 -10.594 27.454 1.00 29.05 68 GLU C O 1
ATOM 2735 N N . LEU C 1 69 ? 62.851 -9.110 28.961 1.00 29.08 69 LEU C N 1
ATOM 2736 C CA . LEU C 1 69 ? 62.825 -7.991 28.044 1.00 29.10 69 LEU C CA 1
ATOM 2737 C C . LEU C 1 69 ? 64.038 -7.926 27.114 1.00 29.77 69 LEU C C 1
ATOM 2738 O O . LEU C 1 69 ? 64.021 -7.184 26.119 1.00 29.67 69 LEU C O 1
ATOM 2743 N N . GLU C 1 70 ? 65.077 -8.685 27.433 1.00 30.13 70 GLU C N 1
ATOM 2744 C CA . GLU C 1 70 ? 66.232 -8.780 26.545 1.00 31.58 70 GLU C CA 1
ATOM 2745 C C . GLU C 1 70 ? 66.153 -10.049 25.689 1.00 32.08 70 GLU C C 1
ATOM 2746 O O . GLU C 1 70 ? 66.806 -10.139 24.645 1.00 32.41 70 GLU C O 1
ATOM 2752 N N . LYS C 1 71 ? 65.336 -11.010 26.130 1.00 32.66 71 LYS C N 1
ATOM 2753 C CA . LYS C 1 71 ? 65.074 -12.248 25.375 1.00 33.55 71 LYS C CA 1
ATOM 2754 C C . LYS C 1 71 ? 63.912 -12.149 24.380 1.00 32.86 71 LYS C C 1
ATOM 2755 O O . LYS C 1 71 ? 63.921 -12.822 23.351 1.00 33.79 71 LYS C O 1
ATOM 2761 N N . GLY C 1 72 ? 62.902 -11.345 24.696 1.00 31.98 72 GLY C N 1
ATOM 2762 C CA . GLY C 1 72 ? 61.702 -11.234 23.851 1.00 30.75 72 GLY C CA 1
ATOM 2763 C C . GLY C 1 72 ? 61.047 -9.869 23.953 1.00 29.94 72 GLY C C 1
ATOM 2764 O O . GLY C 1 72 ? 61.591 -8.961 24.580 1.00 29.87 72 GLY C O 1
ATOM 2765 N N . GLY C 1 73 ? 59.879 -9.720 23.335 1.00 29.24 73 GLY C N 1
ATOM 2766 C CA . GLY C 1 73 ? 59.165 -8.438 23.337 1.00 28.23 73 GLY C CA 1
ATOM 2767 C C . GLY C 1 73 ? 58.448 -8.157 24.655 1.00 27.89 73 GLY C C 1
ATOM 2768 O O . GLY C 1 73 ? 58.297 -9.038 25.499 1.00 27.66 73 GLY C O 1
ATOM 2769 N N . LEU C 1 74 ? 58.012 -6.912 24.839 1.00 27.05 74 LEU C N 1
ATOM 2770 C CA . LEU C 1 74 ? 57.134 -6.584 25.950 1.00 26.06 74 LEU C CA 1
ATOM 2771 C C . LEU C 1 74 ? 55.849 -7.445 25.899 1.00 25.04 74 LEU C C 1
ATOM 2772 O O . LEU C 1 74 ? 55.381 -7.960 26.928 1.00 23.86 74 LEU C O 1
ATOM 2777 N N . TYR C 1 75 ? 55.287 -7.595 24.701 1.00 24.47 75 TYR C N 1
ATOM 2778 C CA . TYR C 1 75 ? 54.005 -8.287 24.573 1.00 24.52 75 TYR C CA 1
ATOM 2779 C C . TYR C 1 75 ? 54.098 -9.792 24.742 1.00 24.70 75 TYR C C 1
ATOM 2780 O O . TYR C 1 75 ? 53.091 -10.425 25.089 1.00 25.29 75 TYR C O 1
ATOM 2789 N N . ASP C 1 76 ? 55.295 -10.352 24.543 1.00 24.34 76 ASP C N 1
ATOM 2790 C CA . ASP C 1 76 ? 55.550 -11.750 24.900 1.00 24.85 76 ASP C CA 1
ATOM 2791 C C . ASP C 1 76 ? 55.407 -11.901 26.404 1.00 24.62 76 ASP C C 1
ATOM 2792 O O . ASP C 1 76 ? 54.774 -12.841 26.883 1.00 24.90 76 ASP C O 1
ATOM 2797 N N . ALA C 1 77 ? 56.018 -10.979 27.150 1.00 23.74 77 ALA C N 1
ATOM 2798 C CA . ALA C 1 77 ? 55.940 -10.995 28.609 1.00 23.25 77 ALA C CA 1
ATOM 2799 C C . ALA C 1 77 ? 54.501 -10.777 29.094 1.00 22.93 77 ALA C C 1
ATOM 2800 O O . ALA C 1 77 ? 54.040 -11.465 30.012 1.00 23.82 77 ALA C O 1
ATOM 2802 N N . LEU C 1 78 ? 53.801 -9.822 28.486 1.00 22.45 78 LEU C N 1
ATOM 2803 C CA . LEU C 1 78 ? 52.415 -9.534 28.834 1.00 22.04 78 LEU C CA 1
ATOM 2804 C C . LEU C 1 78 ? 51.493 -10.704 28.472 1.00 22.40 78 LEU C C 1
ATOM 2805 O O . LEU C 1 78 ? 50.628 -11.052 29.257 1.00 22.77 78 LEU C O 1
ATOM 2810 N N . ARG C 1 79 ? 51.673 -11.299 27.293 1.00 22.76 79 ARG C N 1
ATOM 2811 C CA . ARG C 1 79 ? 50.858 -12.452 26.852 1.00 23.31 79 ARG C CA 1
ATOM 2812 C C . ARG C 1 79 ? 50.939 -13.654 27.814 1.00 23.01 79 ARG C C 1
ATOM 2813 O O . ARG C 1 79 ? 49.933 -14.325 28.060 1.00 23.70 79 ARG C O 1
ATOM 2821 N N A SER C 1 80 ? 52.128 -13.911 28.362 0.50 22.91 80 SER C N 1
ATOM 2822 N N B SER C 1 80 ? 52.125 -13.905 28.366 0.50 22.84 80 SER C N 1
ATOM 2823 C CA A SER C 1 80 ? 52.323 -14.976 29.356 0.50 22.36 80 SER C CA 1
ATOM 2824 C CA B SER C 1 80 ? 52.315 -14.980 29.341 0.50 22.21 80 SER C CA 1
ATOM 2825 C C A SER C 1 80 ? 51.588 -14.689 30.671 0.50 22.45 80 SER C C 1
ATOM 2826 C C B SER C 1 80 ? 51.677 -14.662 30.706 0.50 22.37 80 SER C C 1
ATOM 2827 O O A SER C 1 80 ? 51.415 -15.585 31.496 0.50 21.98 80 SER C O 1
ATOM 2828 O O B SER C 1 80 ? 51.646 -15.512 31.594 0.50 21.95 80 SER C O 1
ATOM 2833 N N . ARG C 1 81 ? 51.161 -13.439 30.857 1.00 22.07 81 ARG C N 1
ATOM 2834 C CA . ARG C 1 81 ? 50.425 -13.034 32.049 1.00 21.76 81 ARG C CA 1
ATOM 2835 C C . ARG C 1 81 ? 48.928 -12.826 31.723 1.00 21.88 81 ARG C C 1
ATOM 2836 O O . ARG C 1 81 ? 48.186 -12.179 32.475 1.00 21.88 81 ARG C O 1
ATOM 2844 N N . GLY C 1 82 ? 48.486 -13.380 30.598 1.00 21.07 82 GLY C N 1
ATOM 2845 C CA . GLY C 1 82 ? 47.059 -13.403 30.277 1.00 21.34 82 GLY C CA 1
ATOM 2846 C C . GLY C 1 82 ? 46.512 -12.147 29.610 1.00 21.82 82 GLY C C 1
ATOM 2847 O O . GLY C 1 82 ? 45.298 -12.025 29.413 1.00 21.82 82 GLY C O 1
ATOM 2848 N N . VAL C 1 83 ? 47.397 -11.214 29.257 1.00 21.85 83 VAL C N 1
ATOM 2849 C CA . VAL C 1 83 ? 46.981 -9.985 28.550 1.00 22.09 83 VAL C CA 1
ATOM 2850 C C . VAL C 1 83 ? 46.471 -10.262 27.126 1.00 22.80 83 VAL C C 1
ATOM 2851 O O . VAL C 1 83 ? 47.097 -10.998 26.359 1.00 21.86 83 VAL C O 1
ATOM 2855 N N . VAL C 1 84 ? 45.330 -9.660 26.792 1.00 23.03 84 VAL C N 1
ATOM 2856 C CA . VAL C 1 84 ? 44.815 -9.663 25.438 1.00 23.91 84 VAL C CA 1
ATOM 2857 C C . VAL C 1 84 ? 44.525 -8.210 25.067 1.00 24.48 84 VAL C C 1
ATOM 2858 O O . VAL C 1 84 ? 43.638 -7.573 25.653 1.00 24.15 84 VAL C O 1
ATOM 2862 N N . LEU C 1 85 ? 45.280 -7.695 24.106 1.00 24.82 85 LEU C N 1
ATOM 2863 C CA . LEU C 1 85 ? 45.135 -6.305 23.683 1.00 26.41 85 LEU C CA 1
ATOM 2864 C C . LEU C 1 85 ? 43.811 -6.123 22.925 1.00 26.69 85 LEU C C 1
ATOM 2865 O O . LEU C 1 85 ? 43.531 -6.884 21.995 1.00 26.60 85 LEU C O 1
ATOM 2870 N N . LYS C 1 86 ? 43.015 -5.122 23.310 1.00 27.00 86 LYS C N 1
ATOM 2871 C CA . LYS C 1 86 ? 41.797 -4.772 22.544 1.00 27.80 86 LYS C CA 1
ATOM 2872 C C . LYS C 1 86 ? 41.907 -3.452 21.766 1.00 27.94 86 LYS C C 1
ATOM 2873 O O . LYS C 1 86 ? 41.497 -3.385 20.606 1.00 28.17 86 LYS C O 1
ATOM 2879 N N . ILE C 1 87 ? 42.441 -2.410 22.399 1.00 27.83 87 ILE C N 1
ATOM 2880 C CA . ILE C 1 87 ? 42.567 -1.093 21.758 1.00 28.64 87 ILE C CA 1
ATOM 2881 C C . ILE C 1 87 ? 43.978 -0.546 21.974 1.00 28.01 87 ILE C C 1
ATOM 2882 O O . ILE C 1 87 ? 44.500 -0.608 23.079 1.00 27.43 87 ILE C O 1
ATOM 2887 N N . ALA C 1 88 ? 44.604 -0.020 20.925 1.00 27.81 88 ALA C N 1
ATOM 2888 C CA . ALA C 1 88 ? 45.847 0.745 21.089 1.00 28.08 88 ALA C CA 1
ATOM 2889 C C . ALA C 1 88 ? 45.605 2.151 20.564 1.00 28.35 88 ALA C C 1
ATOM 2890 O O . ALA C 1 88 ? 45.346 2.333 19.372 1.00 29.29 88 ALA C O 1
ATOM 2892 N N . ASN C 1 89 ? 45.632 3.133 21.454 1.00 28.09 89 ASN C N 1
ATOM 2893 C CA . ASN C 1 89 ? 45.566 4.526 21.042 1.00 28.33 89 ASN C CA 1
ATOM 2894 C C . ASN C 1 89 ? 46.977 5.077 20.937 1.00 27.88 89 ASN C C 1
ATOM 2895 O O . ASN C 1 89 ? 47.739 5.014 21.907 1.00 26.57 89 ASN C O 1
ATOM 2900 N N . GLN C 1 90 ? 47.326 5.593 19.759 1.00 27.44 90 GLN C N 1
ATOM 2901 C CA . GLN C 1 90 ? 48.680 6.105 19.508 1.00 27.66 90 GLN C CA 1
ATOM 2902 C C . GLN C 1 90 ? 48.668 7.501 18.905 1.00 27.90 90 GLN C C 1
ATOM 2903 O O . GLN C 1 90 ? 47.853 7.808 18.017 1.00 28.07 90 GLN C O 1
ATOM 2909 N N . LYS C 1 91 ? 49.566 8.345 19.399 1.00 26.86 91 LYS C N 1
ATOM 2910 C CA . LYS C 1 91 ? 49.746 9.689 18.891 1.00 27.37 91 LYS C CA 1
ATOM 2911 C C . LYS C 1 91 ? 51.178 9.765 18.358 1.00 25.78 91 LYS C C 1
ATOM 2912 O O . LYS C 1 91 ? 52.142 9.564 19.118 1.00 24.55 91 LYS C O 1
ATOM 2918 N N . ILE C 1 92 ? 51.299 10.023 17.048 1.00 24.64 92 ILE C N 1
ATOM 2919 C CA . ILE C 1 92 ? 52.580 10.095 16.373 1.00 23.75 92 ILE C CA 1
ATOM 2920 C C . ILE C 1 92 ? 53.001 11.556 16.184 1.00 23.12 92 ILE C C 1
ATOM 2921 O O . ILE C 1 92 ? 52.238 12.370 15.664 1.00 22.44 92 ILE C O 1
ATOM 2926 N N . GLY C 1 93 ? 54.219 11.877 16.601 1.00 22.15 93 GLY C N 1
ATOM 2927 C CA . GLY C 1 93 ? 54.739 13.239 16.508 1.00 21.16 93 GLY C CA 1
ATOM 2928 C C . GLY C 1 93 ? 56.209 13.193 16.164 1.00 21.05 93 GLY C C 1
ATOM 2929 O O . GLY C 1 93 ? 56.718 12.144 15.747 1.00 20.87 93 GLY C O 1
ATOM 2930 N N . ALA C 1 94 ? 56.902 14.323 16.333 1.00 20.66 94 ALA C N 1
ATOM 2931 C CA . ALA C 1 94 ? 58.337 14.404 16.051 1.00 19.77 94 ALA C CA 1
ATOM 2932 C C . ALA C 1 94 ? 58.974 15.426 16.986 1.00 20.13 94 ALA C C 1
ATOM 2933 O O . ALA C 1 94 ? 58.276 16.316 17.507 1.00 20.31 94 ALA C O 1
ATOM 2935 N N . ARG C 1 95 ? 60.288 15.317 17.191 1.00 19.12 95 ARG C N 1
ATOM 2936 C CA . ARG C 1 95 ? 60.997 16.276 18.033 1.00 20.28 95 ARG C CA 1
ATOM 2937 C C . ARG C 1 95 ? 62.477 16.106 17.810 1.00 20.14 95 ARG C C 1
ATOM 2938 O O . ARG C 1 95 ? 62.885 15.156 17.168 1.00 20.68 95 ARG C O 1
ATOM 2946 N N . ARG C 1 96 ? 63.280 17.018 18.352 1.00 21.00 96 ARG C N 1
ATOM 2947 C CA . ARG C 1 96 ? 64.730 16.842 18.386 1.00 21.46 96 ARG C CA 1
ATOM 2948 C C . ARG C 1 96 ? 65.140 15.825 19.455 1.00 21.54 96 ARG C C 1
ATOM 2949 O O . ARG C 1 96 ? 64.539 15.754 20.556 1.00 21.46 96 ARG C O 1
ATOM 2957 N N . ALA C 1 97 ? 66.167 15.044 19.126 1.00 21.43 97 ALA C N 1
ATOM 2958 C CA . ALA C 1 97 ? 66.883 14.222 20.103 1.00 21.98 97 ALA C CA 1
ATOM 2959 C C . ALA C 1 97 ? 67.456 15.136 21.204 1.00 22.64 97 ALA C C 1
ATOM 2960 O O . ALA C 1 97 ? 67.918 16.245 20.917 1.00 23.24 97 ALA C O 1
ATOM 2962 N N . VAL C 1 98 ? 67.391 14.689 22.453 1.00 23.17 98 VAL C N 1
ATOM 2963 C CA . VAL C 1 98 ? 67.943 15.432 23.580 1.00 24.58 98 VAL C CA 1
ATOM 2964 C C . VAL C 1 98 ? 68.806 14.485 24.435 1.00 24.89 98 VAL C C 1
ATOM 2965 O O . VAL C 1 98 ? 68.664 13.256 24.362 1.00 25.11 98 VAL C O 1
ATOM 2969 N N . GLY C 1 99 ? 69.670 15.055 25.261 1.00 25.18 99 GLY C N 1
ATOM 2970 C CA . GLY C 1 99 ? 70.454 14.279 26.203 1.00 25.64 99 GLY C CA 1
ATOM 2971 C C . GLY C 1 99 ? 71.303 13.251 25.498 1.00 25.75 99 GLY C C 1
ATOM 2972 O O . GLY C 1 99 ? 71.990 13.576 24.546 1.00 25.75 99 GLY C O 1
ATOM 2973 N N . GLU C 1 100 ? 71.233 12.007 25.964 1.00 26.53 100 GLU C N 1
ATOM 2974 C CA . GLU C 1 100 ? 72.038 10.902 25.422 1.00 27.62 100 GLU C CA 1
ATOM 2975 C C . GLU C 1 100 ? 71.420 10.229 24.200 1.00 26.37 100 GLU C C 1
ATOM 2976 O O . GLU C 1 100 ? 72.030 9.316 23.627 1.00 26.39 100 GLU C O 1
ATOM 2982 N N . GLU C 1 101 ? 70.216 10.646 23.818 1.00 25.26 101 GLU C N 1
ATOM 2983 C CA . GLU C 1 101 ? 69.486 10.000 22.716 1.00 24.51 101 GLU C CA 1
ATOM 2984 C C . GLU C 1 101 ? 70.290 9.924 21.434 1.00 24.67 101 GLU C C 1
ATOM 2985 O O . GLU C 1 101 ? 70.329 8.865 20.796 1.00 23.90 101 GLU C O 1
ATOM 2991 N N . SER C 1 102 ? 70.946 11.025 21.054 1.00 24.33 102 SER C N 1
ATOM 2992 C CA . SER C 1 102 ? 71.703 11.022 19.808 1.00 25.16 102 SER C CA 1
ATOM 2993 C C . SER C 1 102 ? 72.876 10.040 19.844 1.00 25.59 102 SER C C 1
ATOM 2994 O O . SER C 1 102 ? 73.193 9.431 18.832 1.00 25.27 102 SER C O 1
ATOM 2997 N N . THR C 1 103 ? 73.496 9.871 21.018 1.00 26.16 103 THR C N 1
ATOM 2998 C CA . THR C 1 103 ? 74.543 8.847 21.222 1.00 26.76 103 THR C CA 1
ATOM 2999 C C . THR C 1 103 ? 73.984 7.427 21.180 1.00 26.15 103 THR C C 1
ATOM 3000 O O . THR C 1 103 ? 74.496 6.587 20.437 1.00 26.46 103 THR C O 1
ATOM 3004 N N . LEU C 1 104 ? 72.919 7.176 21.947 1.00 25.62 104 LEU C N 1
ATOM 3005 C CA . LEU C 1 104 ? 72.259 5.864 21.962 1.00 25.18 104 LEU C CA 1
ATOM 3006 C C . LEU C 1 104 ? 71.717 5.453 20.597 1.00 24.57 104 LEU C C 1
ATOM 3007 O O . LEU C 1 104 ? 71.800 4.285 20.229 1.00 23.90 104 LEU C O 1
ATOM 3012 N N . LEU C 1 105 ? 71.148 6.400 19.849 1.00 23.78 105 LEU C N 1
ATOM 3013 C CA . LEU C 1 105 ? 70.613 6.061 18.527 1.00 23.85 105 LEU C CA 1
ATOM 3014 C C . LEU C 1 105 ? 71.624 6.220 17.378 1.00 24.09 105 LEU C C 1
ATOM 3015 O O . LEU C 1 105 ? 71.316 5.898 16.229 1.00 24.47 105 LEU C O 1
ATOM 3020 N N . ASP C 1 106 ? 72.805 6.743 17.691 1.00 25.06 106 ASP C N 1
ATOM 3021 C CA . ASP C 1 106 ? 73.851 7.036 16.695 1.00 26.38 106 ASP C CA 1
ATOM 3022 C C . ASP C 1 106 ? 73.353 7.969 15.589 1.00 26.69 106 ASP C C 1
ATOM 3023 O O . ASP C 1 106 ? 73.431 7.636 14.413 1.00 26.53 106 ASP C O 1
ATOM 3028 N N . ILE C 1 107 ? 72.836 9.134 15.974 1.00 26.56 107 ILE C N 1
ATOM 3029 C CA . ILE C 1 107 ? 72.376 10.137 15.011 1.00 27.41 107 ILE C CA 1
ATOM 3030 C C . ILE C 1 107 ? 73.028 11.485 15.342 1.00 27.96 107 ILE C C 1
ATOM 3031 O O . ILE C 1 107 ? 73.809 11.579 16.287 1.00 28.07 107 ILE C O 1
ATOM 3036 N N . GLU C 1 108 ? 72.702 12.530 14.589 1.00 28.47 108 GLU C N 1
ATOM 3037 C CA . GLU C 1 108 ? 73.250 13.852 14.886 1.00 29.44 108 GLU C CA 1
ATOM 3038 C C . GLU C 1 108 ? 72.629 14.453 16.132 1.00 29.15 108 GLU C C 1
ATOM 3039 O O . GLU C 1 108 ? 71.447 14.224 16.426 1.00 28.27 108 GLU C O 1
ATOM 3045 N N . ASP C 1 109 ? 73.433 15.238 16.850 1.00 29.57 109 ASP C N 1
ATOM 3046 C CA . ASP C 1 109 ? 72.931 16.081 17.920 1.00 30.02 109 ASP C CA 1
ATOM 3047 C C . ASP C 1 109 ? 71.787 16.956 17.407 1.00 28.51 109 ASP C C 1
ATOM 3048 O O . ASP C 1 109 ? 71.882 17.538 16.331 1.00 28.22 109 ASP C O 1
ATOM 3053 N N . GLY C 1 110 ? 70.703 17.030 18.171 1.00 27.34 110 GLY C N 1
ATOM 3054 C CA . GLY C 1 110 ? 69.518 17.791 17.762 1.00 25.97 110 GLY C CA 1
ATOM 3055 C C . GLY C 1 110 ? 68.792 17.274 16.519 1.00 25.13 110 GLY C C 1
ATOM 3056 O O . GLY C 1 110 ? 67.918 17.956 15.989 1.00 25.21 110 GLY C O 1
ATOM 3057 N N . GLY C 1 111 ? 69.157 16.077 16.059 1.00 24.18 111 GLY C N 1
ATOM 3058 C CA . GLY C 1 111 ? 68.516 15.438 14.910 1.00 23.69 111 GLY C CA 1
ATOM 3059 C C . GLY C 1 111 ? 67.076 15.013 15.215 1.00 23.45 111 GLY C C 1
ATOM 3060 O O . GLY C 1 111 ? 66.716 14.842 16.396 1.00 23.80 111 GLY C O 1
ATOM 3061 N N . PRO C 1 112 ? 66.243 14.864 14.158 1.00 22.47 112 PRO C N 1
ATOM 3062 C CA . PRO C 1 112 ? 64.812 14.577 14.317 1.00 21.99 112 PRO C CA 1
ATOM 3063 C C . PRO C 1 112 ? 64.527 13.128 14.688 1.00 21.87 112 PRO C C 1
ATOM 3064 O O . PRO C 1 112 ? 65.208 12.223 14.223 1.00 21.36 112 PRO C O 1
ATOM 3068 N N . LEU C 1 113 ? 63.525 12.934 15.537 1.00 21.25 113 LEU C N 1
ATOM 3069 C CA . LEU C 1 113 ? 63.063 11.619 15.941 1.00 20.85 113 LEU C CA 1
ATOM 3070 C C . LEU C 1 113 ? 61.567 11.615 15.715 1.00 21.65 113 LEU C C 1
ATOM 3071 O O . LEU C 1 113 ? 60.909 12.646 15.882 1.00 20.91 113 LEU C O 1
ATOM 3076 N N . LEU C 1 114 ? 61.040 10.464 15.335 1.00 21.15 114 LEU C N 1
ATOM 3077 C CA . LEU C 1 114 ? 59.618 10.217 15.295 1.00 22.12 114 LEU C CA 1
ATOM 3078 C C . LEU C 1 114 ? 59.221 9.768 16.689 1.00 22.25 114 LEU C C 1
ATOM 3079 O O . LEU C 1 114 ? 59.977 9.025 17.324 1.00 22.47 114 LEU C O 1
ATOM 3084 N N . THR C 1 115 ? 58.077 10.231 17.193 1.00 21.91 115 THR C N 1
ATOM 3085 C CA . THR C 1 115 ? 57.647 9.865 18.547 1.00 21.78 115 THR C CA 1
ATOM 3086 C C . THR C 1 115 ? 56.304 9.176 18.535 1.00 22.31 115 THR C C 1
ATOM 3087 O O . THR C 1 115 ? 55.467 9.464 17.679 1.00 21.35 115 THR C O 1
ATOM 3091 N N . VAL C 1 116 ? 56.098 8.281 19.496 1.00 22.17 116 VAL C N 1
ATOM 3092 C CA . VAL C 1 116 ? 54.789 7.634 19.708 1.00 22.98 116 VAL C CA 1
ATOM 3093 C C . VAL C 1 116 ? 54.443 7.715 21.191 1.00 22.78 116 VAL C C 1
ATOM 3094 O O . VAL C 1 116 ? 55.285 7.390 22.071 1.00 22.24 116 VAL C O 1
ATOM 3098 N N . GLU C 1 117 ? 53.237 8.214 21.463 1.00 22.46 117 GLU C N 1
ATOM 3099 C CA . GLU C 1 117 ? 52.619 8.107 22.775 1.00 22.71 117 GLU C CA 1
ATOM 3100 C C . GLU C 1 117 ? 51.508 7.096 22.657 1.00 22.53 117 GLU C C 1
ATOM 3101 O O . GLU C 1 117 ? 50.638 7.189 21.774 1.00 22.57 117 GLU C O 1
ATOM 3107 N N . ARG C 1 118 ? 51.544 6.112 23.527 1.00 21.57 118 ARG C N 1
ATOM 3108 C CA . ARG C 1 118 ? 50.689 4.967 23.363 1.00 22.23 118 ARG C CA 1
ATOM 3109 C C . ARG C 1 118 ? 49.953 4.630 24.657 1.00 22.40 118 ARG C C 1
ATOM 3110 O O . ARG C 1 118 ? 50.549 4.616 25.734 1.00 21.72 118 ARG C O 1
ATOM 3118 N N . VAL C 1 119 ? 48.666 4.335 24.532 1.00 22.72 119 VAL C N 1
ATOM 3119 C CA . VAL C 1 119 ? 47.897 3.745 25.622 1.00 23.02 119 VAL C CA 1
ATOM 3120 C C . VAL C 1 119 ? 47.259 2.473 25.090 1.00 23.71 119 VAL C C 1
ATOM 3121 O O . VAL C 1 119 ? 46.528 2.516 24.100 1.00 23.96 119 VAL C O 1
ATOM 3125 N N . ALA C 1 120 ? 47.568 1.340 25.713 1.00 23.42 120 ALA C N 1
ATOM 3126 C CA . ALA C 1 120 ? 47.014 0.054 25.299 1.00 23.72 120 ALA C CA 1
ATOM 3127 C C . ALA C 1 120 ? 45.957 -0.371 26.315 1.00 23.92 120 ALA C C 1
ATOM 3128 O O . ALA C 1 120 ? 46.195 -0.294 27.530 1.00 22.55 120 ALA C O 1
ATOM 3130 N N . LEU C 1 121 ? 44.820 -0.838 25.807 1.00 24.42 121 LEU C N 1
ATOM 3131 C CA . LEU C 1 121 ? 43.666 -1.216 26.637 1.00 26.79 121 LEU C CA 1
ATOM 3132 C C . LEU C 1 121 ? 43.178 -2.628 26.378 1.00 27.48 121 LEU C C 1
ATOM 3133 O O . LEU C 1 121 ? 43.163 -3.073 25.234 1.00 27.12 121 LEU C O 1
ATOM 3138 N N . ASP C 1 122 ? 42.744 -3.321 27.436 1.00 29.38 122 ASP C N 1
ATOM 3139 C CA . ASP C 1 122 ? 42.117 -4.640 27.281 1.00 31.23 122 ASP C CA 1
ATOM 3140 C C . ASP C 1 122 ? 40.597 -4.508 27.072 1.00 32.30 122 ASP C C 1
ATOM 3141 O O . ASP C 1 122 ? 40.047 -3.387 27.072 1.00 31.18 122 ASP C O 1
ATOM 3146 N N . ASN C 1 123 ? 39.924 -5.646 26.911 1.00 34.01 123 ASN C N 1
ATOM 3147 C CA . ASN C 1 123 ? 38.517 -5.626 26.504 1.00 36.70 123 ASN C CA 1
ATOM 3148 C C . ASN C 1 123 ? 37.573 -5.048 27.560 1.00 37.44 123 ASN C C 1
ATOM 3149 O O . ASN C 1 123 ? 36.490 -4.568 27.224 1.00 38.40 123 ASN C O 1
ATOM 3154 N N . SER C 1 124 ? 38.003 -5.045 28.817 1.00 38.36 124 SER C N 1
ATOM 3155 C CA . SER C 1 124 ? 37.236 -4.397 29.881 1.00 39.26 124 SER C CA 1
ATOM 3156 C C . SER C 1 124 ? 37.611 -2.920 30.101 1.00 39.27 124 SER C C 1
ATOM 3157 O O . SER C 1 124 ? 37.223 -2.311 31.098 1.00 40.19 124 SER C O 1
ATOM 3160 N N . GLY C 1 125 ? 38.371 -2.346 29.171 1.00 38.94 125 GLY C N 1
ATOM 3161 C CA . GLY C 1 125 ? 38.772 -0.939 29.260 1.00 37.97 125 GLY C CA 1
ATOM 3162 C C . GLY C 1 125 ? 39.879 -0.618 30.254 1.00 37.35 125 GLY C C 1
ATOM 3163 O O . GLY C 1 125 ? 40.166 0.559 30.519 1.00 37.83 125 GLY C O 1
ATOM 3164 N N . GLN C 1 126 ? 40.501 -1.642 30.823 1.00 36.05 126 GLN C N 1
ATOM 3165 C CA . GLN C 1 126 ? 41.607 -1.403 31.750 1.00 35.15 126 GLN C CA 1
ATOM 3166 C C . GLN C 1 126 ? 42.928 -1.157 30.987 1.00 32.67 126 GLN C C 1
ATOM 3167 O O . GLN C 1 126 ? 43.165 -1.770 29.941 1.00 32.17 126 GLN C O 1
ATOM 3173 N N . VAL C 1 127 ? 43.778 -0.278 31.518 1.00 29.65 127 VAL C N 1
ATOM 3174 C CA . VAL C 1 127 ? 45.055 0.035 30.882 1.00 27.04 127 VAL C CA 1
ATOM 3175 C C . VAL C 1 127 ? 46.049 -1.114 31.097 1.00 26.03 127 VAL C C 1
ATOM 3176 O O . VAL C 1 127 ? 46.356 -1.501 32.220 1.00 25.58 127 VAL C O 1
ATOM 3180 N N . ILE C 1 128 ? 46.532 -1.652 29.990 1.00 24.44 128 ILE C N 1
ATOM 3181 C CA . ILE C 1 128 ? 47.543 -2.692 29.986 1.00 23.48 128 ILE C CA 1
ATOM 3182 C C . ILE C 1 128 ? 48.929 -2.073 30.209 1.00 23.60 128 ILE C C 1
ATOM 3183 O O . ILE C 1 128 ? 49.738 -2.601 30.982 1.00 22.78 128 ILE C O 1
ATOM 3188 N N . GLU C 1 129 ? 49.183 -0.930 29.568 1.00 23.25 129 GLU C N 1
ATOM 3189 C CA . GLU C 1 129 ? 50.555 -0.470 29.377 1.00 23.82 129 GLU C CA 1
ATOM 3190 C C . GLU C 1 129 ? 50.499 0.966 28.820 1.00 22.79 129 GLU C C 1
ATOM 3191 O O . GLU C 1 129 ? 49.600 1.290 28.042 1.00 21.71 129 GLU C O 1
ATOM 3197 N N . LEU C 1 130 ? 51.412 1.832 29.272 1.00 21.66 130 LEU C N 1
ATOM 3198 C CA . LEU C 1 130 ? 51.576 3.172 28.717 1.00 22.16 130 LEU C CA 1
ATOM 3199 C C . LEU C 1 130 ? 52.924 3.172 28.025 1.00 21.63 130 LEU C C 1
ATOM 3200 O O . LEU C 1 130 ? 53.901 2.736 28.630 1.00 21.63 130 LEU C O 1
ATOM 3205 N N . GLY C 1 131 ? 52.986 3.622 26.767 1.00 21.58 131 GLY C N 1
ATOM 3206 C CA . GLY C 1 131 ? 54.287 3.806 26.070 1.00 20.38 131 GLY C CA 1
ATOM 3207 C C . GLY C 1 131 ? 54.626 5.237 25.656 1.00 20.43 131 GLY C C 1
ATOM 3208 O O . GLY C 1 131 ? 53.724 6.005 25.300 1.00 20.29 131 GLY C O 1
ATOM 3209 N N . SER C 1 132 ? 55.919 5.588 25.693 1.00 19.44 132 SER C N 1
ATOM 3210 C CA . SER C 1 132 ? 56.459 6.834 25.133 1.00 19.88 132 SER C CA 1
ATOM 3211 C C . SER C 1 132 ? 57.766 6.459 24.433 1.00 19.75 132 SER C C 1
ATOM 3212 O O . SER C 1 132 ? 58.798 6.202 25.100 1.00 18.86 132 SER C O 1
ATOM 3215 N N . HIS C 1 133 ? 57.710 6.417 23.104 1.00 18.67 133 HIS C N 1
ATOM 3216 C CA . HIS C 1 133 ? 58.770 5.829 22.300 1.00 19.14 133 HIS C CA 1
ATOM 3217 C C . HIS C 1 133 ? 59.306 6.858 21.321 1.00 19.55 133 HIS C C 1
ATOM 3218 O O . HIS C 1 133 ? 58.575 7.768 20.928 1.00 19.05 133 HIS C O 1
ATOM 3225 N N . CYS C 1 134 ? 60.577 6.719 20.944 1.00 19.28 134 CYS C N 1
ATOM 3226 C CA . CYS C 1 134 ? 61.140 7.566 19.892 1.00 20.25 134 CYS C CA 1
ATOM 3227 C C . CYS C 1 134 ? 61.985 6.717 18.942 1.00 20.37 134 CYS C C 1
ATOM 3228 O O . CYS C 1 134 ? 62.631 5.774 19.386 1.00 20.45 134 CYS C O 1
ATOM 3231 N N . TYR C 1 135 ? 61.949 7.041 17.648 1.00 20.32 135 TYR C N 1
ATOM 3232 C CA . TYR C 1 135 ? 62.520 6.196 16.587 1.00 21.26 135 TYR C CA 1
ATOM 3233 C C . TYR C 1 135 ? 63.354 7.072 15.706 1.00 21.63 135 TYR C C 1
ATOM 3234 O O . TYR C 1 135 ? 62.934 8.188 15.398 1.00 21.29 135 TYR C O 1
ATOM 3243 N N . ARG C 1 136 ? 64.515 6.588 15.265 1.00 22.29 136 ARG C N 1
ATOM 3244 C CA . ARG C 1 136 ? 65.206 7.279 14.180 1.00 23.19 136 ARG C CA 1
ATOM 3245 C C . ARG C 1 136 ? 64.410 7.048 12.919 1.00 22.83 136 ARG C C 1
ATOM 3246 O O . ARG C 1 136 ? 64.100 5.905 12.575 1.00 23.03 136 ARG C O 1
ATOM 3254 N N . PRO C 1 137 ? 64.000 8.147 12.274 1.00 23.01 137 PRO C N 1
ATOM 3255 C CA . PRO C 1 137 ? 63.056 8.064 11.161 1.00 23.27 137 PRO C CA 1
ATOM 3256 C C . PRO C 1 137 ? 63.642 7.518 9.849 1.00 23.87 137 PRO C C 1
ATOM 3257 O O . PRO C 1 137 ? 62.884 7.197 8.933 1.00 24.31 137 PRO C O 1
ATOM 3261 N N . ASP C 1 138 ? 64.961 7.387 9.754 1.00 24.21 138 ASP C N 1
ATOM 3262 C CA . ASP C 1 138 ? 65.536 6.675 8.620 1.00 25.44 138 ASP C CA 1
ATOM 3263 C C . ASP C 1 138 ? 65.399 5.153 8.789 1.00 25.33 138 ASP C C 1
ATOM 3264 O O . ASP C 1 138 ? 65.540 4.414 7.827 1.00 24.85 138 ASP C O 1
ATOM 3269 N N . MET C 1 139 ? 65.159 4.690 10.017 1.00 25.23 139 MET C N 1
ATOM 3270 C CA . MET C 1 139 ? 65.025 3.256 10.275 1.00 25.50 139 MET C CA 1
ATOM 3271 C C . MET C 1 139 ? 63.560 2.809 10.427 1.00 26.40 139 MET C C 1
ATOM 3272 O O . MET C 1 139 ? 63.256 1.623 10.299 1.00 26.86 139 MET C O 1
ATOM 3277 N N . TYR C 1 140 ? 62.659 3.749 10.707 1.00 26.51 140 TYR C N 1
ATOM 3278 C CA . TYR C 1 140 ? 61.293 3.390 11.043 1.00 27.45 140 TYR C CA 1
ATOM 3279 C C . TYR C 1 140 ? 60.312 4.514 10.721 1.00 27.46 140 TYR C C 1
ATOM 3280 O O . TYR C 1 140 ? 60.554 5.655 11.089 1.00 27.20 140 TYR C O 1
ATOM 3289 N N . ASN C 1 141 ? 59.222 4.176 10.029 1.00 27.50 141 ASN C N 1
ATOM 3290 C CA . ASN C 1 141 ? 58.095 5.080 9.794 1.00 28.38 141 ASN C CA 1
ATOM 3291 C C . ASN C 1 141 ? 56.792 4.347 10.142 1.00 29.24 141 ASN C C 1
ATOM 3292 O O . ASN C 1 141 ? 56.742 3.112 10.184 1.00 28.28 141 ASN C O 1
ATOM 3297 N N . PHE C 1 142 ? 55.737 5.105 10.390 1.00 30.74 142 PHE C N 1
ATOM 3298 C CA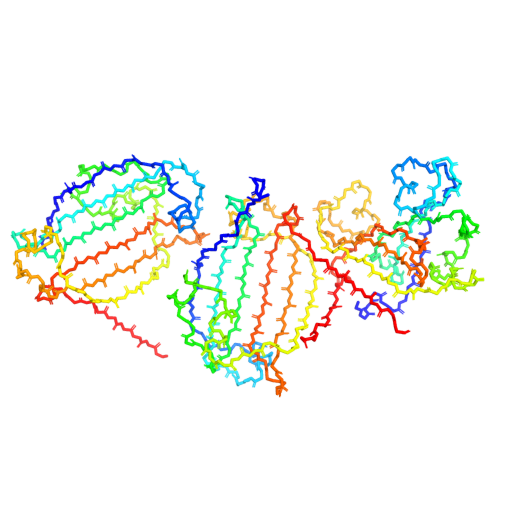 . PHE C 1 142 ? 54.425 4.514 10.693 1.00 32.90 142 PHE C CA 1
ATOM 3299 C C . PHE C 1 142 ? 53.514 4.522 9.506 1.00 33.90 142 PHE C C 1
ATOM 3300 O O . PHE C 1 142 ? 53.209 5.585 8.962 1.00 33.49 142 PHE C O 1
ATOM 3308 N N . GLU C 1 143 ? 53.065 3.333 9.126 1.00 35.70 143 GLU C N 1
ATOM 3309 C CA . GLU C 1 143 ? 52.154 3.178 8.000 1.00 37.56 143 GLU C CA 1
ATOM 3310 C C . GLU C 1 143 ? 50.739 2.856 8.462 1.00 37.94 143 GLU C C 1
ATOM 3311 O O . GLU C 1 143 ? 50.538 2.043 9.364 1.00 37.87 143 GLU C O 1
ATOM 3317 N N . THR C 1 144 ? 49.761 3.505 7.836 1.00 38.10 144 THR C N 1
ATOM 3318 C CA . THR C 1 144 ? 48.354 3.260 8.135 1.00 38.56 144 THR C CA 1
ATOM 3319 C C . THR C 1 144 ? 47.510 3.189 6.865 1.00 38.45 144 THR C C 1
ATOM 3320 O O . THR C 1 144 ? 47.899 3.712 5.804 1.00 36.88 144 THR C O 1
ATOM 3324 N N . THR C 1 145 ? 46.362 2.526 6.993 1.00 38.30 145 THR C N 1
ATOM 3325 C CA . THR C 1 145 ? 45.369 2.431 5.931 1.00 38.89 145 THR C CA 1
ATOM 3326 C C . THR C 1 145 ? 43.999 2.727 6.517 1.00 39.12 145 THR C C 1
ATOM 3327 O O . THR C 1 145 ? 43.529 2.033 7.435 1.00 39.03 145 THR C O 1
ATOM 3331 N N . LEU C 1 146 ? 43.400 3.799 6.016 1.00 39.14 146 LEU C N 1
ATOM 3332 C CA . LEU C 1 146 ? 42.038 4.176 6.354 1.00 39.82 146 LEU C CA 1
ATOM 3333 C C . LEU C 1 146 ? 41.117 3.725 5.238 1.00 39.07 146 LEU C C 1
ATOM 3334 O O . LEU C 1 146 ? 41.443 3.881 4.063 1.00 38.40 146 LEU C O 1
ATOM 3339 N N . VAL C 1 147 ? 39.981 3.146 5.612 1.00 38.82 147 VAL C N 1
ATOM 3340 C CA . VAL C 1 147 ? 38.919 2.836 4.667 1.00 38.80 147 VAL C CA 1
ATOM 3341 C C . VAL C 1 147 ? 37.666 3.591 5.118 1.00 39.56 147 VAL C C 1
ATOM 3342 O O . VAL C 1 147 ? 37.229 3.446 6.261 1.00 39.09 147 VAL C O 1
ATOM 3346 N N . ALA C 1 148 ? 37.117 4.415 4.225 1.00 40.10 148 ALA C N 1
ATOM 3347 C CA . ALA C 1 148 ? 35.950 5.257 4.530 1.00 41.04 148 ALA C CA 1
ATOM 3348 C C . ALA C 1 148 ? 34.693 4.451 4.855 1.00 41.15 148 ALA C C 1
ATOM 3349 O O . ALA C 1 148 ? 34.429 3.423 4.231 1.00 42.14 148 ALA C O 1
#

Solvent-accessible surface area: 22423 Å² total; per-residue (Å²): 218,162,95,103,104,87,100,41,38,18,26,4,27,44,109,82,41,72,5,61,84,60,27,3,150,103,9,68,46,72,72,44,49,96,0,0,10,0,58,17,7,70,15,35,17,74,63,27,5,0,12,15,47,4,38,0,8,47,81,31,32,92,1,42,33,38,43,12,87,164,24,27,5,55,68,3,0,134,92,73,72,18,100,48,65,48,0,64,26,78,2,2,11,91,69,1,92,63,78,31,9,80,7,0,107,42,118,111,15,2,22,0,0,21,0,75,37,44,0,30,24,122,83,44,116,27,0,2,10,3,42,20,6,17,35,22,105,58,81,45,19,140,44,91,106,93,34,276,118,98,122,21,127,16,44,40,63,116,87,32,70,3,52,59,64,28,3,54,99,2,31,38,37,52,48,47,97,0,0,12,0,77,10,19,49,17,48,22,139,83,22,16,1,18,14,54,3,44,0,7,49,78,27,29,93,1,42,80,73,53,0,77,163,30,22,6,48,72,4,0,131,97,74,70,15,100,64,135,50,37,24,54,72,76,31,82,101,172,8,97,72,120,28,10,101,47,0,107,41,142,130,24,7,94,1,32,19,2,71,43,35,0,1,30,120,30,15,59,8,1,1,17,3,44,21,5,23,32,52,106,76,74,109,63,160,116,119,163,129,142,120,167,92,9,102,130,57,79,115,22,123,15,45,44,56,115,71,35,69,3,58,84,66,30,4,146,112,1,50,40,69,68,49,46,96,0,0,12,0,73,8,18,53,16,8,23,146,86,20,6,1,16,13,57,2,46,0,8,45,78,30,32,96,1,43,72,85,55,0,76,176,26,25,10,57,72,5,0,149,90,69,62,18,112,45,58,49,3,49,35,94,3,1,11,83,71,8,95,73,119,27,10,102,40,0,104,42,117,124,20,1,21,0,0,18,0,86,38,36,0,32,39,116,96,48,95,20,4,1,11,4,44,18,6,22,30,25,101,24,54,38,26,120,35,85,99,99,88

InterPro domains:
  IPR000524 Transcription regulator HTH, GntR [PF00392] (24-87)
  IPR000524 Transcription regulator HTH, GntR [PR00035] (47-61)
  IPR000524 Transcription regulator HTH, GntR [PR00035] (61-77)
  IPR000524 Transcription regulator HTH, GntR [PS50949] (22-90)
  IPR000524 Transcription regulator HTH, GntR [SM00345] (28-87)
  IPR000524 Transcription regulator HTH, GntR [cd07377] (23-87)
  IPR011663 UbiC transcription regulator-associated [PF07702] (109-244)
  IPR011663 UbiC transcription regulator-associated [SM00866] (107-245)
  IPR028978 Chorismate pyruvate-lyase/UbiC transcription regulator-associated domain superfamily [G3DSA:3.40.1410.10] (91-252)
  IPR028978 Chorismate pyruvate-lyase/UbiC transcription regulator-associated domain superfamily [SSF64288] (75-249)
  IPR036388 Winged helix-like DNA-binding domain superfamily [G3DSA:1.10.10.10] (17-87)
  IPR036390 Winged helix DNA-binding domain superfamily [SSF46785] (17-91)
  IPR050679 Bacterial HTH-type transcriptional regulator [PTHR44846] (18-250)

Nearest PDB structures (foldseek):
  2p19-assembly2_B-2  TM=1.007E+00  e=4.060E-26  Corynebacterium glutamicum
  2ra5-assembly1_A-2  TM=9.127E-01  e=1.536E-13  Streptomyces coelicolor A3(2)
  2pkh-assembly2_F  TM=8.516E-01  e=9.381E-09  Pseudomonas syringae pv. tomato str. DC3000
  3edp-assembly1_A  TM=7.632E-01  e=2.602E-07  Listeria innocua
  3edp-assembly1_B  TM=7.716E-01  e=4.282E-07  Listeria innocua

Secondary structure (DSSP, 8-state):
-TT---EEEEEEEEEEEEPPHHHHHHHTS-TT-EEEEEEEEEEETTEEEEEEEEEE-GGGTT--HHHHHHS-HHHHHHHTT----EEEEEEEEEE--TTHHHHHT--TT-EEEEEEEEEE-TTS-EEEEEEEEE-TTT--EEEEEE--/-EEEEEEEEEEEEPPHHHHHHHTS-TT-EEEEEEEEEEETTEEEEEEEEEE-GGGTT--HHHHHHS-HHHHHHHTT---SEEEEEEEEEE--TTHHHHTT--TT-EEEEEEEEEE-TTS-EEEEEEEEE-TTT---------/-HHHHHSEEEEEEEEEEEEPPHHHHHHHTS-TT-EEEEEEEEEEETTEEEEEEEEEE-GGGTT--HHHHHHS-HHHHHHTTT----EEEEEEEEEE--TTHHHHHT--TT-EEEEEEEEEE-TTS-EEEEEEEEE-TTT--EEEEEE-

CATH classification: 3.40.1410.10